Protein 8QKY (pdb70)

Organism: Escherichia phage T5 (NCBI:txid2695836)

Nearest PDB structures (foldseek):
  8qky-assembly1_A  TM=9.944E-01  e=1.362E-23  Escherichia phage T5
  8qld-assembly1_A  TM=9.823E-01  e=6.029E-22  Escherichia phage T5
  2y8c-assembly1_B  TM=8.197E-01  e=1.097E-06  Plasmodium falciparum 3D7
  2v9x-assembly1_L  TM=8.804E-01  e=1.035E-04  Escherichia coli
  2v9x-assembly2_F  TM=8.195E-01  e=6.361E-05  Escherichia coli

B-factor: mean 40.21, std 12.12, range [22.79, 100.92]

Radius of gyration: 20.69 Å; Cα contacts (8 Å, |Δi|>4): 1178; chains: 3; bounding box: 53×50×54 Å

GO terms:
  GO:0004170 dUTP diphosphatase activity (F, IDA)

Secondary structure (DSSP, 8-state):
-EEEEESSGGG--B---TT-SEEEEE-B--SSSTTSEEEE-TT-EEEEEEEEEEEPPTTEEEEEEE-THHHHHTEEETTSSEEE-TTB-SEEEEEEEE-SSS-EEEETT-EEEEEEEEE---TTSEEEESS---/-EEEEESSGGG--EE--TT-SEEEEE----SS-S--EEEE-TT-EEEEEEEEEEEPPTTEEEEEEE-THHHHTTEEETTSSEEE-TT--SEEEEEEEE-SSS-EEEETT-EEEEEEEEE---TTSEEE-SSPPPP-/-EEEEESSGGGPPBP--TT-SEEEEE-B--SSGGGGEEEE-TT-EEEEEEEEEEEPPTTEEEEEEE-HHHHHTTEEETTSSEEE-TT--SEEEEEEEE-SSS-EEEETT-EEEEEEEEE---TT-EEE-SSPPP-SSB-

Structure (mmCIF, N/CA/C/O backbone):
data_8QKY
#
_entry.id   8QKY
#
_cell.length_a   78.430
_cell.length_b   78.430
_cell.length_c   86.940
_cell.angle_alpha   90.000
_cell.angle_beta   90.000
_cell.angle_gamma   90.000
#
_symmetry.space_group_name_H-M   'P 43'
#
loop_
_entity.id
_entity.type
_entity.pdbx_description
1 polymer "Deoxyuridine 5'-triphosphate nucleotidohydrolase"
2 non-polymer GLYCEROL
3 water water
#
loop_
_atom_site.group_PDB
_atom_site.id
_atom_site.type_symbol
_atom_site.label_atom_id
_atom_site.label_alt_id
_atom_site.label_comp_id
_atom_site.label_asym_id
_atom_site.label_entity_id
_atom_site.label_seq_id
_atom_site.pdbx_PDB_ins_code
_atom_site.Cartn_x
_atom_site.Cartn_y
_atom_site.Cartn_z
_atom_site.occupancy
_atom_site.B_iso_or_equiv
_atom_site.auth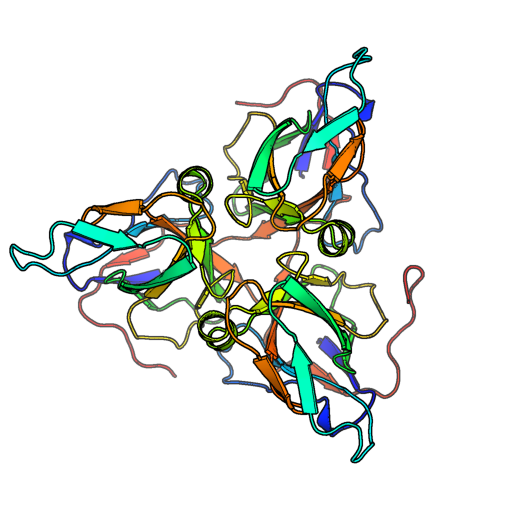_seq_id
_atom_site.auth_comp_id
_atom_site.auth_asym_id
_atom_site.auth_atom_id
_atom_site.pdbx_PDB_model_num
ATOM 1 N N . MET A 1 1 ? -18.81800 -13.10300 15.71800 1.000 46.51768 1 MET A N 1
ATOM 2 C CA . MET A 1 1 ? -19.20700 -13.38200 14.34200 1.000 44.05021 1 MET A CA 1
ATOM 3 C C . MET A 1 1 ? -20.70500 -13.22200 14.16700 1.000 44.63386 1 MET A C 1
ATOM 4 O O . MET A 1 1 ? -21.45300 -13.24200 15.14400 1.000 46.98695 1 MET A O 1
ATOM 9 N N . ILE A 1 2 ? -21.14400 -13.08000 12.92200 1.000 41.12489 2 ILE A N 1
ATOM 10 C CA . ILE A 1 2 ? -22.56900 -12.99300 12.62600 1.000 37.00867 2 ILE A CA 1
ATOM 11 C C . ILE A 1 2 ? -23.11400 -14.40700 12.51300 1.000 41.58862 2 ILE A C 1
ATOM 12 O O . ILE A 1 2 ? -22.57200 -15.23400 11.77100 1.000 45.70334 2 ILE A O 1
ATOM 17 N N . LYS A 1 3 ? -24.19500 -14.68900 13.22400 1.000 35.42981 3 LYS A N 1
ATOM 18 C CA . LYS A 1 3 ? -24.87500 -15.97100 13.10500 1.000 37.71520 3 LYS A CA 1
ATOM 19 C C . LYS A 1 3 ? -26.07200 -15.81700 12.16600 1.000 39.95745 3 LYS A C 1
ATOM 20 O O . LYS A 1 3 ? -26.81600 -14.83300 12.24700 1.000 37.58211 3 LYS A O 1
ATOM 26 N N . ILE A 1 4 ? -26.24300 -16.77400 11.25300 1.000 36.54591 4 ILE A N 1
ATOM 27 C CA . ILE A 1 4 ? -27.26100 -16.67500 10.21300 1.000 37.15300 4 ILE A CA 1
ATOM 28 C C . ILE A 1 4 ? -28.13600 -17.92700 10.22900 1.000 38.54079 4 ILE A C 1
ATOM 29 O O . ILE A 1 4 ? -27.62500 -19.05100 10.19400 1.000 35.96997 4 ILE A O 1
ATOM 34 N N . LYS A 1 5 ? -29.45100 -17.73000 10.23100 1.000 35.98506 5 LYS A N 1
ATOM 35 C CA . LYS A 1 5 ? -30.41700 -18.81400 10.15400 1.000 38.05489 5 LYS A CA 1
ATOM 36 C C . LYS A 1 5 ? -31.21300 -18.64600 8.86900 1.000 36.92836 5 LYS A C 1
ATOM 37 O O . LYS A 1 5 ? -31.84600 -17.60300 8.65800 1.000 34.73560 5 LYS A O 1
ATOM 43 N N . LEU A 1 6 ? -31.16600 -19.66400 8.01200 1.000 36.03402 6 LEU A N 1
ATOM 44 C CA . LEU A 1 6 ? -31.79700 -19.63200 6.69700 1.000 35.62039 6 LEU A CA 1
ATOM 45 C C . LEU A 1 6 ? -33.08800 -20.44400 6.71400 1.000 39.78306 6 LEU A C 1
ATOM 46 O O . LEU A 1 6 ? -33.09800 -21.59000 7.17100 1.000 38.68636 6 LEU A O 1
ATOM 51 N N . THR A 1 7 ? -34.17300 -19.85300 6.20900 1.000 37.26364 7 THR A N 1
ATOM 52 C CA . THR A 1 7 ? -35.42000 -20.60000 6.04700 1.000 39.62300 7 THR A CA 1
ATOM 53 C C . THR A 1 7 ? -35.26900 -21.73700 5.03900 1.000 44.40231 7 THR A C 1
ATOM 54 O O . THR A 1 7 ? -35.91500 -22.78300 5.17000 1.000 46.29524 7 THR A O 1
ATOM 58 N N . HIS A 1 8 ? -34.43300 -21.54300 4.02700 1.000 37.56419 8 HIS A N 1
ATOM 59 C CA . HIS A 1 8 ? -34.14000 -22.51800 2.99300 1.000 43.43802 8 HIS A CA 1
ATOM 60 C C . HIS A 1 8 ? -32.68200 -22.30600 2.62600 1.000 41.61586 8 HIS A C 1
ATOM 61 O O . HIS A 1 8 ? -32.20200 -21.17000 2.69000 1.000 41.40058 8 HIS A O 1
ATOM 68 N N . PRO A 1 9 ? -31.94200 -23.36400 2.28700 1.000 40.73518 9 PRO A N 1
ATOM 69 C CA . PRO A 1 9 ? -30.51800 -23.16600 1.96900 1.000 42.18208 9 PRO A CA 1
ATOM 70 C C . PRO A 1 9 ? -30.26200 -22.17300 0.84000 1.000 46.09902 9 PRO A C 1
ATOM 71 O O . PRO A 1 9 ? -29.25400 -21.45200 0.88800 1.000 43.76712 9 PRO A O 1
ATOM 75 N N . ASP A 1 10 ? -31.13700 -22.10000 -0.17200 1.000 44.98916 10 ASP A N 1
ATOM 76 C CA . ASP A 1 10 ? -30.90000 -21.18300 -1.28600 1.000 42.21912 10 ASP A CA 1
ATOM 77 C C . ASP A 1 10 ? -31.07900 -19.71900 -0.89600 1.000 38.03978 10 ASP A C 1
ATOM 78 O O . ASP A 1 10 ? -30.74200 -18.83800 -1.69600 1.000 35.73259 10 ASP A O 1
ATOM 83 N N . CYS A 1 11 ? -31.59400 -19.44000 0.30300 1.000 35.71551 11 CYS A N 1
ATOM 84 C CA . CYS A 1 11 ? -31.66800 -18.07700 0.81700 1.000 37.19409 11 CYS A CA 1
ATOM 85 C C . CYS A 1 11 ? -30.31100 -17.49700 1.19200 1.000 33.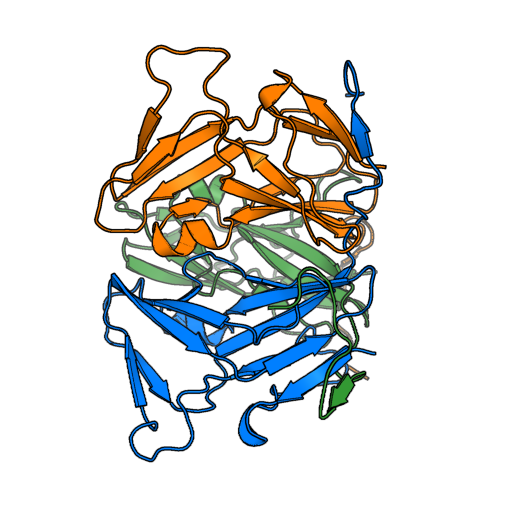91880 11 CYS A C 1
ATOM 86 O O . CYS A 1 11 ? -30.23200 -16.29700 1.49000 1.000 34.81624 11 CYS A O 1
ATOM 89 N N . MET A 1 12 ? -29.25700 -18.30600 1.21100 1.000 33.87668 12 MET A N 1
ATOM 90 C CA . MET A 1 12 ? -27.94600 -17.85000 1.65600 1.000 31.75282 12 MET A CA 1
ATOM 91 C C . MET A 1 12 ? -27.56200 -16.54400 0.96800 1.000 34.87629 12 MET A C 1
ATOM 92 O O . MET A 1 12 ? -27.51100 -16.49700 -0.27200 1.000 32.41221 12 MET A O 1
ATOM 97 N N . PRO A 1 13 ? -27.29400 -15.47500 1.71700 1.000 31.87369 13 PRO A N 1
ATOM 98 C CA . PRO A 1 13 ? -26.88100 -14.22400 1.06700 1.000 35.04585 13 PRO A CA 1
ATOM 99 C C . PRO A 1 13 ? -25.63500 -14.41600 0.21100 1.000 35.24477 13 PRO A C 1
ATOM 100 O O . PRO A 1 13 ? -24.74100 -15.19900 0.54100 1.000 33.52175 13 PRO A O 1
ATOM 104 N N . LYS A 1 14 ? -25.58200 -13.68000 -0.90100 1.000 35.60571 14 LYS A N 1
ATOM 105 C CA . LYS A 1 14 ? -24.40800 -13.71900 -1.77500 1.000 32.71049 14 LYS A CA 1
ATOM 106 C C . LYS A 1 14 ? -23.22300 -13.04900 -1.08600 1.000 35.46028 14 LYS A C 1
ATOM 107 O O . LYS A 1 14 ? -23.23900 -11.83900 -0.83600 1.000 34.15006 14 LYS A O 1
ATOM 113 N N . ILE A 1 15 ? -22.18900 -13.82700 -0.79800 1.000 34.12991 15 ILE A N 1
ATOM 114 C CA . ILE A 1 15 ? -20.97800 -13.32000 -0.16300 1.000 36.46745 15 ILE A CA 1
ATOM 115 C C . ILE A 1 15 ? -20.01200 -12.89800 -1.25200 1.000 39.61324 15 ILE A C 1
ATOM 116 O O . ILE A 1 15 ? -19.80300 -13.63500 -2.21800 1.000 37.50108 15 ILE A O 1
ATOM 121 N N . GLY A 1 16 ? -19.42600 -11.71400 -1.10800 1.000 36.24162 16 GLY A N 1
ATOM 122 C CA . GLY A 1 16 ? -18.50100 -11.18400 -2.08000 1.000 40.23458 16 GLY A CA 1
ATOM 123 C C . GLY A 1 16 ? -17.05800 -11.36800 -1.66300 1.000 40.97712 16 GLY A C 1
ATOM 124 O O . GLY A 1 16 ? -16.70900 -12.26700 -0.89100 1.000 39.48034 16 GLY A O 1
ATOM 125 N N . SER A 1 17 ? -16.20900 -10.48100 -2.17200 1.000 41.37221 17 SER A N 1
ATOM 126 C CA . SER A 1 17 ? -14.79700 -10.49700 -1.82800 1.000 45.87305 17 SER A CA 1
ATOM 127 C C . SER A 1 17 ? -14.61600 -10.27800 -0.33000 1.000 45.55723 17 SER A C 1
ATOM 128 O O . SER A 1 17 ? -15.54500 -9.91500 0.39100 1.000 43.67916 17 SER A O 1
ATOM 131 N N . GLU A 1 18 ? -13.39400 -10.52100 0.14700 1.000 47.68982 18 GLU A N 1
ATOM 132 C CA . GLU A 1 18 ? -13.09700 -10.23300 1.54800 1.000 49.30469 18 GLU A CA 1
ATOM 133 C C . GLU A 1 18 ? -13.20700 -8.74600 1.85900 1.000 48.63337 18 GLU A C 1
ATOM 134 O O . GLU A 1 18 ? -13.37300 -8.37700 3.02700 1.000 47.06576 18 GLU A O 1
ATOM 140 N N . ASP A 1 19 ? -13.11800 -7.89100 0.84100 1.000 42.86988 19 ASP A N 1
ATOM 141 C CA . ASP A 1 19 ? -13.25900 -6.45200 1.01200 1.000 49.70209 19 ASP A CA 1
ATOM 142 C C . ASP A 1 19 ? -14.70500 -5.97300 0.96000 1.000 47.34682 19 ASP A C 1
ATOM 143 O O . ASP A 1 19 ? -14.95400 -4.80900 1.28800 1.000 48.66923 19 ASP A O 1
ATOM 148 N N . ALA A 1 20 ? -15.64500 -6.82400 0.54200 1.000 38.96885 20 ALA A N 1
ATOM 149 C CA . ALA A 1 20 ? -17.03100 -6.40400 0.34700 1.000 37.64754 20 ALA A CA 1
ATOM 150 C C . ALA A 1 20 ? -17.60800 -5.76400 1.60600 1.000 32.92510 20 ALA A C 1
ATOM 151 O O . ALA A 1 20 ? -17.44600 -6.27800 2.71200 1.000 37.59796 20 ALA A O 1
ATOM 153 N N . ALA A 1 21 ? -18.27700 -4.62500 1.43200 1.000 37.69073 21 ALA A N 1
ATOM 154 C CA . ALA A 1 21 ? -18.94600 -3.98400 2.56300 1.000 38.58394 21 ALA A CA 1
ATOM 155 C C . ALA A 1 21 ? -20.10700 -4.83000 3.07300 1.000 35.06650 21 ALA A C 1
ATOM 156 O O . ALA A 1 21 ? -20.38700 -4.85500 4.27700 1.000 33.26947 21 ALA A O 1
ATOM 158 N N . GLY A 1 22 ? -20.80400 -5.52100 2.17800 1.000 33.22151 22 GLY A N 1
ATOM 159 C CA . GLY A 1 22 ? -22.01700 -6.20000 2.57800 1.000 34.46161 22 GLY A CA 1
ATOM 160 C C . GLY A 1 22 ? -22.20300 -7.49400 1.82000 1.000 32.47509 22 GLY A C 1
ATOM 161 O O . GLY A 1 22 ? -21.37000 -7.88700 1.00700 1.000 30.62258 22 GLY A O 1
ATOM 162 N N . MET A 1 23 ? -23.30000 -8.17000 2.12600 1.000 30.30673 23 MET A N 1
ATOM 163 C CA . MET A 1 23 ? -23.71700 -9.38400 1.44200 1.000 33.82455 23 MET A CA 1
ATOM 164 C C . MET A 1 23 ? -25.09700 -9.14500 0.85100 1.000 33.26249 23 MET A C 1
ATOM 165 O O . MET A 1 23 ? -25.87800 -8.34800 1.37600 1.000 29.53021 23 MET A O 1
ATOM 170 N N . ASP A 1 24 ? -25.38900 -9.81600 -0.26000 1.000 31.32577 24 ASP A N 1
ATOM 171 C CA . ASP A 1 24 ? -26.62500 -9.57400 -0.99300 1.000 31.38175 24 ASP A CA 1
ATOM 172 C C . ASP A 1 24 ? -27.74800 -10.43300 -0.41900 1.000 33.96218 24 ASP A C 1
ATOM 173 O O . ASP A 1 24 ? -27.65600 -11.66300 -0.43400 1.000 34.31666 24 ASP A O 1
ATOM 178 N N . LEU A 1 25 ? -28.81600 -9.79300 0.05300 1.000 28.40836 25 LEU A N 1
ATOM 179 C CA . LEU A 1 25 ? -30.02200 -10.51400 0.43900 1.000 29.62562 25 LEU A CA 1
ATOM 180 C C . LEU A 1 25 ? -30.86200 -10.83100 -0.79400 1.000 32.92723 25 LEU A C 1
ATOM 181 O O . LEU A 1 25 ? -30.95500 -10.02400 -1.72200 1.000 31.50478 25 LEU A O 1
ATOM 186 N N . ARG A 1 26 ? -31.48600 -12.01100 -0.79000 1.000 29.10558 26 ARG A N 1
ATOM 187 C CA . ARG A 1 26 ? -32.23800 -12.52300 -1.92400 1.000 29.59679 26 ARG A CA 1
ATOM 188 C C . ARG A 1 26 ? -33.73000 -12.55400 -1.62600 1.000 33.92183 26 ARG A C 1
ATOM 189 O O . ARG A 1 26 ? -34.15300 -12.65300 -0.47100 1.000 31.94622 26 ARG A O 1
ATOM 197 N N . ALA A 1 27 ? -34.53000 -12.47900 -2.68200 1.000 32.39999 27 ALA A N 1
ATOM 198 C CA . ALA A 1 27 ? -35.95600 -12.72100 -2.53300 1.000 32.64230 27 ALA A CA 1
ATOM 199 C C . ALA A 1 27 ? -36.19400 -14.16300 -2.10700 1.000 32.38673 27 ALA A C 1
ATOM 200 O O . ALA A 1 27 ? -35.50200 -15.07800 -2.55300 1.000 32.26119 27 ALA A O 1
ATOM 202 N N . PHE A 1 28 ? -37.17300 -14.36900 -1.23100 1.000 31.43688 28 PHE A N 1
ATOM 203 C CA . PHE A 1 28 ? -37.63200 -15.71400 -0.88000 1.000 34.89778 28 PHE A CA 1
ATOM 204 C C . PHE A 1 28 ? -39.14500 -15.73000 -1.04900 1.000 35.30510 28 PHE A C 1
ATOM 205 O O . PHE A 1 28 ? -39.86700 -15.18500 -0.20900 1.000 37.60059 28 PHE A O 1
ATOM 213 N N . PHE A 1 29 ? -39.62100 -16.32900 -2.14000 1.000 36.72489 29 PHE A N 1
ATOM 214 C CA . PHE A 1 29 ? -41.05200 -16.41500 -2.40700 1.000 39.49514 29 PHE A CA 1
ATOM 215 C C . PHE A 1 29 ? -41.65500 -17.74300 -1.97600 1.000 47.23728 29 PHE A C 1
ATOM 216 O O . PHE A 1 29 ? -42.87900 -17.89500 -2.02800 1.000 49.74471 29 PHE A O 1
ATOM 224 N N . GLY A 1 30 ? -40.83300 -18.70100 -1.56100 1.000 50.56533 30 GLY A N 1
ATOM 225 C CA . GLY A 1 30 ? -41.27900 -20.00500 -1.13500 1.000 53.57223 30 GLY A CA 1
ATOM 226 C C . GLY A 1 30 ? -40.51100 -21.08200 -1.85500 1.000 58.24852 30 GLY A C 1
ATOM 227 O O . GLY A 1 30 ? -39.49400 -20.82800 -2.51200 1.000 52.26318 30 GLY A O 1
ATOM 228 N N . THR A 1 31 ? -41.00800 -22.31300 -1.73000 1.000 68.21855 31 THR A N 1
ATOM 229 C CA . THR A 1 31 ? -40.39300 -23.49000 -2.32800 1.000 67.22524 31 THR A CA 1
ATOM 230 C C . THR A 1 31 ? -41.22800 -24.03900 -3.48100 1.000 73.77178 31 THR A C 1
ATOM 231 O O . THR A 1 31 ? -41.09100 -25.21100 -3.84700 1.000 78.28998 31 THR A O 1
ATOM 235 N N . ASN A 1 32 ? -42.08000 -23.20700 -4.06300 1.000 74.96868 32 ASN A N 1
ATOM 236 C CA . ASN A 1 32 ? -43.05000 -23.52600 -5.09700 1.000 73.31146 32 ASN A CA 1
ATOM 237 C C . ASN A 1 32 ? -42.44400 -23.39000 -6.48400 1.000 77.06636 32 ASN A C 1
ATOM 238 O O . ASN A 1 32 ? -41.41400 -22.73400 -6.66900 1.000 77.72748 32 ASN A O 1
ATOM 243 N N . PRO A 1 33 ? -43.05500 -24.01900 -7.48700 1.000 81.83363 33 PRO A N 1
ATOM 244 C CA . PRO A 1 33 ? -42.86700 -23.54500 -8.86400 1.000 78.50018 33 PRO A CA 1
ATOM 245 C C . PRO A 1 33 ? -43.77600 -22.34900 -9.10800 1.000 74.36118 33 PRO A C 1
ATOM 246 O O . PRO A 1 33 ? -43.49500 -21.49300 -9.95400 1.000 70.19911 33 PRO A O 1
ATOM 250 N N . ALA A 1 34 ? -44.87200 -22.28000 -8.34100 1.000 74.39565 34 ALA A N 1
ATOM 251 C CA . ALA A 1 34 ? -45.68800 -21.07300 -8.27000 1.000 72.74708 34 ALA A CA 1
ATOM 252 C C . ALA A 1 34 ? -44.91700 -19.89200 -7.69800 1.000 71.80397 34 ALA A C 1
ATOM 253 O O . ALA A 1 34 ? -45.39900 -18.75600 -7.77800 1.000 64.99506 34 ALA A O 1
ATOM 255 N N . ALA A 1 35 ? -43.73500 -20.13300 -7.13100 1.000 68.94603 35 ALA A N 1
ATOM 256 C CA . ALA A 1 35 ? -42.91500 -19.09800 -6.52400 1.000 64.52572 35 ALA A CA 1
ATOM 257 C C . ALA A 1 35 ? -41.82400 -18.58300 -7.45700 1.000 57.43088 35 ALA A C 1
ATOM 258 O O . ALA A 1 35 ? -40.85800 -17.97500 -6.98600 1.000 55.78697 35 ALA A O 1
ATOM 260 N N . ASP A 1 36 ? -41.95000 -18.79800 -8.76700 1.000 53.24046 36 ASP A N 1
ATOM 261 C CA . ASP A 1 36 ? -40.82300 -18.47300 -9.63300 1.000 48.29512 36 ASP A CA 1
ATOM 262 C C . ASP A 1 36 ? -40.69200 -16.96800 -9.86400 1.000 43.60063 36 ASP A C 1
ATOM 263 O O . ASP A 1 36 ? -39.58200 -16.43200 -9.82100 1.000 41.42516 36 ASP A O 1
ATOM 268 N N . LEU A 1 37 ? -41.80300 -16.26900 -10.08400 1.000 42.08094 37 LEU A N 1
ATOM 269 C CA . LEU A 1 37 ? -41.77200 -14.87400 -10.50300 1.000 41.60865 37 LEU A CA 1
ATOM 270 C C . LEU A 1 37 ? -42.79600 -14.07400 -9.72300 1.000 38.79482 37 LEU A C 1
ATOM 271 O O . LEU A 1 37 ? -43.88300 -14.57000 -9.42800 1.000 45.75127 37 LEU A O 1
ATOM 276 N N . ARG A 1 38 ? -42.44600 -12.83100 -9.39600 1.000 41.39496 38 ARG A N 1
ATOM 277 C CA . ARG A 1 38 ? -43.39800 -11.86400 -8.86900 1.000 37.65560 38 ARG A CA 1
ATOM 278 C C . ARG A 1 38 ? -43.24400 -10.56800 -9.64500 1.000 32.32637 38 ARG A C 1
ATOM 279 O O . ARG A 1 38 ? -42.13100 -10.20500 -10.02700 1.000 34.13557 38 ARG A O 1
ATOM 287 N N . ALA A 1 39 ? -44.35400 -9.86900 -9.86800 1.000 30.11459 39 ALA A N 1
ATOM 288 C CA . ALA A 1 39 ? -44.33400 -8.57700 -10.53600 1.000 35.81135 39 ALA A CA 1
ATOM 289 C C . ALA A 1 39 ? -44.66400 -7.48200 -9.53300 1.000 35.33835 39 ALA A C 1
ATOM 290 O O . ALA A 1 39 ? -45.48500 -7.68300 -8.63500 1.000 35.81260 39 ALA A O 1
ATOM 292 N N . ILE A 1 40 ? -44.01100 -6.33100 -9.68300 1.000 34.11040 40 ILE A N 1
ATOM 293 C CA . ILE A 1 40 ? -44.33100 -5.12400 -8.92300 1.000 31.35159 40 ILE A CA 1
ATOM 294 C C . ILE A 1 40 ? -44.62100 -4.02100 -9.93600 1.000 32.73760 40 ILE A C 1
ATOM 295 O O . ILE A 1 40 ? -43.71100 -3.54800 -10.62700 1.000 31.88406 40 ILE A O 1
ATOM 300 N N . ALA A 1 41 ? -45.87700 -3.60900 -10.02200 1.000 30.71242 41 ALA A N 1
ATOM 301 C CA . ALA A 1 41 ? -46.28400 -2.57300 -10.95500 1.000 31.20668 41 ALA A CA 1
ATOM 302 C C . ALA A 1 41 ? -45.91200 -1.19900 -10.41000 1.000 29.95191 41 ALA A C 1
ATOM 303 O O . ALA A 1 41 ? -45.70900 -1.04100 -9.20000 1.000 30.91094 41 ALA A O 1
ATOM 305 N N . PRO A 1 42 ? -45.83500 -0.18400 -11.27800 1.000 30.06630 42 PRO A N 1
ATOM 306 C CA . PRO A 1 42 ? -45.52200 1.17400 -10.80600 1.000 31.92432 42 PRO A CA 1
ATOM 307 C C . PRO A 1 42 ? -46.50800 1.64400 -9.75100 1.000 34.49007 42 PRO A C 1
ATOM 308 O O . PRO A 1 42 ? -47.71000 1.38100 -9.83100 1.000 35.19329 42 PRO A O 1
ATOM 312 N N . GLY A 1 43 ? -45.97800 2.33100 -8.74100 1.000 34.47902 43 GLY A N 1
ATOM 313 C CA . GLY A 1 43 ? -46.79300 2.78300 -7.63800 1.000 31.55784 43 GLY A CA 1
ATOM 314 C C . GLY A 1 43 ? -47.18100 1.71000 -6.65500 1.000 34.39933 43 GLY A C 1
ATOM 315 O O . GLY A 1 43 ? -47.92700 2.00400 -5.71100 1.000 33.65220 43 GLY A O 1
ATOM 316 N N . LYS A 1 44 ? -46.69300 0.48300 -6.82500 1.000 32.65668 44 LYS A N 1
ATOM 317 C CA . LYS A 1 44 ? -47.06100 -0.62000 -5.95200 1.000 37.55083 44 LYS A CA 1
ATOM 318 C C . LYS A 1 44 ? -45.83300 -1.13000 -5.19900 1.000 37.94372 44 LYS A C 1
ATOM 319 O O . LYS A 1 44 ? -44.68400 -0.86600 -5.57600 1.000 30.73149 44 LYS A O 1
ATOM 325 N N . SER A 1 45 ? -46.08600 -1.85500 -4.11300 1.000 33.97214 45 SER A N 1
ATOM 326 C CA . SER A 1 45 ? -45.01100 -2.39600 -3.30100 1.000 35.12468 45 SER A CA 1
ATOM 327 C C . SER A 1 45 ? -45.24200 -3.87900 -3.04700 1.000 32.98201 45 SER A C 1
ATOM 328 O O . SER A 1 45 ? -46.36000 -4.38400 -3.15900 1.000 34.55846 45 SER A O 1
ATOM 331 N N . LEU A 1 46 ? -44.16100 -4.58200 -2.70800 1.000 33.91332 46 LEU A N 1
ATOM 332 C CA . LEU A 1 46 ? -44.24400 -5.99000 -2.34100 1.000 29.78956 46 LEU A CA 1
ATOM 333 C C . LEU A 1 46 ? -43.36300 -6.24300 -1.12900 1.000 36.15914 46 LEU A C 1
ATOM 334 O O . LEU A 1 46 ? -42.15500 -5.97900 -1.16100 1.000 30.46949 46 LEU A O 1
ATOM 339 N N . MET A 1 47 ? -43.96800 -6.75600 -0.06400 1.000 31.30454 47 MET A N 1
ATOM 340 C CA . MET A 1 47 ? -43.19600 -7.17100 1.10000 1.000 35.43945 47 MET A CA 1
ATOM 341 C C . MET A 1 47 ? -42.50000 -8.49000 0.78700 1.000 36.21712 47 MET A C 1
ATOM 342 O O . MET A 1 47 ? -43.15300 -9.52100 0.61000 1.000 37.06566 47 MET A O 1
ATOM 347 N N . ILE A 1 48 ? -41.17600 -8.46700 0.70700 1.000 31.39824 48 ILE A N 1
ATOM 348 C CA . ILE A 1 48 ? -40.40200 -9.62400 0.28900 1.000 32.44304 48 ILE A CA 1
ATOM 349 C C . ILE A 1 48 ? -39.63200 -10.14900 1.49200 1.000 35.69169 48 ILE A C 1
ATOM 350 O O . ILE A 1 48 ? -38.83900 -9.41900 2.09600 1.000 32.89880 48 ILE A O 1
ATOM 355 N N . ASP A 1 49 ? -39.87200 -11.41200 1.84100 1.000 33.45716 49 ASP A N 1
ATOM 356 C CA . ASP A 1 49 ? -39.08800 -12.10400 2.85600 1.000 35.64216 49 ASP A CA 1
ATOM 357 C C . ASP A 1 49 ? -37.73700 -12.48600 2.26400 1.000 32.99299 49 ASP A C 1
ATOM 358 O O . ASP A 1 49 ? -37.66400 -12.93700 1.11700 1.000 34.08316 49 ASP A O 1
ATOM 363 N N . THR A 1 50 ? -36.65900 -12.27200 3.02500 1.000 29.59468 50 THR A N 1
ATOM 364 C CA . THR A 1 50 ? -35.35400 -12.74600 2.57700 1.000 33.29171 50 THR A CA 1
ATOM 365 C C . THR A 1 50 ? -35.09300 -14.19200 2.97600 1.000 33.82738 50 THR A C 1
ATOM 366 O O . THR A 1 50 ? -34.16400 -14.80600 2.44300 1.000 30.96220 50 THR A O 1
ATOM 370 N N . GLY A 1 51 ? -35.87600 -14.73600 3.90600 1.000 31.34255 51 GLY A N 1
ATOM 371 C CA . GLY A 1 51 ? -35.55000 -16.02000 4.49600 1.000 36.48051 51 GLY A CA 1
ATOM 372 C C . GLY A 1 51 ? -34.29600 -16.02100 5.34500 1.000 37.58246 51 GLY A C 1
ATOM 373 O O . GLY A 1 51 ? -33.74600 -17.08800 5.63500 1.000 35.02082 51 GLY A O 1
ATOM 374 N N . VAL A 1 52 ? -33.81800 -14.85000 5.74900 1.000 31.41773 52 VAL A N 1
ATOM 375 C CA . VAL A 1 52 ? -32.54900 -14.72500 6.45000 1.000 32.63279 52 VAL A CA 1
ATOM 376 C C . VAL A 1 52 ? -32.82300 -14.04900 7.78500 1.000 32.91427 52 VAL A C 1
ATOM 377 O O . VAL A 1 52 ? -33.30200 -12.90800 7.82400 1.000 29.76045 52 VAL A O 1
ATOM 381 N N . ALA A 1 53 ? -32.53500 -14.75600 8.87300 1.000 31.65381 53 ALA A N 1
ATOM 382 C CA . ALA A 1 53 ? -32.55900 -14.20000 10.21900 1.000 28.70701 53 ALA A CA 1
ATOM 383 C C . ALA A 1 53 ? -31.13100 -14.16900 10.73600 1.000 33.29959 53 ALA A C 1
ATOM 384 O O . ALA A 1 53 ? -30.35800 -15.09800 10.48500 1.000 34.43915 53 ALA A O 1
ATOM 386 N N . VAL A 1 54 ? -30.75900 -13.09300 11.42600 1.000 32.17806 54 VAL A N 1
ATOM 387 C CA . VAL A 1 54 ? -29.36800 -12.92500 11.81500 1.000 29.76432 54 VAL A CA 1
ATOM 388 C C . VAL A 1 54 ? -29.28900 -12.61800 13.29400 1.000 33.13047 54 VAL A C 1
ATOM 389 O O . VAL A 1 54 ? -30.21700 -12.07200 13.89500 1.000 33.58667 54 VAL A O 1
ATOM 393 N N . GLU A 1 55 ? -28.16800 -12.98700 13.87500 1.000 36.37870 55 GLU A N 1
ATOM 394 C CA . GLU A 1 55 ? -27.78900 -12.58000 15.21700 1.000 35.17891 55 GLU A CA 1
ATOM 395 C C . GLU A 1 55 ? -26.56800 -11.69500 15.01600 1.000 33.17393 55 GLU A C 1
ATOM 396 O O . GLU A 1 55 ? -25.45900 -12.18400 14.77600 1.000 33.55111 55 GLU A O 1
ATOM 402 N N . ILE A 1 56 ? -26.78100 -10.38900 15.05400 1.000 36.42240 56 ILE A N 1
ATOM 403 C CA . ILE A 1 56 ? -25.69000 -9.44500 14.84000 1.000 31.02944 56 ILE A CA 1
ATOM 404 C C . ILE A 1 56 ? -25.05000 -9.16200 16.19300 1.000 36.60472 56 ILE A C 1
ATOM 405 O O . ILE A 1 56 ? -25.77500 -9.02400 17.19000 1.000 33.25790 56 ILE A O 1
ATOM 410 N N . PRO A 1 57 ? -23.71600 -9.08800 16.28800 1.000 34.35599 57 PRO A N 1
ATOM 411 C CA . PRO A 1 57 ? -23.08000 -8.87200 17.59400 1.000 35.40377 57 PRO A CA 1
ATOM 412 C C . PRO A 1 57 ? -23.49200 -7.55400 18.22400 1.000 39.36509 57 PRO A C 1
ATOM 413 O O . PRO A 1 57 ? -23.72600 -6.55400 17.53700 1.000 34.43085 57 PRO A O 1
ATOM 417 N N . ARG A 1 58 ? -23.55300 -7.56000 19.55800 1.000 37.36554 58 ARG A N 1
ATOM 418 C CA . ARG A 1 58 ? -23.81400 -6.34200 20.31400 1.000 36.47695 58 ARG A CA 1
ATOM 419 C C . ARG A 1 58 ? -22.78500 -5.27100 19.97300 1.000 32.92385 58 ARG A C 1
ATOM 420 O O . ARG A 1 58 ? -21.59500 -5.55300 19.81400 1.000 34.27737 58 ARG A O 1
ATOM 428 N N . GLY A 1 59 ? -23.25200 -4.03000 19.87000 1.000 36.16088 59 GLY A N 1
ATOM 429 C CA . GLY A 1 59 ? -22.43200 -2.93700 19.39900 1.000 32.16792 59 GLY A CA 1
ATOM 430 C C . GLY A 1 59 ? -22.54400 -2.67800 17.91000 1.000 28.68920 59 GLY A C 1
ATOM 431 O O . GLY A 1 59 ? -22.04300 -1.64400 17.43800 1.000 27.55765 59 GLY A O 1
ATOM 432 N N . TRP A 1 60 ? -23.21200 -3.56500 17.16800 1.000 28.03024 60 TRP A N 1
ATOM 433 C CA . TRP A 1 60 ? -23.33100 -3.48300 15.71700 1.000 30.45965 60 TRP A CA 1
ATOM 434 C C . TRP A 1 60 ? -24.79900 -3.53800 15.32200 1.000 30.40707 60 TRP A C 1
ATOM 435 O O . TRP A 1 60 ? -25.66900 -3.89200 16.12400 1.000 32.50574 60 TRP A O 1
ATOM 446 N N . PHE A 1 61 ? -25.06800 -3.21400 14.05200 1.000 29.86803 61 PHE A N 1
ATOM 447 C CA . PHE A 1 61 ? -26.41200 -3.33800 13.49500 1.000 26.90452 61 PHE A CA 1
ATOM 448 C C . PHE A 1 61 ? -26.31000 -3.53600 11.99000 1.000 28.32710 61 PHE A C 1
ATOM 449 O O . PHE A 1 61 ? -25.25200 -3.34300 11.38800 1.000 27.45245 61 PHE A O 1
ATOM 457 N N . GLY A 1 62 ? -27.43200 -3.90400 11.38400 1.000 27.46178 62 GLY A N 1
ATOM 458 C CA . GLY A 1 62 ? -27.49500 -4.15800 9.95200 1.000 26.09864 62 GLY A CA 1
ATOM 459 C C . GLY A 1 62 ? -28.19900 -3.02900 9.23000 1.000 28.49922 62 GLY A C 1
ATOM 460 O O . GLY A 1 62 ? -29.29900 -2.61300 9.61200 1.000 28.96023 62 GLY A O 1
ATOM 461 N N . LEU A 1 63 ? -27.55100 -2.52000 8.18400 1.000 26.64625 63 LEU A N 1
ATOM 462 C CA . LEU A 1 63 ? -28.13600 -1.53000 7.29000 1.000 27.58333 63 LEU A CA 1
ATOM 463 C C . LEU A 1 63 ? -28.46900 -2.22800 5.98000 1.000 26.49359 63 LEU A C 1
ATOM 464 O O . LEU A 1 63 ? -27.59700 -2.86300 5.38100 1.000 28.64858 63 LEU A O 1
ATOM 469 N N . VAL A 1 64 ? -29.73000 -2.14000 5.55900 1.000 27.25261 64 VAL A N 1
ATOM 470 C CA . VAL A 1 64 ? -30.20900 -2.78100 4.33700 1.000 25.92348 64 VAL A CA 1
ATOM 471 C C . VAL A 1 64 ? -30.54400 -1.69200 3.32600 1.000 27.36088 64 VAL A C 1
ATOM 472 O O . VAL A 1 64 ? -31.42800 -0.85800 3.56300 1.000 27.19974 64 VAL A O 1
ATOM 476 N N . VAL A 1 65 ? -29.84000 -1.70000 2.19800 1.000 28.54658 65 VAL A N 1
ATOM 477 C CA . VAL A 1 65 ? -30.07800 -0.74000 1.12300 1.000 22.78923 65 VAL A CA 1
ATOM 478 C C . VAL A 1 65 ? -30.16800 -1.51700 -0.18400 1.000 28.55786 65 VAL A C 1
ATOM 479 O O . VAL A 1 65 ? -29.69300 -2.65900 -0.26800 1.000 29.33951 65 VAL A O 1
ATOM 483 N N . PRO A 1 66 ? -30.77400 -0.93400 -1.21700 1.000 28.17499 66 PRO A N 1
ATOM 484 C CA . PRO A 1 66 ? -30.84800 -1.62600 -2.51000 1.000 30.82023 66 PRO A CA 1
ATOM 485 C C . PRO A 1 66 ? -29.47800 -1.91000 -3.09500 1.000 26.94769 66 PRO A C 1
ATOM 486 O O . PRO A 1 66 ? -28.52100 -1.15200 -2.91400 1.000 28.33835 66 PRO A O 1
ATOM 490 N N . ARG A 1 67 ? -29.40000 -3.00700 -3.83900 1.000 33.76305 67 ARG A N 1
ATOM 491 C CA . ARG A 1 67 ? -28.26400 -3.19100 -4.72900 1.000 34.63506 67 ARG A CA 1
ATOM 492 C C . ARG A 1 67 ? -28.25400 -2.09100 -5.78500 1.000 34.04298 67 ARG A C 1
ATOM 493 O O . ARG A 1 67 ? -29.28600 -1.50200 -6.11600 1.000 30.08739 67 ARG A O 1
ATOM 501 N N . SER A 1 68 ? -27.06000 -1.80900 -6.30100 1.000 29.28520 68 SER A N 1
ATOM 502 C CA . SER A 1 68 ? -26.90700 -0.79900 -7.34000 1.000 33.76452 68 SER A CA 1
ATOM 503 C C . SER A 1 68 ? -27.85300 -1.06200 -8.50700 1.000 35.22980 68 SER A C 1
ATOM 504 O O . SER A 1 68 ? -28.47000 -0.13600 -9.04600 1.000 32.48659 68 SER A O 1
ATOM 507 N N . SER A 1 69 ? -28.02900 -2.33200 -8.86900 1.000 34.70942 69 SER A N 1
ATOM 508 C CA . SER A 1 69 ? -28.85300 -2.67800 -10.02000 1.000 35.00992 69 SER A CA 1
ATOM 509 C C . SER A 1 69 ? -30.33000 -2.39400 -9.79600 1.000 39.20912 69 SER A C 1
ATOM 510 O O . SER A 1 69 ? -31.09400 -2.36800 -10.76500 1.000 34.08655 69 SER A O 1
ATOM 513 N N . LEU A 1 70 ? -30.77700 -2.20900 -8.55200 1.000 35.06450 70 LEU A N 1
ATOM 514 C CA . LEU A 1 70 ? -32.17500 -1.82200 -8.39100 1.000 33.89786 70 LEU A CA 1
ATOM 515 C C . LEU A 1 70 ? -32.42900 -0.40300 -8.87800 1.000 33.35241 70 LEU A C 1
ATOM 516 O O . LEU A 1 70 ? -33.57600 -0.05900 -9.17700 1.000 30.50891 70 LEU A O 1
ATOM 521 N N . GLY A 1 71 ? -31.38600 0.42400 -8.98100 1.000 34.05107 71 GLY A N 1
ATOM 522 C CA . GLY A 1 71 ? -31.60100 1.79900 -9.38800 1.000 32.00485 71 GLY A CA 1
ATOM 523 C C . GLY A 1 71 ? -32.10000 1.88300 -10.81400 1.000 38.02509 71 GLY A C 1
ATOM 524 O O . GLY A 1 71 ? -33.04200 2.62400 -11.11400 1.000 36.32923 71 GLY A O 1
ATOM 525 N N . LYS A 1 72 ? -31.49500 1.09200 -11.70200 1.000 40.48453 72 LYS A N 1
ATOM 526 C CA . LYS A 1 72 ? -31.95300 0.99700 -13.08200 1.000 37.90406 72 LYS A CA 1
ATOM 527 C C . LYS A 1 72 ? -33.37300 0.45800 -13.15200 1.000 39.28320 72 LYS A C 1
ATOM 528 O O . LYS A 1 72 ? -34.12100 0.78800 -14.08100 1.000 38.20551 72 LYS A O 1
ATOM 534 N N . ARG A 1 73 ? -33.77000 -0.36400 -12.18600 1.000 35.19722 73 ARG A N 1
ATOM 535 C CA . ARG A 1 73 ? -35.13000 -0.88700 -12.15700 1.000 33.75479 73 ARG A CA 1
ATOM 536 C C . ARG A 1 73 ? -36.10800 0.03000 -11.44700 1.000 31.14540 73 ARG A C 1
ATOM 537 O O . ARG A 1 73 ? -37.30600 -0.27300 -11.42600 1.000 32.06763 73 ARG A O 1
ATOM 545 N N . HIS A 1 74 ? -35.63300 1.13200 -10.87100 1.000 29.05172 74 HIS A N 1
ATOM 546 C CA . HIS A 1 74 ? -36.48700 2.09300 -10.17100 1.000 31.23480 74 HIS A CA 1
ATOM 547 C C . HIS A 1 74 ? -37.30900 1.40200 -9.08600 1.000 26.11878 74 HIS A C 1
ATOM 548 O O . HIS A 1 74 ? -38.51000 1.62200 -8.93000 1.000 28.36579 74 HIS A O 1
ATOM 555 N N . LEU A 1 75 ? -36.62400 0.55200 -8.32700 1.000 29.57614 75 LEU A N 1
ATOM 556 C CA . LEU A 1 75 ? -37.16100 -0.07400 -7.13400 1.000 29.60867 75 LEU A CA 1
ATOM 557 C C . LEU A 1 75 ? -36.44000 0.51200 -5.92900 1.000 28.92730 75 LEU A C 1
ATOM 558 O O . LEU A 1 75 ? -35.22600 0.70500 -5.96700 1.000 27.75304 75 LEU A O 1
ATOM 563 N N . MET A 1 76 ? -37.18600 0.81000 -4.87000 1.000 29.50565 76 MET A N 1
ATOM 564 C CA . MET A 1 76 ? -36.58600 1.25200 -3.61900 1.000 29.51100 76 MET A CA 1
ATOM 565 C C . MET A 1 76 ? -37.23000 0.49200 -2.47000 1.000 28.87106 76 MET A C 1
ATOM 566 O O . MET A 1 76 ? -38.32300 -0.06400 -2.60700 1.000 29.90099 76 MET A O 1
ATOM 571 N N . ILE A 1 77 ? -36.54000 0.46700 -1.32700 1.000 27.28581 77 ILE A N 1
ATOM 572 C CA . ILE A 1 77 ? -37.18300 0.05900 -0.08600 1.000 28.85054 77 ILE A CA 1
ATOM 573 C C . ILE A 1 77 ? -38.18100 1.14300 0.29700 1.000 26.20956 77 ILE A C 1
ATOM 574 O O . ILE A 1 77 ? -37.83700 2.32900 0.31900 1.000 27.56780 77 ILE A O 1
ATOM 579 N N . ALA A 1 78 ? -39.43900 0.75000 0.53600 1.000 26.33958 78 ALA A N 1
ATOM 580 C CA . ALA A 1 78 ? -40.48900 1.73600 0.79500 1.000 29.18026 78 ALA A CA 1
ATOM 581 C C . ALA A 1 78 ? -40.11900 2.65000 1.96100 1.000 28.80158 78 ALA A C 1
ATOM 582 O O . ALA A 1 78 ? -40.45300 3.84300 1.96500 1.000 27.69236 78 ALA A O 1
ATOM 584 N N . ASN A 1 79 ? -39.42800 2.10900 2.95600 1.000 29.73477 79 ASN A N 1
ATOM 585 C CA . ASN A 1 79 ? -38.98800 2.88700 4.10400 1.000 27.24030 79 ASN A CA 1
ATOM 586 C C . ASN A 1 79 ? -37.54100 3.35500 3.94800 1.000 29.19782 79 ASN A C 1
ATOM 587 O O . ASN A 1 79 ? -36.89300 3.67900 4.94300 1.000 27.72419 79 ASN A O 1
ATOM 592 N N . THR A 1 80 ? -37.04200 3.39700 2.70400 1.000 27.53466 80 THR A N 1
ATOM 593 C CA . THR A 1 80 ? -35.74000 3.91700 2.28500 1.000 26.28954 80 THR A CA 1
ATOM 594 C C . THR A 1 80 ? -34.58800 2.98100 2.64600 1.000 26.63829 80 THR A C 1
ATOM 595 O O . THR A 1 80 ? -33.83000 2.56100 1.76300 1.000 26.59007 80 THR A O 1
ATOM 599 N N . ALA A 1 81 ? -34.46300 2.61100 3.91700 1.000 24.79166 81 ALA A N 1
ATOM 600 C CA . ALA A 1 81 ? -33.35400 1.76500 4.34300 1.000 25.33035 81 ALA A CA 1
ATOM 601 C C . ALA A 1 81 ? -33.76100 0.97200 5.57700 1.000 28.11898 81 ALA A C 1
ATOM 602 O O . ALA A 1 81 ? -34.40100 1.51100 6.48200 1.000 30.23328 81 ALA A O 1
ATOM 604 N N . GLY A 1 82 ? -33.38700 -0.30400 5.61200 1.000 29.22750 82 GLY A N 1
ATOM 605 C CA . GLY A 1 82 ? -33.69800 -1.14800 6.75300 1.000 28.34782 82 GLY A CA 1
ATOM 606 C C . GLY A 1 82 ? -32.63000 -1.03500 7.83100 1.000 29.28480 82 GLY A C 1
ATOM 607 O O . GLY A 1 82 ? -31.43600 -0.98200 7.54200 1.000 27.56727 82 GLY A O 1
ATOM 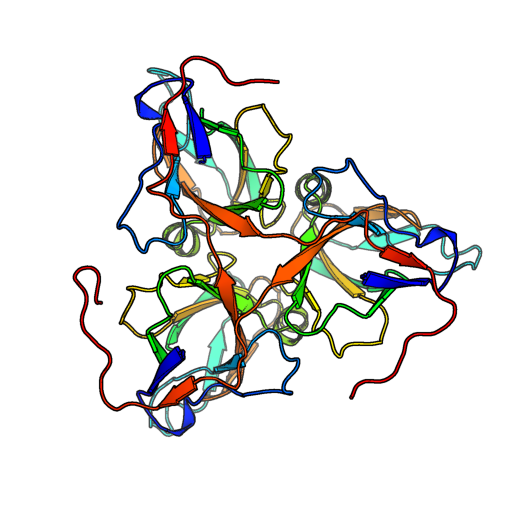608 N N . VAL A 1 83 ? -33.07800 -1.01500 9.07700 1.000 27.12031 83 VAL A N 1
ATOM 609 C CA . VAL A 1 83 ? -32.19600 -0.89800 10.23200 1.000 28.97653 83 VAL A CA 1
ATOM 610 C C . VAL A 1 83 ? -32.45100 -2.13600 11.07400 1.000 29.16465 83 VAL A C 1
ATOM 611 O O . VAL A 1 83 ? -33.52500 -2.27100 11.67300 1.000 27.25116 83 VAL A O 1
ATOM 615 N N . ILE A 1 84 ? -31.49500 -3.05700 11.08900 1.000 26.55534 84 ILE A N 1
ATOM 616 C CA . ILE A 1 84 ? -31.65600 -4.34100 11.76700 1.000 26.63021 84 ILE A CA 1
ATOM 617 C C . ILE A 1 84 ? -30.92400 -4.27100 13.10300 1.000 29.69323 84 ILE A C 1
ATOM 618 O O . ILE A 1 84 ? -29.69100 -4.27400 13.13300 1.000 30.37096 84 ILE A O 1
ATOM 623 N N . ASP A 1 85 ? -31.66600 -4.24800 14.21200 1.000 29.59848 85 ASP A N 1
ATOM 624 C CA . ASP A 1 85 ? -31.02700 -4.19600 15.52700 1.000 30.54617 85 ASP A CA 1
ATOM 625 C C . ASP A 1 85 ? -30.37800 -5.53700 15.85900 1.000 32.31302 85 ASP A C 1
ATOM 626 O O . ASP A 1 85 ? -30.82700 -6.59900 15.41400 1.000 31.05216 85 ASP A O 1
ATOM 631 N N . SER A 1 86 ? -29.30900 -5.48100 16.65700 1.000 33.40136 86 SER A N 1
ATOM 632 C CA . SER A 1 86 ? -28.59500 -6.69500 17.04800 1.000 32.92551 86 SER A CA 1
ATOM 633 C C . SER A 1 86 ? -29.43600 -7.66400 17.87500 1.000 37.07133 86 SER A C 1
ATOM 634 O O . SER A 1 86 ? -29.00100 -8.80100 18.08300 1.000 39.86791 86 SER A O 1
ATOM 637 N N . ASP A 1 87 ? -30.60800 -7.27000 18.36600 1.000 36.71335 87 ASP A N 1
ATOM 638 C CA . ASP A 1 87 ? -31.45400 -8.21700 19.08100 1.000 38.10990 87 ASP A CA 1
ATOM 639 C C . ASP A 1 87 ? -32.68500 -8.61400 18.28500 1.000 38.55386 87 ASP A C 1
ATOM 640 O O . ASP A 1 87 ? -33.57500 -9.27100 18.82600 1.000 35.90773 87 ASP A O 1
ATOM 645 N N . TYR A 1 88 ? -32.76000 -8.23900 17.01400 1.000 35.25552 88 TYR A N 1
ATOM 646 C CA . TYR A 1 88 ? -33.85000 -8.70200 16.16700 1.000 32.43491 88 TYR A CA 1
ATOM 647 C C . TYR A 1 88 ? -33.57900 -10.12600 15.70300 1.000 32.25212 88 TYR A C 1
ATOM 648 O O . TYR A 1 88 ? -32.47600 -10.43900 15.23600 1.000 38.18839 88 TYR A O 1
ATOM 657 N N . ARG A 1 89 ? -34.59000 -10.98900 15.81000 1.000 31.33388 89 ARG A N 1
ATOM 658 C CA . ARG A 1 89 ? -34.41700 -12.39900 15.51000 1.000 34.77764 89 ARG A CA 1
ATOM 659 C C . ARG A 1 89 ? -35.39600 -12.92500 14.47000 1.000 36.28555 89 ARG A C 1
ATOM 660 O O . ARG A 1 89 ? -35.35600 -14.12000 14.16000 1.000 34.23042 89 ARG A O 1
ATOM 668 N N . GLY A 1 90 ? -36.27200 -12.08800 13.92800 1.000 35.71409 90 GLY A N 1
ATOM 669 C CA . GLY A 1 90 ? -37.08300 -12.49100 12.80200 1.000 36.15324 90 GLY A CA 1
ATOM 670 C C . GLY A 1 90 ? -36.26900 -12.45700 11.52000 1.000 39.05185 90 GLY A C 1
ATOM 671 O O . GLY A 1 90 ? -35.09100 -12.10300 11.51000 1.000 35.39121 90 GLY A O 1
ATOM 672 N N . THR A 1 91 ? -36.90400 -12.84900 10.41600 1.000 34.47457 91 THR A N 1
ATOM 673 C CA . THR A 1 91 ? -36.20700 -12.77000 9.14100 1.000 34.81681 91 THR A CA 1
ATOM 674 C C . THR A 1 91 ? -36.27400 -11.34500 8.61400 1.000 31.77753 91 THR A C 1
ATOM 675 O O . THR A 1 91 ? -37.25700 -10.62700 8.82700 1.000 33.11634 91 THR A O 1
ATOM 679 N N . ILE A 1 92 ? -35.20500 -10.93100 7.93600 1.000 33.75304 92 ILE A N 1
ATOM 680 C CA . ILE A 1 92 ? -35.17400 -9.60400 7.34100 1.000 30.28067 92 ILE A CA 1
ATOM 681 C C . ILE A 1 92 ? -36.18200 -9.52400 6.20600 1.000 32.96245 92 ILE A C 1
ATOM 682 O O . ILE A 1 92 ? -36.30300 -10.44800 5.38100 1.000 32.62531 92 ILE A O 1
ATOM 687 N N . LYS A 1 93 ? -36.91500 -8.41800 6.15900 1.000 34.64531 93 LYS A N 1
ATOM 688 C CA . LYS A 1 93 ? -37.86800 -8.15300 5.09300 1.000 31.01362 93 LYS A CA 1
ATOM 689 C C . LYS A 1 93 ? -37.39000 -6.97800 4.25600 1.000 36.04032 93 LYS A C 1
ATOM 690 O O . LYS A 1 93 ? -36.74100 -6.05900 4.76400 1.000 35.78405 93 LYS A O 1
ATOM 696 N N . MET A 1 94 ? -37.71100 -7.02200 2.96300 1.000 33.03126 94 MET A N 1
ATOM 697 C CA . MET A 1 94 ? -37.48300 -5.91900 2.03000 1.00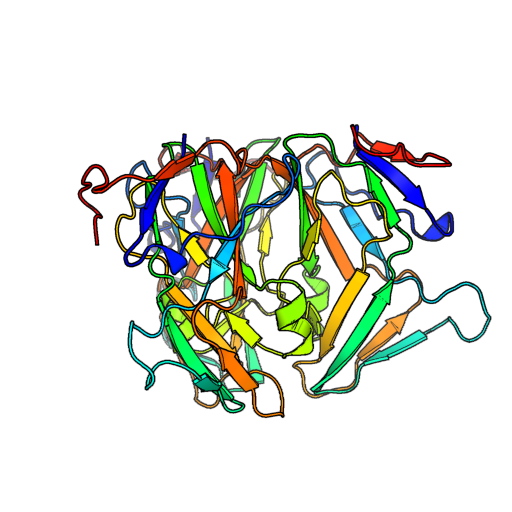0 35.90384 94 MET A CA 1
ATOM 698 C C . MET A 1 94 ? -38.83700 -5.56400 1.43300 1.000 34.33440 94 MET A C 1
ATOM 699 O O . MET A 1 94 ? -39.41000 -6.35000 0.67100 1.000 35.93982 94 MET A O 1
ATOM 704 N N . ASN A 1 95 ? -39.36500 -4.41000 1.80000 1.000 26.80776 95 ASN A N 1
ATOM 705 C CA . ASN A 1 95 ? -40.62700 -3.93600 1.25300 1.000 31.85810 95 ASN A CA 1
ATOM 706 C C . ASN A 1 95 ? -40.27700 -3.04500 0.06600 1.000 29.29636 95 ASN A C 1
ATOM 707 O O . ASN A 1 95 ? -39.93200 -1.87500 0.23000 1.000 30.73794 95 ASN A O 1
ATOM 712 N N . LEU A 1 96 ? -40.33600 -3.60600 -1.13600 1.000 33.01925 96 LEU A N 1
ATOM 713 C CA . LEU A 1 96 ? -39.81300 -2.94900 -2.32800 1.000 33.09718 96 LEU A CA 1
ATOM 714 C C . LEU A 1 96 ? -40.92700 -2.21400 -3.05700 1.000 32.25131 96 LEU A C 1
ATOM 715 O O . LEU A 1 96 ? -41.97400 -2.80100 -3.34900 1.000 34.36649 96 LEU A O 1
ATOM 720 N N . TYR A 1 97 ? -40.68300 -0.94100 -3.36700 1.000 28.29072 97 TYR A N 1
ATOM 721 C CA . TYR A 1 97 ? -41.66000 -0.06400 -3.99300 1.000 28.28050 97 TYR A CA 1
ATOM 722 C C . TYR A 1 97 ? -41.16900 0.29200 -5.39100 1.000 30.11903 97 TYR A C 1
ATOM 723 O O . TYR A 1 97 ? -39.99900 0.65400 -5.56900 1.000 25.33527 97 TYR A O 1
ATOM 732 N N . ASN A 1 98 ? -42.05300 0.18000 -6.37800 1.000 29.00768 98 ASN A N 1
ATOM 733 C CA . ASN A 1 98 ? -41.71000 0.53100 -7.76100 1.000 29.06349 98 ASN A CA 1
ATOM 734 C C . ASN A 1 98 ? -42.04000 2.00300 -7.96900 1.000 29.17708 98 ASN A C 1
ATOM 735 O O . ASN A 1 98 ? -43.20700 2.36700 -8.13700 1.000 30.55610 98 ASN A O 1
ATOM 740 N N . TYR A 1 99 ? -41.01800 2.85600 -7.97600 1.000 27.00161 99 TYR A N 1
ATOM 741 C CA . TYR A 1 99 ? -41.26700 4.27700 -8.16100 1.000 30.35420 99 TYR A CA 1
ATOM 742 C C . TYR A 1 99 ? -41.14400 4.70700 -9.61200 1.000 34.49030 99 TYR A C 1
ATOM 743 O O . TYR A 1 99 ? -41.35500 5.88700 -9.91000 1.000 33.47058 99 TYR A O 1
ATOM 752 N N . GLY A 1 100 ? -40.81400 3.78900 -10.51700 1.000 32.90001 100 GLY A N 1
ATOM 753 C CA . GLY A 1 100 ? -40.66400 4.10900 -11.92500 1.000 31.26235 100 GLY A CA 1
ATOM 754 C C . GLY A 1 100 ? -41.96000 3.98200 -12.69400 1.000 31.44295 100 GLY A C 1
ATOM 755 O O . GLY A 1 100 ? -43.05500 3.93100 -12.13000 1.000 33.58735 100 GLY A O 1
ATOM 756 N N . SER A 1 101 ? -41.83400 3.94100 -14.01900 1.000 30.54507 101 SER A N 1
ATOM 757 C CA . SER A 1 101 ? -43.00800 3.91700 -14.87100 1.000 33.25740 101 SER A CA 1
ATOM 758 C C . SER A 1 101 ? -43.24400 2.56300 -15.52200 1.000 33.90477 101 SER A C 1
ATOM 759 O O . SER A 1 101 ? -44.32900 2.34100 -16.06700 1.000 33.52720 101 SER A O 1
ATOM 762 N N . GLU A 1 102 ? -42.28000 1.65300 -15.45400 1.000 30.09434 102 GLU A N 1
ATOM 763 C CA . GLU A 1 102 ? -42.35900 0.38400 -16.15000 1.000 34.05473 102 GLU A CA 1
ATOM 764 C C . GLU A 1 102 ? -42.58100 -0.75900 -15.17000 1.000 34.21590 102 GLU A C 1
ATOM 765 O O . GLU A 1 102 ? -42.28200 -0.65900 -13.97800 1.000 31.42991 102 GLU A O 1
ATOM 771 N N . MET A 1 103 ? -43.13600 -1.84500 -15.70400 1.000 35.88712 103 MET A N 1
ATOM 772 C CA . MET A 1 103 ? -43.32400 -3.08300 -14.95600 1.000 32.96252 103 MET A CA 1
ATOM 773 C C . MET A 1 103 ? -41.98800 -3.67800 -14.52300 1.000 33.78061 103 MET A C 1
ATOM 774 O O . MET A 1 103 ? -41.00700 -3.66400 -15.27100 1.000 32.97163 103 MET A O 1
ATOM 779 N N . GLN A 1 104 ? -41.94700 -4.21900 -13.30800 1.000 32.43791 104 GLN A N 1
ATOM 780 C CA . GLN A 1 104 ? -40.79600 -4.99900 -12.87400 1.000 31.89133 104 GLN A CA 1
ATOM 781 C C . GLN A 1 104 ? -41.26200 -6.37900 -12.44300 1.000 29.83935 104 GLN A C 1
ATOM 782 O O . GLN A 1 104 ? -42.33500 -6.52300 -11.85400 1.000 35.16623 104 GLN A O 1
ATOM 788 N N . THR A 1 105 ? -40.45900 -7.39300 -12.75100 1.000 33.81595 105 THR A N 1
ATOM 789 C CA . THR A 1 105 ? -40.66300 -8.73000 -12.21300 1.000 35.76304 105 THR A CA 1
ATOM 790 C C . THR A 1 105 ? -39.37600 -9.20000 -11.55900 1.000 32.80566 105 THR A C 1
ATOM 791 O O . THR A 1 105 ? -38.28100 -8.88300 -12.02000 1.000 31.06543 105 THR A O 1
ATOM 795 N N . LEU A 1 106 ? -39.52300 -9.95200 -10.47200 1.000 34.64660 106 LEU A N 1
ATOM 796 C CA . LEU A 1 106 ? -38.40000 -10.45600 -9.69500 1.000 34.56090 106 LEU A CA 1
ATOM 797 C C . LEU A 1 106 ? -38.48900 -11.97500 -9.60700 1.000 32.45757 106 LEU A C 1
ATOM 798 O O . LEU A 1 106 ? -39.58800 -12.53100 -9.52700 1.000 33.68171 106 LEU A O 1
ATOM 803 N N . GLU A 1 107 ? -37.33500 -12.64000 -9.62100 1.000 33.78395 107 GLU A N 1
ATOM 804 C CA . GLU A 1 107 ? -37.26500 -14.09400 -9.53000 1.000 35.97031 107 GLU A CA 1
ATOM 805 C C . GLU A 1 107 ? -36.98500 -14.52900 -8.10300 1.000 36.95098 107 GLU A C 1
ATOM 806 O O . GLU A 1 107 ? -36.34300 -13.81100 -7.33200 1.000 35.09956 107 GLU A O 1
ATOM 812 N N . ASN A 1 108 ? -37.42500 -15.74000 -7.77900 1.000 36.60988 108 ASN A N 1
ATOM 813 C CA . ASN A 1 108 ? -37.09300 -16.33500 -6.49200 1.000 38.15624 108 ASN A CA 1
ATOM 814 C C . ASN A 1 108 ? -35.57800 -16.44400 -6.34700 1.000 32.24963 108 ASN A C 1
ATOM 815 O O . ASN A 1 108 ? -34.87800 -16.78600 -7.29900 1.000 33.48409 108 ASN A O 1
ATOM 820 N N . PHE A 1 109 ? -35.06900 -16.10300 -5.15700 1.000 34.57612 109 PHE A N 1
ATOM 821 C CA . PHE A 1 109 ? -33.64700 -16.15700 -4.80700 1.000 32.62297 109 PHE A CA 1
ATOM 822 C C . PHE A 1 109 ? -32.78900 -15.16400 -5.57800 1.000 32.14476 109 PHE A C 1
ATOM 823 O O . PHE A 1 109 ? -31.56000 -15.25800 -5.53400 1.000 32.34749 109 PHE A O 1
ATOM 831 N N . GLU A 1 110 ? -33.39700 -14.21000 -6.27800 1.000 34.37462 110 GLU A N 1
ATOM 832 C CA . GLU A 1 110 ? -32.63500 -13.17400 -6.95600 1.000 32.76464 110 GLU A CA 1
ATOM 833 C C . GLU A 1 110 ? -32.11300 -12.16800 -5.93200 1.000 33.60338 110 GLU A C 1
ATOM 834 O O . GLU A 1 110 ? -32.81300 -11.81100 -4.98100 1.000 30.52138 110 GLU A O 1
ATOM 840 N N . ARG A 1 111 ? -30.86500 -11.73600 -6.12300 1.000 35.14941 111 ARG A N 1
ATOM 841 C CA . ARG A 1 111 ? -30.22200 -10.79900 -5.21000 1.000 38.24035 111 ARG A CA 1
ATOM 842 C C . ARG A 1 111 ? -30.83200 -9.40400 -5.33800 1.000 38.72841 111 ARG A C 1
ATOM 843 O O . ARG A 1 111 ? -30.90000 -8.85000 -6.43900 1.000 34.25492 111 ARG A O 1
ATOM 851 N N . LEU A 1 112 ? -31.24900 -8.81600 -4.21100 1.000 27.94511 112 LEU A N 1
ATOM 852 C CA . LEU A 1 112 ? -31.96200 -7.54000 -4.33200 1.000 32.52776 112 LEU A CA 1
ATOM 853 C C . LEU A 1 112 ? -31.37400 -6.40900 -3.49500 1.000 33.89512 112 LEU A C 1
ATOM 854 O O . LEU A 1 112 ? -31.27700 -5.28300 -3.98200 1.000 29.79797 112 LEU A O 1
ATOM 859 N N . CYS A 1 113 ? -31.01600 -6.66900 -2.24100 1.000 29.34902 113 CYS A N 1
ATOM 860 C CA . CYS A 1 113 ? -30.54900 -5.63900 -1.32900 1.000 28.50622 113 CYS A CA 1
ATOM 861 C C . CYS A 1 113 ? -29.21800 -6.05300 -0.73100 1.000 29.15622 113 CYS A C 1
ATOM 862 O O . CYS A 1 113 ? -28.89300 -7.23700 -0.65300 1.000 34.53474 113 CYS A O 1
ATOM 865 N N . GLN A 1 114 ? -28.45200 -5.05400 -0.31300 1.000 28.87046 114 GLN A N 1
ATOM 866 C CA . GLN A 1 114 ? -27.22100 -5.26000 0.43200 1.000 30.05727 114 GLN A CA 1
ATOM 867 C C . GLN A 1 114 ? -27.49600 -5.17900 1.93400 1.000 26.69034 114 GLN A C 1
ATOM 868 O O . GLN A 1 114 ? -28.21400 -4.28700 2.39200 1.000 27.90911 114 GLN A O 1
ATOM 874 N N . LEU A 1 115 ? -26.90800 -6.09700 2.69500 1.000 29.37873 115 LEU A N 1
ATOM 875 C CA . LEU A 1 115 ? -26.88800 -6.03000 4.15900 1.000 29.04569 115 LEU A CA 1
ATOM 876 C C . LEU A 1 115 ? -25.46900 -5.66000 4.56400 1.000 29.78470 115 LEU A C 1
ATOM 877 O O . LEU A 1 115 ? -24.53400 -6.42300 4.31700 1.000 31.79226 115 LEU A O 1
ATOM 882 N N . VAL A 1 116 ? -25.30400 -4.48900 5.16800 1.000 27.30073 116 VAL A N 1
ATOM 883 C CA . VAL A 1 116 ? -24.01800 -4.03000 5.67600 1.000 27.70489 116 VAL A CA 1
ATOM 884 C C . VAL A 1 116 ? -24.10900 -3.99400 7.19600 1.000 27.92526 116 VAL A C 1
ATOM 885 O O . VAL A 1 116 ? -25.07900 -3.46600 7.74700 1.000 27.49957 116 VAL A O 1
ATOM 889 N N . VAL A 1 117 ? -23.11600 -4.55000 7.87800 1.000 28.40230 117 VAL A N 1
ATOM 890 C CA . VAL A 1 117 ? -23.12100 -4.59100 9.33900 1.000 29.05455 117 VAL A CA 1
ATOM 891 C C . VAL A 1 117 ? -22.08600 -3.58000 9.82600 1.000 32.87629 117 VAL A C 1
ATOM 892 O O . VAL A 1 117 ? -20.90300 -3.68000 9.47300 1.000 30.57641 117 VAL A O 1
ATOM 896 N N . LEU A 1 118 ? -22.52900 -2.61300 10.62700 1.000 31.13687 118 LEU A N 1
ATOM 897 C CA . LEU A 1 118 ? -21.76400 -1.44700 11.04900 1.000 30.69568 118 LEU A CA 1
ATOM 898 C C . LEU A 1 118 ? -21.94400 -1.21700 12.53900 1.000 28.55730 118 LEU A C 1
ATOM 899 O O . LEU A 1 118 ? -22.97800 -1.58300 13.10300 1.000 30.53810 118 LEU A O 1
ATOM 904 N N . PRO A 1 119 ? -20.99100 -0.54200 13.18900 1.000 31.34688 119 PRO A N 1
ATOM 905 C CA . PRO A 1 119 ? -21.17500 -0.19900 14.60200 1.000 30.25533 119 PRO A CA 1
ATOM 906 C C . PRO A 1 119 ? -22.14700 0.95700 14.77000 1.000 33.33178 119 PRO A C 1
ATOM 907 O O . PRO A 1 119 ? -22.32600 1.79100 13.87900 1.000 30.47055 119 PRO A O 1
ATOM 911 N N . HIS A 1 120 ? -22.77700 0.99200 15.93800 1.000 31.75974 120 HIS A N 1
ATOM 912 C CA . HIS A 1 120 ? -23.59400 2.11600 16.35800 1.000 29.72474 120 HIS A CA 1
ATOM 913 C C . HIS A 1 120 ? -23.21500 2.47500 17.78700 1.000 31.68754 120 HIS A C 1
ATOM 914 O O . HIS A 1 120 ? -22.77500 1.62400 18.56500 1.000 31.18792 120 HIS A O 1
ATOM 921 N N . TYR A 1 121 ? -23.36100 3.75300 18.10600 1.000 31.37188 121 TYR A N 1
ATOM 922 C CA . TYR A 1 121 ? -23.19200 4.23100 19.47000 1.000 28.78719 121 TYR A CA 1
ATOM 923 C C . TYR A 1 121 ? -24.31400 3.70200 20.35600 1.000 28.02325 121 TYR A C 1
ATOM 924 O O . TYR A 1 121 ? -25.46200 3.57200 19.92500 1.000 30.34421 121 TYR A O 1
ATOM 933 N N . SER A 1 122 ? -23.99200 3.41000 21.61500 1.000 30.29423 122 SER A N 1
ATOM 934 C CA . SER A 1 122 ? -25.02800 2.94200 22.52500 1.000 24.76376 122 SER A CA 1
ATOM 935 C C . SER A 1 122 ? -26.03400 4.05900 22.77400 1.000 28.19423 122 SER A C 1
ATOM 936 O O . SER A 1 122 ? -25.66900 5.13100 23.26800 1.000 30.74711 122 SER A O 1
ATOM 939 N N . THR A 1 123 ? -27.30000 3.81700 22.42500 1.000 27.07619 123 THR A N 1
ATOM 940 C CA . THR A 1 123 ? -28.32100 4.83600 22.62500 1.000 24.98101 123 THR A CA 1
ATOM 941 C C . THR A 1 123 ? -28.65500 5.03000 24.10100 1.000 32.28838 123 THR A C 1
ATOM 942 O O . THR A 1 123 ? -29.38400 5.97000 24.44200 1.000 28.24236 123 THR A O 1
ATOM 946 N N . HIS A 1 124 ? -28.14000 4.17600 24.97400 1.000 29.22679 124 HIS A N 1
ATOM 947 C CA . HIS A 1 124 ? -28.27400 4.39500 26.40900 1.000 33.69784 124 HIS A CA 1
ATOM 948 C C . HIS A 1 124 ? -27.18700 5.30000 26.96200 1.000 36.44668 124 HIS A C 1
ATOM 949 O O . HIS A 1 124 ? -27.32600 5.80700 28.08400 1.000 34.53755 124 HIS A O 1
ATOM 956 N N . ASN A 1 125 ? -26.11700 5.52400 26.20600 1.000 29.37929 125 ASN A N 1
ATOM 957 C CA . ASN A 1 125 ? -25.04400 6.40800 26.64000 1.000 34.21961 125 ASN A CA 1
ATOM 958 C C . ASN A 1 125 ? -25.37400 7.84400 26.22500 1.000 36.39647 125 ASN A C 1
ATOM 959 O O . ASN A 1 125 ? -24.76800 8.43100 25.33000 1.000 39.26109 125 ASN A O 1
ATOM 964 N N . PHE A 1 126 ? -26.37300 8.41100 26.89400 1.000 31.69909 126 PHE A N 1
ATOM 965 C CA . PHE A 1 126 ? -26.81100 9.77200 26.61400 1.000 35.56820 126 PHE A CA 1
ATOM 966 C C . PHE A 1 126 ? -26.94500 10.56700 27.91000 1.000 37.78138 126 PHE A C 1
ATOM 967 O O . PHE A 1 126 ? -27.08200 10.00700 28.99600 1.000 36.06368 126 PHE A O 1
ATOM 975 N N . LYS A 1 127 ? -26.91300 11.88900 27.77300 1.000 34.50402 127 LYS A N 1
ATOM 976 C CA . LYS A 1 127 ? -27.22600 12.80900 28.85600 1.000 41.52027 127 LYS A CA 1
ATOM 977 C C . LYS A 1 127 ? -28.24800 13.80700 28.34300 1.000 39.01818 127 LYS A C 1
ATOM 978 O O . LYS A 1 127 ? -28.07500 14.37000 27.26000 1.000 33.34739 127 LYS A O 1
ATOM 984 N N . ILE A 1 128 ? -29.31600 14.00700 29.10000 1.000 38.18368 128 ILE A N 1
ATOM 985 C CA . ILE A 1 128 ? -30.23200 15.10000 28.80800 1.000 38.58520 128 ILE A CA 1
ATOM 986 C C . ILE A 1 128 ? -29.64500 16.36900 29.40300 1.000 47.22593 128 ILE A C 1
ATOM 987 O O . ILE A 1 128 ? -29.25800 16.39600 30.57600 1.000 43.68797 128 ILE A O 1
ATOM 992 N N . VAL A 1 129 ? -29.55000 17.41300 28.59000 1.000 41.71224 129 VAL A N 1
ATOM 993 C CA . VAL A 1 129 ? -28.79200 18.60800 28.93500 1.000 51.64627 129 VAL A CA 1
ATOM 994 C C . VAL A 1 129 ? -29.71800 19.81800 28.91600 1.000 56.73955 129 VAL A C 1
ATOM 995 O O . VAL A 1 129 ? -30.69600 19.86700 28.16300 1.000 59.15436 129 VAL A O 1
ATOM 999 N N . ASP A 1 130 ? -29.42000 20.79500 29.77100 1.000 63.81747 130 ASP A N 1
ATOM 1000 C CA . ASP A 1 130 ? -30.16500 22.05100 29.74100 1.000 72.04053 130 ASP A CA 1
ATOM 1001 C C . ASP A 1 130 ? -29.90900 22.81300 28.43700 1.000 78.70614 130 ASP A C 1
ATOM 1002 O O . ASP A 1 130 ? -30.84300 23.08900 27.67000 1.000 70.88438 130 ASP A O 1
ATOM 1007 N N . GLU A 1 131 ? -28.64300 23.15800 28.16100 1.000 80.04264 131 GLU A N 1
ATOM 1008 C CA . GLU A 1 131 ? -28.25200 23.83700 26.92800 1.000 79.27553 131 GLU A CA 1
ATOM 1009 C C . GLU A 1 131 ? -26.91000 23.29300 26.44100 1.000 84.96232 131 GLU A C 1
ATOM 1010 O O . GLU A 1 131 ? -25.98900 23.08300 27.23800 1.000 88.67419 131 GLU A O 1
ATOM 1016 N N . LEU A 1 132 ? -26.80900 23.07400 25.12700 1.000 77.38404 132 LEU A N 1
ATOM 1017 C CA . LEU A 1 132 ? -25.65300 22.46200 24.48200 1.000 76.39446 132 LEU A CA 1
ATOM 1018 C C . LEU A 1 132 ? -24.48500 23.45300 24.36600 1.000 80.39690 132 LEU A C 1
ATOM 1019 O O . LEU A 1 132 ? -24.64000 24.66700 24.54400 1.000 85.62492 132 LEU A O 1
ATOM 1024 N N . GLU A 1 133 ? -23.29600 22.91400 24.05000 1.000 72.36887 133 GLU A N 1
ATOM 1025 C CA . GLU A 1 133 ? -22.12500 23.72700 23.71500 1.000 71.27612 133 GLU A CA 1
ATOM 1026 C C . GLU A 1 133 ? -22.06100 23.94800 22.20300 1.000 72.83851 133 GLU A C 1
ATOM 1027 O O . GLU A 1 133 ? -22.12500 22.99000 21.42700 1.000 66.22393 133 GLU A O 1
ATOM 1033 N N . GLU A 1 134 ? -21.92600 25.21100 21.79200 1.000 71.14842 134 GLU A N 1
ATOM 1034 C CA . GLU A 1 134 ? -21.96100 25.57700 20.36900 1.000 69.45536 134 GLU A CA 1
ATOM 1035 C C . GLU A 1 134 ? -20.59000 25.52200 19.68900 1.000 66.41948 134 GLU A C 1
ATOM 1036 O O . GLU A 1 134 ? -20.46600 25.82400 18.49400 1.000 64.92542 134 GLU A O 1
ATOM 1042 N N . MET B 1 1 ? -20.55300 10.37400 25.20700 1.000 39.19585 1 MET B N 1
ATOM 1043 C CA . MET B 1 1 ? -21.99600 10.23200 25.28400 1.000 39.28399 1 MET B CA 1
ATOM 1044 C C . MET B 1 1 ? -22.69700 11.18400 24.32000 1.000 38.76915 1 MET B C 1
ATOM 1045 O O . MET B 1 1 ? -22.11900 12.18000 23.88000 1.000 40.12137 1 MET B O 1
ATOM 1050 N N . ILE B 1 2 ? -23.94300 10.85700 23.99600 1.000 35.00441 2 ILE B N 1
ATOM 1051 C CA . ILE B 1 2 ? -24.79000 11.71200 23.17800 1.000 36.38903 2 ILE B CA 1
ATOM 1052 C C . ILE B 1 2 ? -25.47300 12.69600 24.10700 1.000 37.54845 2 ILE B C 1
ATOM 1053 O O . ILE B 1 2 ? -26.25300 12.29800 24.97900 1.000 35.31083 2 ILE B O 1
ATOM 1058 N N . LYS B 1 3 ? -25.17900 13.97900 23.93900 1.000 35.04437 3 LYS B N 1
ATOM 1059 C CA . LYS B 1 3 ? -25.87000 15.00900 24.70100 1.000 36.42929 3 LYS B CA 1
ATOM 1060 C C . LYS B 1 3 ? -27.12400 15.41200 23.94200 1.000 38.24649 3 LYS B C 1
ATOM 1061 O O . LYS B 1 3 ? -27.08200 15.63500 22.72600 1.000 38.80646 3 LYS B O 1
ATOM 1067 N N . ILE B 1 4 ? -28.24200 15.45800 24.65300 1.000 32.77237 4 ILE B N 1
ATOM 1068 C CA . ILE B 1 4 ? -29.56000 15.66400 24.06400 1.000 32.33025 4 ILE B CA 1
ATOM 1069 C C . ILE B 1 4 ? -30.17900 16.89400 24.71200 1.000 39.54404 4 ILE B C 1
ATOM 1070 O O . ILE B 1 4 ? -30.30900 16.95900 25.94000 1.000 35.01816 4 ILE B O 1
ATOM 1075 N N . LYS B 1 5 ? -30.56800 17.85900 23.89100 1.000 36.31628 5 LYS B N 1
ATOM 1076 C CA . LYS B 1 5 ? -31.18800 19.09400 24.35000 1.000 39.96196 5 LYS B CA 1
ATOM 1077 C C . LYS B 1 5 ? -32.58900 19.15700 23.77100 1.000 39.67934 5 LYS B C 1
ATOM 1078 O O . LYS B 1 5 ? -32.75800 19.10800 22.54700 1.000 33.81237 5 LYS B O 1
ATOM 1084 N N . LEU B 1 6 ? -33.58800 19.28600 24.63700 1.000 32.12193 6 LEU B N 1
ATOM 1085 C CA . LEU B 1 6 ? -34.98300 19.19900 24.22600 1.000 31.60106 6 LEU B CA 1
ATOM 1086 C C . LEU B 1 6 ? -35.63200 20.57400 24.24000 1.000 40.30420 6 LEU B C 1
ATOM 1087 O O . LEU B 1 6 ? -35.52500 21.30900 25.22900 1.000 35.98941 6 LEU B O 1
ATOM 1092 N N . THR B 1 7 ? -36.32200 20.91100 23.15000 1.000 34.27232 7 THR B N 1
ATOM 1093 C CA . THR B 1 7 ? -37.09400 22.14800 23.13000 1.000 36.66900 7 THR B CA 1
ATOM 1094 C C . THR B 1 7 ? -38.27300 22.06800 24.09200 1.000 41.70441 7 THR B C 1
ATOM 1095 O O . THR B 1 7 ? -38.63800 23.06200 24.73200 1.000 38.67790 7 THR B O 1
ATOM 1099 N N . HIS B 1 8 ? -38.85500 20.88000 24.22600 1.000 38.67344 8 HIS B N 1
ATOM 1100 C CA . HIS B 1 8 ? -39.97600 20.59800 25.08800 1.000 35.34439 8 HIS B CA 1
ATOM 1101 C C . HIS B 1 8 ? -39.75800 19.17400 25.57600 1.000 37.25704 8 HIS B C 1
ATOM 1102 O O . HIS B 1 8 ? -39.19900 18.36200 24.82300 1.000 35.65513 8 HIS B O 1
ATOM 1109 N N . PRO B 1 9 ? -40.12400 18.84100 26.82200 1.000 38.51483 9 PRO B N 1
ATOM 1110 C CA . PRO B 1 9 ? -39.84600 17.47400 27.30600 1.000 34.54516 9 PRO B CA 1
ATOM 1111 C C . PRO B 1 9 ? -40.52500 16.39200 26.48500 1.000 31.57848 9 PRO B C 1
ATOM 1112 O O . PRO B 1 9 ? -39.99900 15.27600 26.39900 1.000 32.33194 9 PRO B O 1
ATOM 1116 N N . ASP B 1 10 ? -41.67000 16.67600 25.87200 1.000 35.26404 10 ASP B N 1
ATOM 1117 C CA . ASP B 1 10 ? -42.30300 15.66500 25.03700 1.000 34.21893 10 ASP B CA 1
ATOM 1118 C C . ASP B 1 10 ? -41.51800 15.37000 23.76200 1.000 34.86954 10 ASP B C 1
ATOM 1119 O O . ASP B 1 10 ? -41.85900 14.41600 23.05600 1.000 30.66319 10 ASP B O 1
ATOM 1124 N N . CYS B 1 11 ? -40.47100 16.13800 23.46600 1.000 34.80003 11 CYS B N 1
ATOM 1125 C CA . CYS B 1 11 ? -39.62600 15.85800 22.30800 1.000 33.70931 11 CYS B CA 1
ATOM 1126 C C . CYS B 1 11 ? -38.63600 14.72700 22.55000 1.000 37.27373 11 CYS B C 1
ATOM 1127 O O . CYS B 1 11 ? -38.02300 14.25700 21.58700 1.000 32.13237 11 CYS B O 1
ATOM 1130 N N . MET B 1 12 ? -38.44400 14.30400 23.80600 1.000 28.67405 12 MET B N 1
ATOM 1131 C CA . MET B 1 12 ? -37.57300 13.18700 24.17800 1.000 30.50012 12 MET B CA 1
ATOM 1132 C C . MET B 1 12 ? -37.64500 12.05300 23.16100 1.000 29.23485 12 MET B C 1
ATOM 1133 O O . MET B 1 12 ? -38.71100 11.44800 22.98500 1.000 29.57219 12 MET B O 1
ATOM 1138 N N . PRO B 1 13 ? -36.54400 11.73100 22.48000 1.000 29.77271 13 PRO B N 1
ATOM 1139 C CA . PRO B 1 13 ? -36.56100 10.58600 21.56500 1.000 30.74651 13 PRO B CA 1
ATOM 1140 C C . PRO B 1 13 ? -36.93000 9.30400 22.29100 1.000 33.37728 13 PRO B C 1
ATOM 1141 O O . PRO B 1 13 ? -36.61600 9.11600 23.46800 1.000 31.43078 13 PRO B O 1
ATOM 1145 N N . LYS B 1 14 ? -37.60000 8.40700 21.57100 1.000 32.03545 14 LYS B N 1
ATOM 1146 C CA . LYS B 1 14 ? -37.95300 7.10900 22.13800 1.000 28.95342 14 LYS B CA 1
ATOM 1147 C C . LYS B 1 14 ? -36.71900 6.21300 22.06300 1.000 34.37893 14 LYS B C 1
ATOM 1148 O O . LYS B 1 14 ? -36.27700 5.83400 20.97200 1.000 28.94308 14 LYS B O 1
ATOM 1154 N N . ILE B 1 15 ? -36.13700 5.90200 23.21100 1.000 30.07784 15 ILE B N 1
ATOM 1155 C CA . ILE B 1 15 ? -34.93400 5.07200 23.29200 1.000 31.21985 15 ILE B CA 1
ATOM 1156 C C . ILE B 1 15 ? -35.35300 3.65700 23.67700 1.000 36.12672 15 ILE B C 1
ATOM 1157 O O . ILE B 1 15 ? -36.11100 3.46600 24.63600 1.000 33.62087 15 ILE B O 1
ATOM 1162 N N . GLY B 1 16 ? -34.90400 2.66800 22.90000 1.000 29.14522 16 GLY B N 1
ATOM 1163 C CA . GLY B 1 16 ? -35.33800 1.29300 23.09100 1.000 32.13586 16 GLY B CA 1
ATOM 1164 C C . GLY B 1 16 ? -34.44800 0.50000 24.03300 1.000 35.41268 16 GLY B C 1
ATOM 1165 O O . GLY B 1 16 ? -34.04600 1.00000 25.08800 1.000 31.04499 16 GLY B O 1
ATOM 1166 N N . SER B 1 17 ? -34.11700 -0.72900 23.64900 1.000 33.87025 17 SER B N 1
ATOM 1167 C CA . SER B 1 17 ? -33.22900 -1.58600 24.42000 1.000 33.91649 17 SER B CA 1
ATOM 1168 C C . SER B 1 17 ? -31.77200 -1.14600 24.26900 1.000 37.37577 17 SER B C 1
ATOM 1169 O O . SER B 1 17 ? -31.41600 -0.32000 23.41900 1.000 30.86773 17 SER B O 1
ATOM 1172 N N . GLU B 1 18 ? -30.92300 -1.71500 25.13000 1.000 35.33751 18 GLU B N 1
ATOM 1173 C CA . GLU B 1 18 ? -29.47800 -1.53100 25.03300 1.000 37.08030 18 GLU B CA 1
ATOM 1174 C C . GLU B 1 18 ? -28.96900 -1.80900 23.62600 1.000 36.06711 18 GLU B C 1
ATOM 1175 O O . GLU B 1 18 ? -27.98700 -1.20300 23.18400 1.000 39.16235 18 GLU B O 1
ATOM 1181 N N . ASP B 1 19 ? -29.61000 -2.73100 22.91700 1.000 38.90384 19 ASP B N 1
ATOM 1182 C CA . ASP B 1 19 ? -29.13000 -3.19600 21.62300 1.000 42.63873 19 ASP B CA 1
ATOM 1183 C C . ASP B 1 19 ? -29.70400 -2.41900 20.44200 1.000 38.07887 19 ASP B C 1
ATOM 1184 O O . ASP B 1 19 ? -29.28900 -2.67000 19.30400 1.000 40.78426 19 ASP B O 1
ATOM 1189 N N . ALA B 1 20 ? -30.62200 -1.47700 20.67600 1.000 34.25311 20 ALA B N 1
ATOM 1190 C CA . ALA B 1 20 ? -31.21300 -0.73000 19.57300 1.000 33.15652 20 ALA B CA 1
ATOM 1191 C C . ALA B 1 20 ? -30.13700 0.02900 18.80800 1.000 30.96699 20 ALA B C 1
ATOM 1192 O O . ALA B 1 20 ? -29.27200 0.67700 19.40400 1.000 33.02285 20 ALA B O 1
ATOM 1194 N N . ALA B 1 21 ? -30.19200 -0.05800 17.47800 1.000 30.38501 21 ALA B N 1
ATOM 1195 C CA . ALA B 1 21 ? -29.28600 0.72700 16.65100 1.000 28.33256 21 ALA B CA 1
ATOM 1196 C C . ALA B 1 21 ? -29.50800 2.21900 16.84400 1.000 29.63355 21 ALA B C 1
ATOM 1197 O O . ALA B 1 21 ? -28.55000 3.00100 16.83900 1.000 34.69623 21 ALA B O 1
ATOM 1199 N N . GLY B 1 22 ? -30.77100 2.64300 16.95700 1.000 25.41563 22 GLY B N 1
ATOM 1200 C CA . GLY B 1 22 ? -31.10800 4.05000 16.91700 1.000 31.96301 22 GLY B CA 1
ATOM 1201 C C . GLY B 1 22 ? -32.16700 4.41000 17.94300 1.000 30.55720 22 GLY B C 1
ATOM 1202 O O . GLY B 1 22 ? -32.68700 3.54800 18.65800 1.000 27.15101 22 GLY B O 1
ATOM 1203 N N . MET B 1 23 ? -32.46200 5.70700 18.01200 1.000 26.13231 23 MET B N 1
ATOM 1204 C CA . MET B 1 23 ? -33.56900 6.20300 18.81400 1.000 28.43503 23 MET B CA 1
ATOM 1205 C C . MET B 1 23 ? -34.54500 6.90800 17.88700 1.000 29.13318 23 MET B C 1
ATOM 1206 O O . MET B 1 23 ? -34.16000 7.40200 16.82500 1.000 29.91713 23 MET B O 1
ATOM 1211 N N . ASP B 1 24 ? -35.81700 6.93800 18.27600 1.000 28.54710 24 ASP B N 1
ATOM 1212 C CA . ASP B 1 24 ? -36.87300 7.47200 17.42400 1.000 31.24947 24 ASP B CA 1
ATOM 1213 C C . ASP B 1 24 ? -37.04600 8.96500 17.67700 1.000 31.21728 24 ASP B C 1
ATOM 1214 O O . ASP B 1 24 ? -37.33100 9.37600 18.80400 1.000 27.64755 24 ASP B O 1
ATOM 1219 N N . LEU B 1 25 ? -36.93800 9.76300 16.61600 1.000 25.88010 25 LEU B N 1
ATOM 1220 C CA . LEU B 1 25 ? -37.19300 11.19400 16.67400 1.000 27.00730 25 LEU B CA 1
ATOM 1221 C C . LEU B 1 25 ? -38.66000 11.46500 16.38600 1.000 29.04307 25 LEU B C 1
ATOM 1222 O O . LEU B 1 25 ? -39.29800 10.74100 15.61800 1.000 33.29165 25 LEU B O 1
ATOM 1227 N N . ARG B 1 26 ? -39.18200 12.53300 16.98700 1.000 26.00259 26 ARG B N 1
ATOM 1228 C CA . ARG B 1 26 ? -40.60100 12.86300 16.92500 1.000 28.24779 26 ARG B CA 1
ATOM 1229 C C . ARG B 1 26 ? -40.84200 14.18300 16.19800 1.000 28.68384 26 ARG B C 1
ATOM 1230 O O . ARG B 1 26 ? -40.00700 15.09200 16.23900 1.000 28.11263 26 ARG B O 1
ATOM 1238 N N . ALA B 1 27 ? -42.00800 14.28600 15.54900 1.000 28.94686 27 ALA B N 1
ATOM 1239 C CA . ALA B 1 27 ? -42.49700 15.57300 15.05700 1.000 30.67627 27 ALA B CA 1
ATOM 1240 C C . ALA B 1 27 ? -42.68600 16.57000 16.19600 1.000 36.23312 27 ALA B C 1
ATOM 1241 O O . ALA B 1 27 ? -43.17900 16.21500 17.26600 1.000 34.40303 27 ALA B O 1
ATOM 1243 N N . PHE B 1 28 ? -42.34100 17.83900 15.95600 1.000 35.39942 28 PHE B N 1
ATOM 1244 C CA . PHE B 1 28 ? -42.57600 18.89000 16.95000 1.000 32.89085 28 PHE B CA 1
ATOM 1245 C C . PHE B 1 28 ? -43.25100 20.08500 16.28900 1.000 36.95714 28 PHE B C 1
ATOM 1246 O O . PHE B 1 28 ? -42.60300 20.84500 15.56700 1.000 37.32119 28 PHE B O 1
ATOM 1254 N N . PHE B 1 29 ? -44.54600 20.25900 16.53900 1.000 36.61692 29 PHE B N 1
ATOM 1255 C CA . PHE B 1 29 ? -45.30600 21.36600 15.97500 1.000 35.18744 29 PHE B CA 1
ATOM 1256 C C . PHE B 1 29 ? -45.55100 22.47000 16.99600 1.000 40.27545 29 PHE B C 1
ATOM 1257 O O . PHE B 1 29 ? -46.32200 23.39700 16.72200 1.000 39.91212 29 PHE B O 1
ATOM 1265 N N . GLY B 1 30 ? -44.93300 22.37600 18.16400 1.000 37.33918 30 GLY B N 1
ATOM 1266 C CA . GLY B 1 30 ? -45.14100 23.31000 19.25000 1.000 37.80180 30 GLY B CA 1
ATOM 1267 C C . GLY B 1 30 ? -45.77600 22.63700 20.44600 1.000 38.77421 30 GLY B C 1
ATOM 1268 O O . GLY B 1 30 ? -46.13600 21.45700 20.41900 1.000 39.06946 30 GLY B O 1
ATOM 1269 N N . THR B 1 31 ? -45.92800 23.42000 21.51400 1.000 41.48960 31 THR B N 1
ATOM 1270 C CA . THR B 1 31 ? -46.41400 22.88100 22.77800 1.000 41.64407 31 THR B CA 1
ATOM 1271 C C . THR B 1 31 ? -47.83300 22.33500 22.64900 1.000 44.80342 31 THR B C 1
ATOM 1272 O O . THR B 1 31 ? -48.09000 21.15900 22.93300 1.000 51.35737 31 THR B O 1
ATOM 1276 N N . ASN B 1 32 ? -48.77900 23.18100 22.25100 1.000 40.67166 32 ASN B N 1
ATOM 1277 C CA . ASN B 1 32 ? -50.15100 22.70600 22.10700 1.000 40.91243 32 ASN B CA 1
ATOM 1278 C C . ASN B 1 32 ? -50.83700 23.46300 20.97900 1.000 44.00446 32 ASN B C 1
ATOM 1279 O O . ASN B 1 32 ? -51.82800 24.16900 21.21300 1.000 40.87146 32 ASN B O 1
ATOM 1284 N N . PRO B 1 33 ? -50.35000 23.33300 19.74600 1.000 39.22601 33 PRO B N 1
ATOM 1285 C CA . PRO B 1 33 ? -50.96500 24.06500 18.63600 1.000 37.01112 33 PRO B CA 1
ATOM 1286 C C . PRO B 1 33 ? -52.37900 23.58000 18.39100 1.000 33.95726 33 PRO B C 1
ATOM 1287 O O . PRO B 1 33 ? -52.68600 22.39400 18.55100 1.000 36.18381 33 PRO B O 1
ATOM 1291 N N . ALA B 1 34 ? -53.25200 24.51400 18.00600 1.000 35.03077 34 ALA B N 1
ATOM 1292 C CA . ALA B 1 34 ? -54.56600 24.11200 17.51400 1.000 35.84147 34 ALA B CA 1
ATOM 1293 C C . ALA B 1 34 ? -54.43000 23.09200 16.38800 1.000 36.30958 34 ALA B C 1
ATOM 1294 O O . ALA B 1 34 ? -55.19500 22.12100 16.31200 1.000 36.06013 34 ALA B O 1
ATOM 1296 N N . ALA B 1 35 ? -53.44700 23.28900 15.51200 1.000 32.44748 35 ALA B N 1
ATOM 1297 C CA . ALA B 1 35 ? -53.18900 22.35600 14.41500 1.000 36.54273 35 ALA B CA 1
ATOM 1298 C C . ALA B 1 35 ? -52.12000 21.36800 14.88000 1.000 39.98536 35 ALA B C 1
ATOM 1299 O O . ALA B 1 35 ? -50.93800 21.46800 14.54300 1.000 37.98184 35 ALA B O 1
ATOM 1301 N N . ASP B 1 36 ? -52.55900 20.40400 15.69600 1.000 38.04291 36 ASP B N 1
ATOM 1302 C CA . ASP B 1 36 ? -51.69500 19.33500 16.17500 1.000 37.93084 36 ASP B CA 1
ATOM 1303 C C . ASP B 1 36 ? -51.53200 18.20100 15.16300 1.000 40.21492 36 ASP B C 1
ATOM 1304 O O . ASP B 1 36 ? -50.68200 17.33000 15.37800 1.000 38.69339 36 ASP B O 1
ATOM 1309 N N . LEU B 1 37 ? -52.32800 18.17700 14.08800 1.000 40.34647 37 LEU B N 1
ATOM 1310 C CA . LEU B 1 37 ? -52.12800 17.27100 12.96000 1.000 39.86635 37 LEU B CA 1
ATOM 1311 C C . LEU B 1 37 ? -51.83900 18.09100 11.71700 1.000 43.32025 37 LEU B C 1
ATOM 1312 O O . LEU B 1 37 ? -52.57200 19.03700 11.41800 1.000 45.62597 37 LEU B O 1
ATOM 1317 N N . ARG B 1 38 ? -50.78300 17.72800 10.99200 1.000 37.52091 38 ARG B N 1
ATOM 1318 C CA . ARG B 1 38 ? -50.43800 18.39100 9.74400 1.000 40.24637 38 ARG B CA 1
ATOM 1319 C C . ARG B 1 38 ? -50.51300 17.37400 8.62100 1.000 40.82239 38 ARG B C 1
ATOM 1320 O O . ARG B 1 38 ? -50.00300 16.25500 8.75500 1.000 35.90749 38 ARG B O 1
ATOM 1328 N N . ALA B 1 39 ? -51.14100 17.76300 7.52200 1.000 40.90148 39 ALA B N 1
ATOM 1329 C CA . ALA B 1 39 ? -51.32000 16.88200 6.38000 1.000 38.50328 39 ALA B CA 1
ATOM 1330 C C . ALA B 1 39 ? -50.24200 17.16700 5.34300 1.000 43.79257 39 ALA B C 1
ATOM 1331 O O . ALA B 1 39 ? -49.81100 18.31400 5.18100 1.000 41.35071 39 ALA B O 1
ATOM 1333 N N . ILE B 1 40 ? -49.79100 16.11400 4.66500 1.000 37.96784 40 ILE B N 1
ATOM 1334 C CA . ILE B 1 40 ? -48.81600 16.21400 3.58300 1.000 36.07652 40 ILE B CA 1
ATOM 1335 C C . ILE B 1 40 ? -49.45200 15.56800 2.35800 1.000 39.83553 40 ILE B C 1
ATOM 1336 O O . ILE B 1 40 ? -49.73100 14.36400 2.36900 1.000 35.13629 40 ILE B O 1
ATOM 1341 N N . ALA B 1 41 ? -49.69300 16.35800 1.32300 1.000 39.82174 41 ALA B N 1
ATOM 1342 C CA . ALA B 1 41 ? -50.35100 15.85400 0.12200 1.000 41.88071 41 ALA B CA 1
ATOM 1343 C C . ALA B 1 41 ? -49.36700 15.08700 -0.74900 1.000 35.37365 41 ALA B C 1
ATOM 1344 O O . ALA B 1 41 ? -48.15600 15.26600 -0.62600 1.000 34.25153 41 ALA B O 1
ATOM 1346 N N . PRO B 1 42 ? -49.86200 14.22000 -1.63900 1.000 40.23860 42 PRO B N 1
ATOM 1347 C CA . PRO B 1 42 ? -48.96500 13.56800 -2.60000 1.000 37.56835 42 PRO B CA 1
ATOM 1348 C C . PRO B 1 42 ? -48.16500 14.59300 -3.38800 1.000 43.25001 42 PRO B C 1
ATOM 1349 O O . PRO B 1 42 ? -48.68300 15.63000 -3.80900 1.000 44.04050 42 PRO B O 1
ATOM 1353 N N . GLY B 1 43 ? -46.88300 14.30500 -3.57200 1.000 34.65827 43 GLY B N 1
ATOM 1354 C CA . GLY B 1 43 ? -46.00500 15.21800 -4.25500 1.000 33.67208 43 GLY B CA 1
ATOM 1355 C C . GLY B 1 43 ? -45.58700 16.43000 -3.45900 1.000 33.03741 43 GLY B C 1
ATOM 1356 O O . GLY B 1 43 ? -44.86700 17.28100 -3.99400 1.000 39.02025 43 GLY B O 1
ATOM 1357 N N . LYS B 1 44 ? -45.99700 16.54100 -2.20300 1.000 37.54331 44 LYS B N 1
ATOM 1358 C CA . LYS B 1 44 ? -45.65400 17.68300 -1.36700 1.000 43.22536 44 LYS B CA 1
ATOM 1359 C C . LYS B 1 44 ? -44.67700 17.26300 -0.27100 1.000 41.67024 44 LYS B C 1
ATOM 1360 O O . LYS B 1 44 ? -44.50700 16.07300 0.02200 1.000 32.57187 44 LYS B O 1
ATOM 1366 N N . SER B 1 45 ? -44.02900 18.25600 0.33800 1.000 39.31728 45 SER B N 1
ATOM 1367 C CA . SER B 1 45 ? -43.13500 18.01100 1.46100 1.000 41.76362 45 SER B CA 1
ATOM 1368 C C . SER B 1 45 ? -43.46500 18.95000 2.61500 1.000 43.39985 45 SER B C 1
ATOM 1369 O O . SER B 1 45 ? -44.20100 19.93300 2.46900 1.000 45.07815 45 SER B O 1
ATOM 1372 N N . LEU B 1 46 ? -42.93700 18.61000 3.78900 1.000 39.48145 46 LEU B N 1
ATOM 1373 C CA . LEU B 1 46 ? -43.10700 19.43400 4.97900 1.000 35.71304 46 LEU B CA 1
ATOM 1374 C C . LEU B 1 46 ? -41.84300 19.32400 5.81600 1.000 33.03712 46 LEU B C 1
ATOM 1375 O O . LEU B 1 46 ? -41.43600 18.21600 6.17300 1.000 30.81312 46 LEU B O 1
ATOM 1380 N N . MET B 1 47 ? -41.22200 20.46200 6.10300 1.000 31.99327 47 MET B N 1
ATOM 1381 C CA . MET B 1 47 ? -40.05200 20.52300 6.96900 1.000 36.09545 47 MET B CA 1
ATOM 1382 C C . MET B 1 47 ? -40.50700 20.43200 8.41900 1.000 34.42944 47 MET B C 1
ATOM 1383 O O . MET B 1 47 ? -41.24100 21.30000 8.89300 1.000 36.83221 47 MET B O 1
ATOM 1388 N N . ILE B 1 48 ? -40.06800 19.39900 9.12700 1.000 31.03676 48 ILE B N 1
ATOM 1389 C CA . ILE B 1 48 ? -40.57000 19.10800 10.46800 1.000 30.88845 48 ILE B CA 1
ATOM 1390 C C . ILE B 1 48 ? -39.42900 19.24700 11.46400 1.000 32.89802 48 ILE B C 1
ATOM 1391 O O . ILE B 1 48 ? -38.39400 18.58500 11.33200 1.000 30.64482 48 ILE B O 1
ATOM 1396 N N . ASP B 1 49 ? -39.60800 20.12000 12.44300 1.000 31.54193 49 ASP B N 1
ATOM 1397 C CA . ASP B 1 49 ? -38.69300 20.19400 13.57500 1.000 31.57469 49 ASP B CA 1
ATOM 1398 C C . ASP B 1 49 ? -38.87700 18.96600 14.46300 1.000 30.40692 49 ASP B C 1
ATOM 1399 O O . ASP B 1 49 ? -39.99900 18.49600 14.67700 1.000 32.77694 49 ASP B O 1
ATOM 1404 N N . THR B 1 50 ? -37.76700 18.40400 14.93800 1.000 28.98618 50 THR B N 1
ATOM 1405 C CA . THR B 1 50 ? -37.85700 17.36400 15.96200 1.000 27.12516 50 THR B CA 1
ATOM 1406 C C . THR B 1 50 ? -37.88100 17.92900 17.37000 1.000 32.57799 50 THR B C 1
ATOM 1407 O O . THR B 1 50 ? -38.25400 17.20400 18.29900 1.000 31.68978 50 THR B O 1
ATOM 1411 N N . GLY B 1 51 ? -37.47700 19.18700 17.55600 1.000 33.36093 51 GLY B N 1
ATOM 1412 C CA . GLY B 1 51 ? -37.26100 19.69500 18.90300 1.000 32.57288 51 GLY B CA 1
ATOM 1413 C C . GLY B 1 51 ? -36.06800 19.09700 19.61500 1.000 36.10470 51 GLY B C 1
ATOM 1414 O O . GLY B 1 51 ? -35.92000 19.29400 20.83200 1.000 30.38452 51 GLY B O 1
ATOM 1415 N N . VAL B 1 52 ? -35.20600 18.37400 18.89600 1.000 28.95281 52 VAL B N 1
ATOM 1416 C CA . VAL B 1 52 ? -34.07400 17.66200 19.48700 1.000 27.62185 52 VAL B CA 1
ATOM 1417 C C . VAL B 1 52 ? -32.78800 18.19800 18.88300 1.000 34.45371 52 VAL B C 1
ATOM 1418 O O . VAL B 1 52 ? -32.57300 18.08200 17.67000 1.000 32.12071 52 VAL B O 1
ATOM 1422 N N . ALA B 1 53 ? -31.93800 18.77600 19.72400 1.000 30.70689 53 ALA B N 1
ATOM 1423 C CA . ALA B 1 53 ? -30.58400 19.14900 19.35700 1.000 28.07278 53 ALA B CA 1
ATOM 1424 C C . ALA B 1 53 ? -29.61500 18.21100 20.06200 1.000 34.93063 53 ALA B C 1
ATOM 1425 O O . ALA B 1 53 ? -29.79200 17.88900 21.24300 1.000 33.43228 53 ALA B O 1
ATOM 1427 N N . VAL B 1 54 ? -28.61100 17.74200 19.34100 1.000 29.80297 54 VAL B N 1
ATOM 1428 C CA . VAL B 1 54 ? -27.70200 16.75100 19.89700 1.000 32.86940 54 VAL B CA 1
ATOM 1429 C C . VAL B 1 54 ? -26.27800 17.22600 19.73100 1.000 35.33363 54 VAL B C 1
ATOM 1430 O O . VAL B 1 54 ? -25.95400 17.97500 18.80400 1.000 38.52937 54 VAL B O 1
ATOM 1434 N N . GLU B 1 55 ? -25.42600 16.77000 20.64200 1.000 32.77407 55 GLU B N 1
ATOM 1435 C CA . GLU B 1 55 ? -23.98200 16.83600 20.49000 1.000 34.71646 55 GLU B CA 1
ATOM 1436 C C . GLU B 1 55 ? -23.50200 15.40800 20.34000 1.000 37.61903 55 GLU B C 1
ATOM 1437 O O . GLU B 1 55 ? -23.53400 14.63600 21.30500 1.000 34.39874 55 GLU B O 1
ATOM 1443 N N . ILE B 1 56 ? -23.05200 15.06200 19.14400 1.000 32.86277 56 ILE B N 1
ATOM 1444 C CA . ILE B 1 56 ? -22.57100 13.71700 18.85600 1.000 32.83576 56 ILE B CA 1
ATOM 1445 C C . ILE B 1 56 ? -21.05900 13.71800 19.03400 1.000 33.82733 56 ILE B C 1
ATOM 1446 O O . ILE B 1 56 ? -20.40400 14.69300 18.64700 1.000 35.06807 56 ILE B O 1
ATOM 1451 N N . PRO B 1 57 ? -20.47000 12.68400 19.63600 1.000 35.49254 57 PRO B N 1
ATOM 1452 C CA . PRO B 1 57 ? -19.01600 12.68400 19.85700 1.000 33.22813 57 PRO B CA 1
ATOM 1453 C C . PRO B 1 57 ? -18.22100 12.79800 18.56400 1.000 37.97042 57 PRO B C 1
ATOM 1454 O O . PRO B 1 57 ? -18.61500 12.28200 17.51300 1.000 35.13140 57 PRO B O 1
ATOM 1458 N N . ARG B 1 58 ? -17.07700 13.47700 18.66000 1.000 34.11320 58 ARG B N 1
ATOM 1459 C CA . ARG B 1 58 ? -16.16400 13.56900 17.53400 1.000 38.20010 58 ARG B CA 1
ATOM 1460 C C . ARG B 1 58 ? -15.73700 12.17100 17.09900 1.000 34.03594 58 ARG B C 1
ATOM 1461 O O . ARG B 1 58 ? -15.51000 11.28900 17.92600 1.000 33.56162 58 ARG B O 1
ATOM 1469 N N . GLY B 1 59 ? -15.66700 11.96200 15.78900 1.000 36.71923 59 GLY B N 1
ATOM 1470 C CA . GLY B 1 59 ? -15.42600 10.64500 15.23900 1.000 34.50828 59 GLY B CA 1
ATOM 1471 C C . GLY B 1 59 ? -16.68600 9.88200 14.91100 1.000 33.01619 59 GLY B C 1
ATOM 1472 O O . GLY B 1 59 ? -16.60000 8.75900 14.39600 1.000 32.27964 59 GLY B O 1
ATOM 1473 N N . TRP B 1 60 ? -17.85000 10.46500 15.18400 1.000 31.95713 60 TRP B N 1
ATOM 1474 C CA . TRP B 1 60 ? -19.14000 9.85100 14.93900 1.000 33.39649 60 TRP B CA 1
ATOM 1475 C C . TRP B 1 60 ? -20.03200 10.86400 14.22900 1.000 31.57409 60 TRP B C 1
ATOM 1476 O O . TRP B 1 60 ? -19.72200 12.05500 14.15800 1.000 30.21728 60 TRP B O 1
ATOM 1487 N N . PHE B 1 61 ? -21.14700 10.38200 13.68500 1.000 29.13833 61 PHE B N 1
ATOM 1488 C CA . PHE B 1 61 ? -22.13200 11.27200 13.09200 1.000 25.56532 61 PHE B CA 1
ATOM 1489 C C . PHE B 1 61 ? -23.50600 10.63100 13.21500 1.000 28.00375 61 PHE B C 1
ATOM 1490 O O . PHE B 1 61 ? -23.63800 9.45400 13.54800 1.000 29.15767 61 PHE B O 1
ATOM 1498 N N . GLY B 1 62 ? -24.54000 11.43100 12.95300 1.000 26.94591 62 GLY B N 1
ATOM 1499 C CA . GLY B 1 62 ? -25.90700 10.95200 13.00000 1.000 28.49115 62 GLY B CA 1
ATOM 1500 C C . GLY B 1 62 ? -26.45200 10.67500 11.60900 1.000 29.17180 62 GLY B C 1
ATOM 1501 O O . GLY B 1 62 ? -26.36000 11.51500 10.70700 1.000 26.94471 62 GLY B O 1
ATOM 1502 N N . LEU B 1 63 ? -27.02200 9.48700 11.45100 1.000 28.93136 63 LEU B N 1
ATOM 1503 C CA . LEU B 1 63 ? -27.76500 9.10600 10.25200 1.000 28.34859 63 LEU B CA 1
ATOM 1504 C C . LEU B 1 63 ? -29.24700 9.08700 10.60400 1.000 28.58224 63 LEU B C 1
ATOM 1505 O O . LEU B 1 63 ? -29.65300 8.41500 11.56000 1.000 27.62037 63 LEU B O 1
ATOM 1510 N N . VAL B 1 64 ? -30.04300 9.84900 9.86200 1.000 26.51038 64 VAL B N 1
ATOM 1511 C CA . VAL B 1 64 ? -31.48200 9.96400 10.09600 1.000 24.90648 64 VAL B CA 1
ATOM 1512 C C . VAL B 1 64 ? -32.20400 9.30500 8.92800 1.000 30.91530 64 VAL B C 1
ATOM 1513 O O . VAL B 1 64 ? -32.04400 9.72900 7.78100 1.000 27.08052 64 VAL B O 1
ATOM 1517 N N . VAL B 1 65 ? -32.97200 8.26000 9.21200 1.000 30.05841 65 VAL B N 1
ATOM 1518 C CA . VAL B 1 65 ? -33.72600 7.54500 8.17900 1.000 24.66253 65 VAL B CA 1
ATOM 1519 C C . VAL B 1 65 ? -35.14900 7.35200 8.69100 1.000 30.18998 65 VAL B C 1
ATOM 1520 O O . VAL B 1 65 ? -35.40100 7.42400 9.90400 1.000 27.56043 65 VAL B O 1
ATOM 1524 N N . PRO B 1 66 ? -36.10900 7.12100 7.79100 1.000 26.59962 66 PRO B N 1
ATOM 1525 C CA . PRO B 1 66 ? -37.48500 6.87200 8.24500 1.000 28.25911 66 PRO B CA 1
ATOM 1526 C C . PRO B 1 66 ? -37.57200 5.63600 9.12900 1.000 26.92185 66 PRO B C 1
ATOM 1527 O O . PRO B 1 66 ? -36.82100 4.67500 8.97600 1.000 27.78242 66 PRO B O 1
ATOM 1531 N N . ARG B 1 67 ? -38.51500 5.65800 10.05900 1.000 26.18750 67 ARG B N 1
ATOM 1532 C CA . ARG B 1 67 ? -38.90600 4.40200 10.68200 1.000 30.26924 67 ARG B CA 1
ATOM 1533 C C . ARG B 1 67 ? -39.53400 3.49600 9.62800 1.000 29.50514 67 ARG B C 1
ATOM 1534 O O . ARG B 1 67 ? -40.04700 3.96400 8.60700 1.000 30.20195 67 ARG B O 1
ATOM 1542 N N . SER B 1 68 ? -39.50000 2.18100 9.87900 1.000 27.53778 68 SER B N 1
ATOM 1543 C CA . SER B 1 68 ? -40.03400 1.25600 8.87600 1.000 31.95106 68 SER B CA 1
ATOM 1544 C C . SER B 1 68 ? -41.52100 1.48100 8.64200 1.000 34.34106 68 SER B C 1
ATOM 1545 O O . SER B 1 68 ? -42.01400 1.24100 7.53500 1.000 33.77835 68 SER B O 1
ATOM 1548 N N . SER B 1 69 ? -42.24700 1.96400 9.65800 1.000 32.49287 69 SER B N 1
ATOM 1549 C CA . SER B 1 69 ? -43.67000 2.23400 9.49900 1.000 34.67988 69 SER B CA 1
ATOM 1550 C C . SER B 1 69 ? -43.94000 3.37900 8.53700 1.000 34.07964 69 SER B C 1
ATOM 1551 O O . SER B 1 69 ? -45.07200 3.52000 8.06300 1.000 36.25647 69 SER B O 1
ATOM 1554 N N . LEU B 1 70 ? -42.93900 4.20600 8.22400 1.000 33.13535 70 LEU B N 1
ATOM 1555 C CA . LEU B 1 70 ? -43.18500 5.21300 7.19800 1.000 31.57798 70 LEU B CA 1
ATOM 1556 C C . LEU B 1 70 ? -43.24600 4.60400 5.80700 1.000 32.23319 70 LEU B C 1
ATOM 1557 O O . LEU B 1 70 ? -43.76600 5.24600 4.89000 1.000 35.15631 70 LEU B O 1
ATOM 1562 N N . GLY B 1 71 ? -42.72400 3.39000 5.63200 1.000 33.98826 71 GLY B N 1
ATOM 1563 C CA . GLY B 1 71 ? -42.71800 2.78900 4.30900 1.000 29.96833 71 GLY B CA 1
ATOM 1564 C C . GLY B 1 71 ? -44.12000 2.59300 3.78300 1.000 35.49885 71 GLY B C 1
ATOM 1565 O O . GLY B 1 71 ? -44.45100 3.04500 2.68900 1.000 34.52819 71 GLY B O 1
ATOM 1566 N N . LYS B 1 72 ? -44.98800 1.97800 4.59500 1.000 38.00292 72 LYS B N 1
ATOM 1567 C CA . LYS B 1 72 ? -46.37900 1.79800 4.19200 1.000 41.14127 72 LYS B CA 1
ATOM 1568 C C . LYS B 1 72 ? -47.09100 3.12700 3.99100 1.000 40.95119 72 LYS B C 1
ATOM 1569 O O . LYS B 1 72 ? -48.06300 3.19000 3.23900 1.000 36.50917 72 LYS B O 1
ATOM 1575 N N . ARG B 1 73 ? -46.61800 4.19700 4.61600 1.000 36.43412 73 ARG B N 1
ATOM 1576 C CA . ARG B 1 73 ? -47.22200 5.50300 4.41900 1.000 35.34149 73 ARG B CA 1
ATOM 1577 C C . ARG B 1 73 ? -46.63300 6.24900 3.23400 1.000 32.03682 73 ARG B C 1
ATOM 1578 O O . ARG B 1 73 ? -47.07900 7.35900 2.93800 1.000 33.45177 73 ARG B O 1
ATOM 1586 N N . HIS B 1 74 ? -45.64900 5.67200 2.55100 1.000 29.59168 74 HIS B N 1
ATOM 1587 C CA . HIS B 1 74 ? -45.06000 6.28800 1.36000 1.000 32.92225 74 HIS B CA 1
ATOM 1588 C C . HIS B 1 74 ? -44.54300 7.69700 1.65300 1.000 32.25906 74 HIS B C 1
ATOM 1589 O O . HIS B 1 74 ? -44.74000 8.63800 0.87600 1.000 30.63350 74 HIS B O 1
ATOM 1596 N N . LEU B 1 75 ? -43.86300 7.83400 2.78300 1.000 29.24136 75 LEU B N 1
ATOM 1597 C CA . LEU B 1 75 ? -43.11700 9.03200 3.13900 1.000 28.01712 75 LEU B CA 1
ATOM 1598 C C . LEU B 1 75 ? -41.62700 8.71900 3.13800 1.000 29.18413 75 LEU B C 1
ATOM 1599 O O . LEU B 1 75 ? -41.20700 7.67600 3.65100 1.000 28.21703 75 LEU B O 1
ATOM 1604 N N . MET B 1 76 ? -40.82800 9.61700 2.56500 1.000 27.23699 76 MET B N 1
ATOM 1605 C CA . MET B 1 76 ? -39.37600 9.50900 2.64800 1.000 29.43091 76 MET B CA 1
ATOM 1606 C C . MET B 1 76 ? -38.83600 10.85800 3.09000 1.000 28.70068 76 MET B C 1
ATOM 1607 O O . MET B 1 76 ? -39.52400 11.87600 3.03000 1.000 28.90010 76 MET B O 1
ATOM 1612 N N . ILE B 1 77 ? -37.57500 10.87800 3.47700 1.000 24.44087 77 ILE B N 1
ATOM 1613 C CA . ILE B 1 77 ? -36.87900 12.14300 3.65300 1.000 28.13412 77 ILE B CA 1
ATOM 1614 C C . ILE B 1 77 ? -36.50700 12.66800 2.27300 1.000 31.29196 77 ILE B C 1
ATOM 1615 O O . ILE B 1 77 ? -35.92500 11.93500 1.46300 1.000 28.14531 77 ILE B O 1
ATOM 1620 N N . ALA B 1 78 ? -36.82400 13.94100 2.00100 1.000 28.28525 78 ALA B N 1
ATOM 1621 C CA . ALA B 1 78 ? -36.64000 14.47600 0.64500 1.000 30.83919 78 ALA B CA 1
ATOM 1622 C C . ALA B 1 78 ? -35.21000 14.28900 0.15100 1.000 29.19699 78 ALA B C 1
ATOM 1623 O O . ALA B 1 78 ? -34.98300 13.98900 -1.03000 1.000 34.31794 78 ALA B O 1
ATOM 1625 N N . ASN B 1 79 ? -34.23000 14.46600 1.04000 1.000 29.21374 79 ASN B N 1
ATOM 1626 C CA . ASN B 1 79 ? -32.82700 14.22600 0.72900 1.000 30.18077 79 ASN B CA 1
ATOM 1627 C C . ASN B 1 79 ? -32.37200 12.81800 1.11700 1.000 29.53909 79 ASN B C 1
ATOM 1628 O O . ASN B 1 79 ? -31.17000 12.59800 1.32500 1.000 30.35502 79 ASN B O 1
ATOM 1633 N N . THR B 1 80 ? -33.31900 11.87600 1.23900 1.000 28.25876 80 THR B N 1
ATOM 1634 C CA . THR B 1 80 ? -33.11500 10.44300 1.45500 1.000 25.38518 80 THR B CA 1
ATOM 1635 C C . THR B 1 80 ? -32.65800 10.09400 2.86900 1.000 29.67667 80 THR B C 1
ATOM 1636 O O . THR B 1 80 ? -33.28800 9.26600 3.54200 1.000 27.45390 80 THR B O 1
ATOM 1640 N N . ALA B 1 81 ? -31.56900 10.69300 3.33700 1.000 26.25447 81 ALA B N 1
ATOM 1641 C CA . ALA B 1 81 ? -31.13400 10.43400 4.70400 1.000 27.11227 81 ALA B CA 1
ATOM 1642 C C . ALA B 1 81 ? -30.46900 11.68700 5.25100 1.000 29.39240 81 ALA B C 1
ATOM 1643 O O . ALA B 1 81 ? -29.69100 12.33200 4.54900 1.000 32.91479 81 ALA B O 1
ATOM 1645 N N . GLY B 1 82 ? -30.77500 12.03000 6.50100 1.000 26.53157 82 GLY B N 1
ATOM 1646 C CA . GLY B 1 82 ? -30.07400 13.13000 7.13800 1.000 27.62585 82 GLY B CA 1
ATOM 1647 C C . GLY B 1 82 ? -28.68100 12.70500 7.57200 1.000 30.94078 82 GLY B C 1
ATOM 1648 O O . GLY B 1 82 ? -28.45700 11.56600 7.99000 1.000 27.61243 82 GLY B O 1
ATOM 1649 N N . VAL B 1 83 ? -27.73200 13.63300 7.45800 1.000 28.02009 83 VAL B N 1
ATOM 1650 C CA . VAL B 1 83 ? -26.36200 13.43400 7.92900 1.000 28.37164 83 VAL B CA 1
ATOM 1651 C C . VAL B 1 83 ? -26.08400 14.52200 8.95900 1.000 30.06529 83 VAL B C 1
ATOM 1652 O O . VAL B 1 83 ? -25.99900 15.70400 8.60900 1.000 30.98060 83 VAL B O 1
ATOM 1656 N N . ILE B 1 84 ? -25.97800 14.13500 10.22800 1.000 29.51771 84 ILE B N 1
ATOM 1657 C CA . ILE B 1 84 ? -25.81600 15.07600 11.33700 1.000 29.96095 84 ILE B CA 1
ATOM 1658 C C . ILE B 1 84 ? -24.35100 15.06800 11.74300 1.000 29.66959 84 ILE B C 1
ATOM 1659 O O . ILE B 1 84 ? -23.89200 14.11300 12.37700 1.000 30.59914 84 ILE B O 1
ATOM 1664 N N . ASP B 1 85 ? -23.62400 16.13700 11.42300 1.000 28.36387 85 ASP B N 1
ATOM 1665 C CA . ASP B 1 85 ? -22.21900 16.19600 11.79200 1.000 27.79736 85 ASP B CA 1
ATOM 1666 C C . ASP B 1 85 ? -22.07600 16.40100 13.29500 1.000 28.09322 85 ASP B C 1
ATOM 1667 O O . ASP B 1 85 ? -22.96500 16.93100 13.96300 1.000 29.07718 85 ASP B O 1
ATOM 1672 N N . SER B 1 86 ? -20.91700 15.99900 13.81900 1.000 30.15267 86 SER B N 1
ATOM 1673 C CA . SER B 1 86 ? -20.67900 16.10600 15.25800 1.000 30.09828 86 SER B CA 1
ATOM 1674 C C . SER B 1 86 ? -20.53200 17.54700 15.73500 1.000 33.95674 86 SER B C 1
ATOM 1675 O O . SER B 1 86 ? -20.60500 17.78300 16.94700 1.000 33.11685 86 SER B O 1
ATOM 1678 N N . ASP B 1 87 ? -20.34800 18.51000 14.83200 1.000 31.60528 87 ASP B N 1
ATOM 1679 C CA . ASP B 1 87 ? -20.33100 19.91500 15.20400 1.000 35.67702 87 ASP B CA 1
ATOM 1680 C C . ASP B 1 87 ? -21.64600 20.63100 14.89500 1.000 37.31574 87 ASP B C 1
ATOM 1681 O O . ASP B 1 87 ? -21.71000 21.86100 14.99500 1.000 37.66989 87 ASP B O 1
ATOM 1686 N N . TYR B 1 88 ? -22.70500 19.90000 14.55800 1.000 33.69046 88 TYR B N 1
ATOM 1687 C CA . TYR B 1 88 ? -23.99800 20.53300 14.32700 1.000 35.99870 88 TYR B CA 1
ATOM 1688 C C . TYR B 1 88 ? -24.71600 20.76900 15.65700 1.000 34.43364 88 TYR B C 1
ATOM 1689 O O . TYR B 1 88 ? -24.76000 19.88700 16.52200 1.000 37.87314 88 TYR B O 1
ATOM 1698 N N . ARG B 1 89 ? -25.29000 21.96900 15.82400 1.000 35.69760 89 ARG B N 1
ATOM 1699 C CA . ARG B 1 89 ? -25.87100 22.33100 17.11500 1.000 39.90035 89 ARG B CA 1
ATOM 1700 C C . ARG B 1 89 ? -27.33900 22.75300 17.08100 1.000 37.18009 89 ARG B C 1
ATOM 1701 O O . ARG B 1 89 ? -27.95700 22.83500 18.14800 1.000 46.10446 89 ARG B O 1
ATOM 1709 N N . GLY B 1 90 ? -27.92100 23.02000 15.92100 1.000 36.89709 90 GLY B N 1
ATOM 1710 C CA . GLY B 1 90 ? -29.34400 23.28400 15.86300 1.000 34.91647 90 GLY B CA 1
ATOM 1711 C C . GLY B 1 90 ? -30.13800 22.01400 16.12500 1.000 36.16403 90 GLY B C 1
ATOM 1712 O O . GLY B 1 90 ? -29.59100 20.94200 16.39500 1.000 34.57852 90 GLY B O 1
ATOM 1713 N N . THR B 1 91 ? -31.46400 22.14100 16.05400 1.000 31.87786 91 THR B N 1
ATOM 1714 C CA . THR B 1 91 ? -32.30500 20.95600 16.18800 1.000 34.69790 91 THR B CA 1
ATOM 1715 C C . THR B 1 91 ? -32.35100 20.19100 14.87300 1.000 34.45096 91 THR B C 1
ATOM 1716 O O . THR B 1 91 ? -32.28000 20.76900 13.78100 1.000 33.99663 91 THR B O 1
ATOM 1720 N N . ILE B 1 92 ? -32.45700 18.86900 14.98500 1.000 33.68526 92 ILE B N 1
ATOM 1721 C CA . ILE B 1 92 ? -32.56300 18.04200 13.79400 1.000 28.70262 92 ILE B CA 1
ATOM 1722 C C . ILE B 1 92 ? -33.90600 18.30300 13.13600 1.000 29.61661 92 ILE B C 1
ATOM 1723 O O . ILE B 1 92 ? -34.93700 18.41400 13.81800 1.000 29.12150 92 ILE B O 1
ATOM 1728 N N . LYS B 1 93 ? -33.89200 18.44000 11.80700 1.000 28.46099 93 LYS B N 1
ATOM 1729 C CA . LYS B 1 93 ? -35.09100 18.58700 11.00200 1.000 31.52654 93 LYS B CA 1
ATOM 1730 C C . LYS B 1 93 ? -35.28200 17.34000 10.15300 1.000 32.24726 93 LYS B C 1
ATOM 1731 O O . LYS B 1 93 ? -34.31700 16.67200 9.77800 1.000 33.55531 93 LYS B O 1
ATOM 1737 N N . MET B 1 94 ? -36.54000 17.02300 9.87700 1.000 29.71987 94 MET B N 1
ATOM 1738 C CA . MET B 1 94 ? -36.93400 15.96500 8.95100 1.000 31.87323 94 MET B CA 1
ATOM 1739 C C . MET B 1 94 ? -37.76500 16.60800 7.84700 1.000 32.33286 94 MET B C 1
ATOM 1740 O O . MET B 1 94 ? -38.90800 17.02900 8.07900 1.000 32.59862 94 MET B O 1
ATOM 1745 N N . ASN B 1 95 ? -37.19200 16.70900 6.65600 1.000 34.53372 95 ASN B N 1
ATOM 1746 C CA . ASN B 1 95 ? -37.93100 17.21400 5.50500 1.000 29.51077 95 ASN B CA 1
ATOM 1747 C C . ASN B 1 95 ? -38.59000 16.00900 4.85100 1.000 33.93762 95 ASN B C 1
ATOM 1748 O O . ASN B 1 95 ? -37.95900 15.30500 4.06000 1.000 32.05624 95 ASN B O 1
ATOM 1753 N N . LEU B 1 96 ? -39.85900 15.75800 5.18800 1.000 31.19697 96 LEU B N 1
ATOM 1754 C CA . LEU B 1 96 ? -40.54800 14.55900 4.72400 1.000 27.32331 96 LEU B CA 1
ATOM 1755 C C . LEU B 1 96 ? -41.32700 14.83300 3.44300 1.000 33.05757 96 LEU B C 1
ATOM 1756 O O . LEU B 1 96 ? -42.00200 15.85600 3.31700 1.000 32.53441 96 LEU B O 1
ATOM 1761 N N . TYR B 1 97 ? -41.23700 13.89600 2.50700 1.000 29.41448 97 TYR B N 1
ATOM 1762 C CA . TYR B 1 97 ? -41.84000 14.01200 1.18200 1.000 34.56472 97 TYR B CA 1
ATOM 1763 C C . TYR B 1 97 ? -42.81800 12.86100 0.98400 1.000 32.87011 97 TYR B C 1
ATOM 1764 O O . TYR B 1 97 ? -42.47700 11.70200 1.24400 1.000 27.47889 97 TYR B O 1
ATOM 1773 N N . ASN B 1 98 ? -44.03800 13.18200 0.55600 1.000 29.67326 98 ASN B N 1
ATOM 1774 C CA . ASN B 1 98 ? -45.06200 12.16800 0.29000 1.000 32.44765 98 ASN B CA 1
ATOM 1775 C C . ASN B 1 98 ? -44.92800 11.70800 -1.16600 1.000 35.57011 98 ASN B C 1
ATOM 1776 O O . ASN B 1 98 ? -45.36100 12.40500 -2.08700 1.000 32.68719 98 ASN B O 1
ATOM 1781 N N . TYR B 1 99 ? -44.34000 10.52100 -1.37600 1.000 33.10021 99 TYR B N 1
ATOM 1782 C CA . TYR B 1 99 ? -44.17400 9.97000 -2.71600 1.000 35.50180 99 TYR B CA 1
ATOM 1783 C C . TYR B 1 99 ? -45.32600 9.06900 -3.13700 1.000 35.99706 99 TYR B C 1
ATOM 1784 O O . TYR B 1 99 ? -45.29800 8.54300 -4.25300 1.000 38.81334 99 TYR B O 1
ATOM 1793 N N . GLY B 1 100 ? -46.32400 8.88300 -2.28700 1.000 36.87174 100 GLY B N 1
ATOM 1794 C CA . GLY B 1 100 ? -47.44300 8.01500 -2.58000 1.000 38.24634 100 GLY B CA 1
ATOM 1795 C C . GLY B 1 100 ? -48.57300 8.75300 -3.26500 1.000 37.70075 100 GLY B C 1
ATOM 1796 O O . GLY B 1 100 ? -48.39400 9.84000 -3.82200 1.000 36.58960 100 GLY B O 1
ATOM 1797 N N . SER B 1 101 ? -49.76600 8.15400 -3.19700 1.000 38.35061 101 SER B N 1
ATOM 1798 C CA . SER B 1 101 ? -50.93100 8.66400 -3.91700 1.000 39.82123 101 SER B CA 1
ATOM 1799 C C . SER B 1 101 ? -52.02000 9.23300 -3.01900 1.000 42.78490 101 SER B C 1
ATOM 1800 O O . SER B 1 101 ? -52.99400 9.79300 -3.53700 1.000 40.65523 101 SER B O 1
ATOM 1803 N N . GLU B 1 102 ? -51.89500 9.10500 -1.70400 1.000 37.11430 102 GLU B N 1
ATOM 1804 C CA . GLU B 1 102 ? -52.91500 9.57200 -0.78500 1.000 39.51817 102 GLU B CA 1
ATOM 1805 C C . GLU B 1 102 ? -52.29800 10.50800 0.24000 1.000 42.12898 102 GLU B C 1
ATOM 1806 O O . GLU B 1 102 ? -51.09900 10.45400 0.52500 1.000 38.04460 102 GLU B O 1
ATOM 1812 N N . MET B 1 103 ? -53.15500 11.36300 0.78900 1.000 38.88051 103 MET B N 1
ATOM 1813 C CA A MET B 1 103 ? -52.73000 12.30500 1.81200 0.390 41.76705 103 MET B CA 1
ATOM 1814 C CA B MET B 1 103 ? -52.74000 12.30700 1.81500 0.610 41.76895 103 MET B CA 1
ATOM 1815 C C . MET B 1 103 ? -52.26600 11.55500 3.05300 1.000 38.20930 103 MET B C 1
ATOM 1816 O O . MET B 1 103 ? -52.83200 10.53000 3.42800 1.000 41.59630 103 MET B O 1
ATOM 1825 N N . GLN B 1 104 ? -51.20300 12.05100 3.67600 1.000 36.26924 104 GLN B N 1
ATOM 1826 C CA . GLN B 1 104 ? -50.74500 11.50000 4.93900 1.000 37.98244 104 GLN B CA 1
ATOM 1827 C C . GLN B 1 104 ? -50.84800 12.58600 5.99800 1.000 36.53606 104 GLN B C 1
ATOM 1828 O O . GLN B 1 104 ? -50.60000 13.76100 5.72200 1.000 39.75957 104 GLN B O 1
ATOM 1834 N N . THR B 1 105 ? -51.20500 12.19700 7.20900 1.000 32.45866 105 THR B N 1
ATOM 1835 C CA . THR B 1 105 ? -51.31400 13.14700 8.30300 1.000 38.40676 105 THR B CA 1
ATOM 1836 C C . THR B 1 105 ? -50.33700 12.74100 9.39500 1.000 32.55157 105 THR B C 1
ATOM 1837 O O . THR B 1 105 ? -50.29100 11.57500 9.78900 1.000 42.79923 105 THR B O 1
ATOM 1841 N N . LEU B 1 106 ? -49.54500 13.70200 9.85800 1.000 32.88149 106 LEU B N 1
ATOM 1842 C CA . LEU B 1 106 ? -48.58800 13.50800 10.93700 1.000 35.89148 106 LEU B CA 1
ATOM 1843 C C . LEU B 1 106 ? -49.08700 14.17800 12.21200 1.000 38.23977 106 LEU B C 1
ATOM 1844 O O . LEU B 1 106 ? -49.61700 15.28900 12.17400 1.000 33.80461 106 LEU B O 1
ATOM 1849 N N . GLU B 1 107 ? -48.87800 13.52000 13.34200 1.000 35.15325 107 GLU B N 1
ATOM 1850 C CA . GLU B 1 107 ? -49.35600 14.00700 14.62600 1.000 38.95613 107 GLU B CA 1
ATOM 1851 C C . GLU B 1 107 ? -48.20100 14.56500 15.45000 1.000 36.92992 107 GLU B C 1
ATOM 1852 O O . GLU B 1 107 ? -47.08700 14.03200 15.41900 1.000 32.98178 107 GLU B O 1
ATOM 1858 N N . ASN B 1 108 ? -48.46800 15.64500 16.17900 1.000 33.63201 108 ASN B N 1
ATOM 1859 C CA . ASN B 1 108 ? -47.47400 16.21300 17.07900 1.000 34.29902 108 ASN B CA 1
ATOM 1860 C C . ASN B 1 108 ? -46.91900 15.13000 17.99600 1.000 35.75287 108 ASN B C 1
ATOM 1861 O O . ASN B 1 108 ? -47.67000 14.32200 18.54700 1.000 36.95823 108 ASN B O 1
ATOM 1866 N N . PHE B 1 109 ? -45.59100 15.10600 18.12700 1.000 33.66867 109 PHE B N 1
ATOM 1867 C CA . PHE B 1 109 ? -44.81800 14.17100 18.94200 1.000 31.32525 109 PHE B CA 1
ATOM 1868 C C . PHE B 1 109 ? -44.91800 12.73100 18.45800 1.000 30.06586 109 PHE B C 1
ATOM 1869 O O . PHE B 1 109 ? -44.50100 11.82300 19.17200 1.000 30.61280 109 PHE B O 1
ATOM 1877 N N . GLU B 1 110 ? -45.42500 12.50000 17.25300 1.000 31.85424 110 GLU B N 1
ATOM 1878 C CA . GLU B 1 110 ? -45.37500 11.17000 16.66000 1.000 34.79459 110 GLU B CA 1
ATOM 1879 C C . GLU B 1 110 ? -43.93400 10.79300 16.30400 1.000 30.50742 110 GLU B C 1
ATOM 1880 O O . GLU B 1 110 ? -43.16000 11.62800 15.83200 1.000 27.94807 110 GLU B O 1
ATOM 1886 N N . ARG B 1 111 ? -43.56800 9.53000 16.54200 1.000 28.22509 111 ARG B N 1
ATOM 1887 C CA . ARG B 1 111 ? -42.25300 9.02300 16.15400 1.000 30.67243 111 ARG B CA 1
ATOM 1888 C C . ARG B 1 111 ? -42.21800 8.77800 14.64900 1.000 33.46584 111 ARG B C 1
ATOM 1889 O O . ARG B 1 111 ? -43.02900 8.00600 14.12700 1.000 29.73832 111 ARG B O 1
ATOM 1897 N N . LEU B 1 112 ? -41.26600 9.40900 13.95900 1.000 29.95247 112 LEU B N 1
ATOM 1898 C CA . LEU B 1 112 ? -41.21000 9.37400 12.49800 1.000 29.26398 112 LEU B CA 1
ATOM 1899 C C . LEU B 1 112 ? -39.91100 8.81800 11.95400 1.000 29.08656 112 LEU B C 1
ATOM 1900 O O . LEU B 1 112 ? -39.94300 8.03300 11.01100 1.000 29.87775 112 LEU B O 1
ATOM 1905 N N . CYS B 1 113 ? -38.76900 9.20700 12.51700 1.000 31.31884 113 CYS B N 1
ATOM 1906 C CA . CYS B 1 113 ? -37.46700 8.85200 11.96800 1.000 27.89576 113 CYS B CA 1
ATOM 1907 C C . CYS B 1 113 ? -36.59200 8.26200 13.05800 1.000 29.67039 113 CYS B C 1
ATOM 1908 O O . CYS B 1 113 ? -36.79600 8.50900 14.25000 1.000 32.10023 113 CYS B O 1
ATOM 1911 N N . GLN B 1 114 ? -35.60800 7.47500 12.63100 1.000 26.97035 114 GLN B N 1
ATOM 1912 C CA . GLN B 1 114 ? -34.597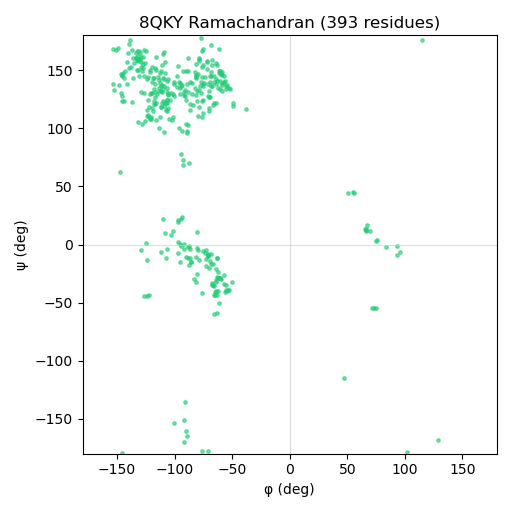00 6.92800 13.52600 1.000 29.36315 114 GLN B CA 1
ATOM 1913 C C . GLN B 1 114 ? -33.33600 7.75400 13.40400 1.000 31.45998 114 GLN B C 1
ATOM 1914 O O . GLN B 1 114 ? -32.93600 8.12000 12.29300 1.000 26.71443 114 GLN B O 1
ATOM 1920 N N . LEU B 1 115 ? -32.70700 8.03000 14.54200 1.000 24.42298 115 LEU B N 1
ATOM 1921 C CA . LEU B 1 115 ? -31.36900 8.59900 14.59400 1.000 26.23881 115 LEU B CA 1
ATOM 1922 C C . LEU B 1 115 ? -30.42900 7.48100 15.02900 1.000 29.15914 115 LEU B C 1
ATOM 1923 O O . LEU B 1 115 ? -30.54300 6.96100 16.14600 1.000 30.15846 115 LEU B O 1
ATOM 1928 N N . VAL B 1 116 ? -29.52900 7.09300 14.14000 1.000 28.44020 116 VAL B N 1
ATOM 1929 C CA . VAL B 1 116 ? -28.49200 6.10800 14.42100 1.000 30.20130 116 VAL B CA 1
ATOM 1930 C C . VAL B 1 116 ? -27.16900 6.85700 14.44300 1.000 29.84127 116 VAL B C 1
ATOM 1931 O O . VAL B 1 116 ? -26.90900 7.67800 13.55500 1.000 27.72803 116 VAL B O 1
ATOM 1935 N N . VAL B 1 117 ? -26.33700 6.59700 15.44700 1.000 29.70249 117 VAL B N 1
ATOM 1936 C CA . VAL B 1 117 ? -25.06500 7.30600 15.58600 1.000 27.39934 117 VAL B CA 1
ATOM 1937 C C . VAL B 1 117 ? -23.94400 6.33900 15.22700 1.000 29.61758 117 VAL B C 1
ATOM 1938 O O . VAL B 1 117 ? -23.81900 5.26900 15.83300 1.000 26.66522 117 VAL B O 1
ATOM 1942 N N . LEU B 1 118 ? -23.14600 6.71000 14.22800 1.000 27.83045 118 LEU B N 1
ATOM 1943 C CA . LEU B 1 118 ? -22.22000 5.82800 13.52800 1.000 29.95576 118 LEU B CA 1
ATOM 1944 C C . LEU B 1 118 ? -20.83200 6.44000 13.49500 1.000 30.54810 118 LEU B C 1
ATOM 1945 O O . LEU B 1 118 ? -20.69600 7.66300 13.45200 1.000 32.36312 118 LEU B O 1
ATOM 1950 N N . PRO B 1 119 ? -19.78700 5.61800 13.48300 1.000 32.35349 119 PRO B N 1
ATOM 1951 C CA . PRO B 1 119 ? -18.43500 6.15400 13.30300 1.000 35.12376 119 PRO B CA 1
ATOM 1952 C C . PRO B 1 119 ? -18.17100 6.52800 11.85100 1.000 33.57940 119 PRO B C 1
ATOM 1953 O O . PRO B 1 119 ? -18.77100 5.98300 10.92500 1.000 31.04087 119 PRO B O 1
ATOM 1957 N N . HIS B 1 120 ? -17.27000 7.49600 11.66100 1.000 31.85474 120 HIS B N 1
ATOM 1958 C CA . HIS B 1 120 ? -16.82500 7.86100 10.32500 1.000 30.77270 120 HIS B CA 1
ATOM 1959 C C . HIS B 1 120 ? -15.32700 8.12800 10.32300 1.000 36.63336 120 HIS B C 1
ATOM 1960 O O . HIS B 1 120 ? -14.74100 8.52400 11.33800 1.000 33.40848 120 HIS B O 1
ATOM 1967 N N . TYR B 1 121 ? -14.72500 7.88600 9.16100 1.000 34.19377 121 TYR B N 1
ATOM 1968 C CA . TYR B 1 121 ? -13.33300 8.21900 8.89800 1.000 37.02194 121 TYR B CA 1
ATOM 1969 C C . TYR B 1 121 ? -13.16800 9.73100 8.82000 1.000 33.99178 121 TYR B C 1
ATOM 1970 O O . TYR B 1 121 ? -14.04800 10.44500 8.33200 1.000 33.91605 121 TYR B O 1
ATOM 1979 N N . SER B 1 122 ? -12.02300 10.22300 9.29000 1.000 36.24081 122 SER B N 1
ATOM 1980 C CA . SER B 1 122 ? -11.74900 11.65700 9.20200 1.000 34.80654 122 SER B CA 1
ATOM 1981 C C . SER B 1 122 ? -11.65300 12.07700 7.74400 1.000 35.85710 122 SER B C 1
ATOM 1982 O O . SER B 1 122 ? -10.82900 11.54400 6.99400 1.000 38.51661 122 SER B O 1
ATOM 1985 N N . THR B 1 123 ? -12.49400 13.03100 7.33200 1.000 37.68576 123 THR B N 1
ATOM 1986 C CA . THR B 1 123 ? -12.45000 13.45600 5.93800 1.000 34.80165 123 THR B CA 1
ATOM 1987 C C . THR B 1 123 ? -11.19200 14.24800 5.60900 1.000 40.89713 123 THR B C 1
ATOM 1988 O O . THR B 1 123 ? -10.93400 14.50200 4.42900 1.000 41.13751 123 THR B O 1
ATOM 1992 N N . HIS B 1 124 ? -10.40400 14.63600 6.60800 1.000 39.43729 124 HIS B N 1
ATOM 1993 C CA . HIS B 1 124 ? -9.14700 15.32500 6.33900 1.000 45.06243 124 HIS B CA 1
ATOM 1994 C C . HIS B 1 124 ? -7.97400 14.37200 6.14000 1.000 47.70523 124 HIS B C 1
ATOM 1995 O O . HIS B 1 124 ? -6.91600 14.80800 5.67600 1.000 50.26794 124 HIS B O 1
ATOM 2002 N N . ASN B 1 125 ? -8.14000 13.08400 6.45200 1.000 44.46933 125 ASN B N 1
ATOM 2003 C CA . ASN B 1 125 ? -7.05000 12.11400 6.35400 1.000 42.40110 125 ASN B CA 1
ATOM 2004 C C . ASN B 1 125 ? -7.08900 11.44500 4.98000 1.000 44.99853 125 ASN B C 1
ATOM 2005 O O . ASN B 1 125 ? -7.36900 10.25400 4.81900 1.000 47.24957 125 ASN B O 1
ATOM 2010 N N . PHE B 1 126 ? -6.78200 12.25200 3.97500 1.000 42.06095 126 PHE B N 1
ATOM 2011 C CA . PHE B 1 126 ? -6.75300 11.81100 2.59100 1.000 49.98850 126 PHE B CA 1
ATOM 2012 C C . PHE B 1 126 ? -5.47700 12.30400 1.92000 1.000 46.02548 126 PHE B C 1
ATOM 2013 O O . PHE B 1 126 ? -4.80300 13.21600 2.40300 1.000 49.18394 126 PHE B O 1
ATOM 2021 N N . LYS B 1 127 ? -5.18000 11.71700 0.76800 1.000 45.47485 127 LYS B N 1
ATOM 2022 C CA . LYS B 1 127 ? -4.05400 12.15000 -0.04200 1.000 46.51022 127 LYS B CA 1
ATOM 2023 C C . LYS B 1 127 ? -4.42800 11.97300 -1.49900 1.000 47.10447 127 LYS B C 1
ATOM 2024 O O . LYS B 1 127 ? -4.87300 10.89200 -1.89600 1.000 48.87394 127 LYS B O 1
ATOM 2030 N N . ILE B 1 128 ? -4.26400 13.02100 -2.28500 1.000 41.68519 128 ILE B N 1
ATOM 2031 C CA . ILE B 1 128 ? -4.45500 12.90400 -3.72400 1.000 45.02339 128 ILE B CA 1
ATOM 2032 C C . ILE B 1 128 ? -3.24800 12.18300 -4.30900 1.000 49.31597 128 ILE B C 1
ATOM 2033 O O . ILE B 1 128 ? -2.10400 12.41200 -3.89800 1.000 53.43264 128 ILE B O 1
ATOM 2038 N N . VAL B 1 129 ? -3.50200 11.26300 -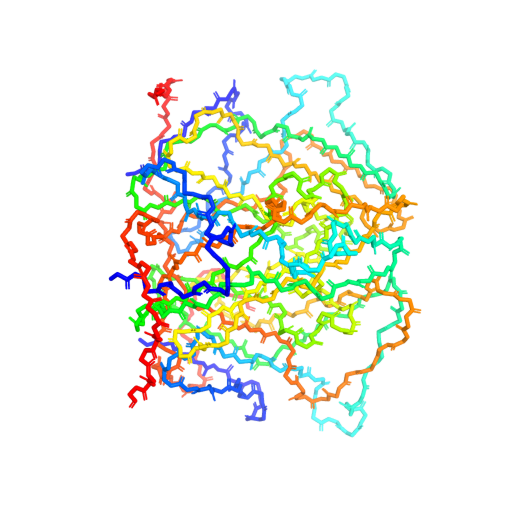5.23600 1.000 47.00741 129 VAL B N 1
ATOM 2039 C CA . VAL B 1 129 ? -2.45400 10.43800 -5.81500 1.000 47.54201 129 VAL B CA 1
ATOM 2040 C C . VAL B 1 129 ? -2.67900 10.36600 -7.31400 1.000 50.88092 129 VAL B C 1
ATOM 2041 O O . VAL B 1 129 ? -3.77300 10.63200 -7.81900 1.000 49.30972 129 VAL B O 1
ATOM 2045 N N . ASP B 1 130 ? -1.61500 10.00000 -8.02700 1.000 52.52641 130 ASP B N 1
ATOM 2046 C CA . ASP B 1 130 ? -1.69400 9.89500 -9.47400 1.000 53.60975 130 ASP B CA 1
ATOM 2047 C C . ASP B 1 130 ? -2.30300 8.57200 -9.90600 1.000 52.22139 130 ASP B C 1
ATOM 2048 O O . ASP B 1 130 ? -2.98500 8.51400 -10.93500 1.000 50.96545 130 ASP B O 1
ATOM 2053 N N . GLU B 1 131 ? -2.08200 7.51100 -9.13600 1.000 53.36426 131 GLU B N 1
ATOM 2054 C CA . GLU B 1 131 ? -2.62800 6.20900 -9.47900 1.000 58.70425 131 GLU B CA 1
ATOM 2055 C C . GLU B 1 131 ? -2.95500 5.46000 -8.19800 1.000 52.96952 131 GLU B C 1
ATOM 2056 O O . GLU B 1 131 ? -2.28200 5.62000 -7.17500 1.000 56.98304 131 GLU B O 1
ATOM 2062 N N . LEU B 1 132 ? -4.00900 4.65400 -8.25900 1.000 55.13940 132 LEU B N 1
ATOM 2063 C CA . LEU B 1 132 ? -4.41600 3.83900 -7.12400 1.000 59.72741 132 LEU B CA 1
ATOM 2064 C C . LEU B 1 132 ? -3.77900 2.45800 -7.20400 1.000 63.21643 132 LEU B C 1
ATOM 2065 O O . LEU B 1 132 ? -3.51900 1.92900 -8.29100 1.000 64.91797 132 LEU B O 1
ATOM 2070 N N . GLU B 1 133 ? -3.53700 1.87500 -6.03500 1.000 64.04631 133 GLU B N 1
ATOM 2071 C CA . GLU B 1 133 ? -2.97400 0.53700 -5.95100 1.000 74.08170 133 GLU B CA 1
ATOM 2072 C C . GLU B 1 133 ? -4.04600 -0.50900 -6.23600 1.000 73.47553 133 GLU B C 1
ATOM 2073 O O . GLU B 1 133 ? -5.19300 -0.37700 -5.80200 1.000 65.09307 133 GLU B O 1
ATOM 2079 N N . GLU B 1 134 ? -3.66900 -1.55100 -6.97100 1.000 73.90239 134 GLU B N 1
ATOM 2080 C CA . GLU B 1 134 ? -4.56200 -2.68700 -7.12300 1.000 74.97389 134 GLU B CA 1
ATOM 2081 C C . GLU B 1 134 ? -4.70200 -3.41700 -5.78500 1.000 78.73754 134 GLU B C 1
ATOM 2082 O O . GLU B 1 134 ? -4.00100 -3.12700 -4.81000 1.000 81.90040 134 GLU B O 1
ATOM 2088 N N . THR B 1 135 ? -5.62500 -4.37200 -5.73700 1.000 84.65832 135 THR B N 1
ATOM 2089 C CA . THR B 1 135 ? -6.07400 -4.94100 -4.47100 1.000 84.45892 135 THR B CA 1
ATOM 2090 C C . THR B 1 135 ? -5.33400 -6.23500 -4.14200 1.000 87.44521 135 THR B C 1
ATOM 2091 O O . THR B 1 135 ? -5.09400 -7.06700 -5.02200 1.000 85.75570 135 THR B O 1
ATOM 2095 N N . ILE B 1 136 ? -4.98200 -6.39800 -2.86300 1.000 87.61505 136 ILE B N 1
ATOM 2096 C CA . ILE B 1 136 ? -4.34100 -7.61700 -2.35800 1.000 88.93031 136 ILE B CA 1
ATOM 2097 C C . ILE B 1 136 ? -5.22900 -8.84700 -2.56300 1.000 85.64761 136 ILE B C 1
ATOM 2098 O O . ILE B 1 136 ? -4.85000 -9.97200 -2.22300 1.000 77.72104 136 ILE B O 1
ATOM 2103 N N . MET C 1 1 ? -5.19700 6.34400 5.52300 1.000 56.09182 1 MET C N 1
ATOM 2104 C CA . MET C 1 1 ? -5.54800 7.43600 4.62900 1.000 51.55579 1 MET C CA 1
ATOM 2105 C C . MET C 1 1 ? -6.44900 6.95500 3.50200 1.000 52.35097 1 MET C C 1
ATOM 2106 O O . MET C 1 1 ? -6.28200 5.84700 3.00000 1.000 53.66651 1 MET C O 1
ATOM 2111 N N . ILE C 1 2 ? -7.40100 7.79100 3.10500 1.000 45.48789 2 ILE C N 1
ATOM 2112 C CA . ILE C 1 2 ? -8.11500 7.58300 1.85300 1.000 46.66180 2 ILE C CA 1
ATOM 2113 C C . ILE C 1 2 ? -7.22600 8.10600 0.73300 1.000 50.19857 2 ILE C C 1
ATOM 2114 O O . ILE C 1 2 ? -6.80000 9.26300 0.75800 1.000 49.36420 2 ILE C O 1
ATOM 2119 N N . LYS C 1 3 ? -6.91900 7.25800 -0.23600 1.000 47.35731 3 LYS C N 1
ATOM 2120 C CA . LYS C 1 3 ? -6.21900 7.72500 -1.42100 1.000 49.09533 3 LYS C CA 1
ATOM 2121 C C . LYS C 1 3 ? -7.25800 8.11000 -2.45800 1.000 46.67086 3 LYS C C 1
ATOM 2122 O O . LYS C 1 3 ? -8.21000 7.36000 -2.69900 1.000 47.23942 3 LYS C O 1
ATOM 2128 N N . ILE C 1 4 ? -7.09500 9.29400 -3.04100 1.000 44.94787 4 ILE C N 1
ATOM 2129 C CA . ILE C 1 4 ? -8.05000 9.85500 -3.98900 1.000 41.45673 4 ILE C CA 1
ATOM 2130 C C . ILE C 1 4 ? -7.33300 10.11300 -5.30400 1.000 44.66600 4 ILE C C 1
ATOM 2131 O O . ILE C 1 4 ? -6.27500 10.75200 -5.32400 1.000 45.52365 4 ILE C O 1
ATOM 2136 N N . LYS C 1 5 ? -7.90900 9.62900 -6.39400 1.000 39.82162 5 LYS C N 1
ATOM 2137 C CA . LYS C 1 5 ? -7.40700 9.89800 -7.73200 1.000 43.15066 5 LYS C CA 1
ATOM 2138 C C . LYS C 1 5 ? -8.47100 10.66100 -8.49600 1.000 42.56484 5 LYS C C 1
ATOM 2139 O O . LYS C 1 5 ? -9.61800 10.20900 -8.58300 1.000 44.54363 5 LYS C O 1
ATOM 2145 N N . LEU C 1 6 ? -8.08900 11.80000 -9.06100 1.000 37.54626 6 LEU C N 1
ATOM 2146 C CA . LEU C 1 6 ? -9.01600 12.70900 -9.72500 1.000 37.40982 6 LEU C CA 1
ATOM 2147 C C . LEU C 1 6 ? -8.85900 12.64400 -11.23900 1.000 43.79921 6 LEU C C 1
ATOM 2148 O O . LEU C 1 6 ? -7.73800 12.68400 -11.75400 1.000 44.07584 6 LEU C O 1
ATOM 2153 N N . THR C 1 7 ? -9.98700 12.57400 -11.94500 1.000 41.81165 7 THR C N 1
ATOM 2154 C CA . THR C 1 7 ? -9.95700 12.64700 -13.40300 1.000 48.01327 7 THR C CA 1
ATOM 2155 C C . THR C 1 7 ? -9.52000 14.02900 -13.88500 1.000 50.81514 7 THR C C 1
ATOM 2156 O O . THR C 1 7 ? -8.84900 14.14200 -14.91800 1.000 46.64022 7 THR C O 1
ATOM 2160 N N . HIS C 1 8 ? -9.86800 15.08000 -13.14100 1.000 46.39659 8 HIS C N 1
ATOM 2161 C CA . HIS C 1 8 ? -9.52400 16.47600 -13.39300 1.000 44.78526 8 HIS C CA 1
ATOM 2162 C C . HIS C 1 8 ? -9.30300 17.07100 -12.01100 1.000 45.99993 8 HIS C C 1
ATOM 2163 O O . HIS C 1 8 ? -9.99400 16.67500 -11.06400 1.000 49.80440 8 HIS C O 1
ATOM 2170 N N . PRO C 1 9 ? -8.34300 17.98700 -11.84400 1.000 50.39077 9 PRO C N 1
ATOM 2171 C CA . PRO C 1 9 ? -8.10100 18.53200 -10.49500 1.000 47.56272 9 PRO C CA 1
ATOM 2172 C C . PRO C 1 9 ? -9.33400 19.17000 -9.86900 1.000 45.35108 9 PRO C C 1
ATOM 2173 O O . PRO C 1 9 ? -9.45400 19.19700 -8.63600 1.000 48.61036 9 PRO C O 1
ATOM 2177 N N . ASP C 1 10 ? -10.26900 19.66300 -10.67700 1.000 43.71971 10 ASP C N 1
ATOM 2178 C CA . ASP C 1 10 ? -11.44100 20.33000 -10.13000 1.000 44.93560 10 ASP C CA 1
ATOM 2179 C C . ASP C 1 10 ? -12.51400 19.36100 -9.64100 1.000 45.51526 10 ASP C C 1
ATOM 2180 O O . ASP C 1 10 ? -13.50600 19.81100 -9.05800 1.000 42.92741 10 ASP C O 1
ATOM 2185 N N . CYS C 1 11 ? -12.33700 18.05200 -9.84500 1.000 41.71013 11 CYS C N 1
ATOM 2186 C CA . CYS C 1 11 ? -13.23200 17.06400 -9.25200 1.000 42.58369 11 CYS C CA 1
ATOM 2187 C C . CYS C 1 11 ? -12.98100 16.85800 -7.76100 1.000 43.37794 11 CYS C C 1
ATOM 2188 O O . CYS C 1 11 ? -13.73000 16.10500 -7.12700 1.000 41.44284 11 CYS C O 1
ATOM 2191 N N . MET C 1 12 ? -11.95000 17.48800 -7.20000 1.000 38.79735 12 MET C N 1
ATOM 2192 C CA . MET C 1 12 ? -11.60800 17.37000 -5.79400 1.000 40.70829 12 MET C CA 1
ATOM 2193 C C . MET C 1 12 ? -12.85800 17.59000 -4.93400 1.000 39.04662 12 MET C C 1
ATOM 2194 O O . MET C 1 12 ? -13.47400 18.66400 -5.01800 1.000 38.88119 12 MET C O 1
ATOM 2199 N N . PRO C 1 13 ? -13.27400 16.60900 -4.13300 1.000 38.93712 13 PRO C N 1
ATOM 2200 C CA . PRO C 1 13 ? -14.45600 16.81000 -3.28100 1.000 37.98645 13 PRO C CA 1
ATOM 2201 C C . PRO C 1 13 ? -14.27400 17.97600 -2.31900 1.000 38.10222 13 PRO C C 1
ATOM 2202 O O . PRO C 1 13 ? -13.17100 18.25200 -1.84200 1.000 37.44101 13 PRO C O 1
ATOM 2206 N N . LYS C 1 14 ? -15.38100 18.65900 -2.02700 1.000 35.37694 14 LYS C N 1
ATOM 2207 C CA . LYS C 1 14 ? -15.35500 19.74700 -1.05200 1.000 36.57305 14 LYS C CA 1
ATOM 2208 C C . LYS C 1 14 ? -15.14800 19.17700 0.35000 1.000 37.25832 14 LYS C C 1
ATOM 2209 O O . LYS C 1 14 ? -15.97200 18.39700 0.84500 1.000 31.62368 14 LYS C O 1
ATOM 2215 N N . ILE C 1 15 ? -14.03400 19.54100 0.97700 1.000 31.32790 15 ILE C N 1
ATOM 2216 C CA . ILE C 1 15 ? -13.71500 19.08200 2.32200 1.000 37.27839 15 ILE C CA 1
ATOM 2217 C C . ILE C 1 15 ? -14.27100 20.10000 3.30000 1.000 37.61518 15 ILE C C 1
ATOM 2218 O O . ILE C 1 15 ? -14.01300 21.29900 3.16600 1.000 40.39517 15 ILE C O 1
ATOM 2223 N N . GLY C 1 16 ? -15.04500 19.63800 4.26700 1.000 32.21414 16 GLY C N 1
ATOM 2224 C CA . GLY C 1 16 ? -15.63600 20.51100 5.26300 1.000 32.40902 16 GLY C CA 1
ATOM 2225 C C . GLY C 1 16 ? -14.76300 20.64600 6.48800 1.000 37.34650 16 GLY C C 1
ATOM 2226 O O . GLY C 1 16 ? -13.53800 20.51100 6.42500 1.000 37.32813 16 GLY C O 1
ATOM 2227 N N . SER C 1 17 ? -15.40500 20.89200 7.62900 1.000 36.01439 17 SER C N 1
ATOM 2228 C CA . SER C 1 17 ? -14.69500 21.03600 8.88900 1.000 40.22535 17 SER C CA 1
ATOM 2229 C C . SER C 1 17 ? -14.02100 19.73000 9.29500 1.000 40.96312 17 SER C C 1
ATOM 2230 O O . SER C 1 17 ? -14.24700 18.66900 8.71400 1.000 36.92038 17 SER C O 1
ATOM 2233 N N A GLU C 1 18 ? -13.18900 19.81100 10.33400 0.480 40.91422 18 GLU C N 1
ATOM 2234 N N B GLU C 1 18 ? -13.18800 19.82400 10.33600 0.520 40.65877 18 GLU C N 1
ATOM 2235 C CA A GLU C 1 18 ? -12.58500 18.59800 10.86600 0.480 41.44557 18 GLU C CA 1
ATOM 2236 C CA B GLU C 1 18 ? -12.58900 18.62700 10.91400 0.520 41.47842 18 GLU C CA 1
ATOM 2237 C C A GLU C 1 18 ? -13.63300 17.66100 11.46000 0.480 41.37775 18 GLU C C 1
ATOM 2238 C C B GLU C 1 18 ? -13.65700 17.65900 11.40500 0.520 41.46107 18 GLU C C 1
ATOM 2239 O O A GLU C 1 18 ? -13.37800 16.45800 11.58400 0.480 40.85082 18 GLU C O 1
ATOM 2240 O O B GLU C 1 18 ? -13.44600 16.44000 11.40300 0.520 40.74525 18 GLU C O 1
ATOM 2251 N N . ASP C 1 19 ? -14.80900 18.17900 11.81200 1.000 36.05555 19 ASP C N 1
ATOM 2252 C CA . ASP C 1 19 ? -15.89200 17.35800 12.32900 1.000 38.59646 19 ASP C CA 1
ATOM 2253 C C . ASP C 1 19 ? -16.80900 16.78400 11.24800 1.000 38.94835 19 ASP C C 1
ATOM 2254 O O . ASP C 1 19 ? -17.72100 16.01800 11.58600 1.000 37.86959 19 ASP C O 1
ATOM 2259 N N . ALA C 1 20 ? -16.62900 17.14700 9.97700 1.000 31.93210 20 ALA C N 1
ATOM 2260 C CA . ALA C 1 20 ? -17.59300 16.73300 8.95900 1.000 30.98921 20 ALA C CA 1
ATOM 2261 C C . ALA C 1 20 ? -17.65000 15.20800 8.83500 1.000 32.02766 20 ALA C C 1
ATOM 2262 O O . ALA C 1 20 ? -16.62000 14.52200 8.81000 1.000 31.49949 20 ALA C O 1
ATOM 2264 N N . ALA C 1 21 ? -18.86800 14.67000 8.78100 1.000 28.21618 21 ALA C N 1
ATOM 2265 C CA . ALA C 1 21 ? -19.00700 13.24100 8.51800 1.000 29.16106 21 ALA C CA 1
ATOM 2266 C C . ALA C 1 21 ? -18.53900 12.88400 7.11200 1.000 28.74617 21 ALA C C 1
ATOM 2267 O O . ALA C 1 21 ? -17.97400 11.80400 6.89500 1.000 29.12163 21 ALA C O 1
ATOM 2269 N N . GLY C 1 22 ? -18.76700 13.77000 6.14600 1.000 29.84107 22 GLY C N 1
ATOM 2270 C CA . GLY C 1 22 ? -18.53300 13.43300 4.75900 1.000 30.98981 22 GLY C CA 1
ATOM 2271 C C . GLY C 1 22 ? -17.89600 14.56800 3.98400 1.000 29.91261 22 GLY C C 1
ATOM 2272 O O . GLY C 1 22 ? -17.73600 15.68500 4.47000 1.000 32.57284 22 GLY C O 1
ATOM 2273 N N . MET C 1 23 ? -17.52800 14.23500 2.75400 1.000 31.11100 23 MET C N 1
ATOM 2274 C CA . MET C 1 23 ? -16.96000 15.14400 1.76900 1.000 34.52250 23 MET C CA 1
ATOM 2275 C C . MET C 1 23 ? -17.88800 15.19000 0.55900 1.000 34.56539 23 MET C C 1
ATOM 2276 O O . MET C 1 23 ? -18.51400 14.18000 0.21700 1.000 32.96940 23 MET C O 1
ATOM 2281 N N . ASP C 1 24 ? -18.02800 16.37200 -0.05600 1.000 31.13048 24 ASP C N 1
ATOM 2282 C CA . ASP C 1 24 ? -19.03200 16.56900 -1.09800 1.000 32.71560 24 ASP C CA 1
ATOM 2283 C C . ASP C 1 24 ? -18.50500 16.10100 -2.45500 1.000 38.48040 24 ASP C C 1
ATOM 2284 O O . ASP C 1 24 ? -17.51200 16.63500 -2.96000 1.000 34.23960 24 ASP C O 1
ATOM 2289 N N . LEU C 1 25 ? -19.18500 15.12800 -3.05300 1.000 29.55598 25 LEU C N 1
ATOM 2290 C CA . LEU C 1 25 ? -18.87700 14.70400 -4.41000 1.000 35.86762 25 LEU C CA 1
ATOM 2291 C C . LEU C 1 25 ? -19.52500 15.65600 -5.40700 1.000 32.79552 25 LEU C C 1
ATOM 2292 O O . LEU C 1 25 ? -20.61700 16.17600 -5.16900 1.000 34.60767 25 LEU C O 1
ATOM 2297 N N . ARG C 1 26 ? -18.84800 15.88900 -6.52900 1.000 34.91283 26 ARG C N 1
ATOM 2298 C CA . ARG C 1 26 ? -19.30700 16.84800 -7.52500 1.000 31.97504 26 ARG C CA 1
ATOM 2299 C C . ARG C 1 26 ? -19.61400 16.15500 -8.84600 1.000 35.41439 26 ARG C C 1
ATOM 2300 O O . ARG C 1 26 ? -19.02500 15.12300 -9.17700 1.000 37.25617 26 ARG C O 1
ATOM 2308 N N . ALA C 1 27 ? -20.54300 16.73900 -9.60000 1.000 31.53311 27 ALA C N 1
ATOM 2309 C CA . ALA C 1 27 ? -20.78400 16.28800 -10.96400 1.000 38.32249 27 ALA C CA 1
ATOM 2310 C C . ALA C 1 27 ? -19.54600 16.52100 -11.82400 1.000 40.72934 27 ALA C C 1
ATOM 2311 O O . ALA C 1 27 ? -18.88600 17.55400 -11.71600 1.000 40.96010 27 ALA C O 1
ATOM 2313 N N . PHE C 1 28 ? -19.21400 15.54800 -12.67300 1.000 42.24603 28 PHE C N 1
ATOM 2314 C CA . PHE C 1 28 ? -18.16300 15.72700 -13.67400 1.000 42.46956 28 PHE C CA 1
ATOM 2315 C C . PHE C 1 28 ? -18.73800 15.40300 -15.04500 1.000 45.80793 28 PHE C C 1
ATOM 2316 O O . PHE C 1 28 ? -18.97000 14.23100 -15.36900 1.000 40.45340 28 PHE C O 1
ATOM 2324 N N . PHE C 1 29 ? -18.97700 16.44200 -15.83700 1.000 46.68240 29 PHE C N 1
ATOM 2325 C CA . PHE C 1 29 ? -19.52000 16.29500 -17.17600 1.000 49.84674 29 PHE C CA 1
ATOM 2326 C C . PHE C 1 29 ? -18.43800 16.31200 -18.24900 1.000 54.96748 29 PHE C C 1
ATOM 2327 O O . PHE C 1 29 ? -18.76000 16.22400 -19.43800 1.000 58.49809 29 PHE C O 1
ATOM 2335 N N . GLY C 1 30 ? -17.17200 16.40200 -17.86200 1.000 51.46342 30 GLY C N 1
ATOM 2336 C CA . GLY C 1 30 ? -16.08200 16.51800 -18.80900 1.000 56.46451 30 GLY C CA 1
ATOM 2337 C C . GLY C 1 30 ? -15.57900 17.94500 -18.91500 1.000 67.63870 30 GLY C C 1
ATOM 2338 O O . GLY C 1 30 ? -16.05100 18.87100 -18.24500 1.000 59.10556 30 GLY C O 1
ATOM 2339 N N . THR C 1 31 ? -14.59100 18.11100 -19.79100 1.000 69.03321 31 THR C N 1
ATOM 2340 C CA . THR C 1 31 ? -13.92100 19.38800 -19.98300 1.000 71.76997 31 THR C CA 1
ATOM 2341 C C . THR C 1 31 ? -14.30500 20.06400 -21.28600 1.000 73.55186 31 THR C C 1
ATOM 2342 O O . THR C 1 31 ? -13.85600 21.18600 -21.54300 1.000 71.14658 31 THR C O 1
ATOM 2346 N N . ASN C 1 32 ? -15.11100 19.41000 -22.11600 1.000 79.23250 32 ASN C N 1
ATOM 2347 C CA . ASN C 1 32 ? -15.50100 19.97900 -23.39000 1.000 81.74548 32 ASN C CA 1
ATOM 2348 C C . ASN C 1 32 ? -16.38700 21.20000 -23.16600 1.000 82.11696 32 ASN C C 1
ATOM 2349 O O . ASN C 1 32 ? -16.97000 21.36800 -22.09100 1.000 75.13586 32 ASN C O 1
ATOM 2354 N N . PRO C 1 33 ? -16.47800 22.08600 -24.16200 1.000 87.60006 33 PRO C N 1
ATOM 2355 C CA . PRO C 1 33 ? -17.35000 23.26200 -24.00000 1.000 84.67534 33 PRO C CA 1
ATOM 2356 C C . PRO C 1 33 ? -18.79200 22.90300 -23.68000 1.000 86.53293 33 PRO C C 1
ATOM 2357 O O . PRO C 1 33 ? -19.40400 23.54400 -22.81500 1.000 86.09904 33 PRO C O 1
ATOM 2361 N N . ALA C 1 34 ? -19.34400 21.87200 -24.32900 1.000 82.66231 34 ALA C N 1
ATOM 2362 C CA . ALA C 1 34 ? -20.73000 21.46700 -24.10700 1.000 87.60679 34 ALA C CA 1
ATOM 2363 C C . ALA C 1 34 ? -20.95200 20.77900 -22.75800 1.000 84.97617 34 ALA C C 1
ATOM 2364 O O . ALA C 1 34 ? -22.10400 20.47700 -22.41700 1.000 77.84687 34 ALA C O 1
ATOM 2366 N N . ALA C 1 35 ? -19.89400 20.53400 -21.98700 1.000 80.57627 35 ALA C N 1
ATOM 2367 C CA . ALA C 1 35 ? -19.99700 19.88000 -20.69000 1.000 76.53104 35 ALA C CA 1
ATOM 2368 C C . ALA C 1 35 ? -20.43500 20.82300 -19.57500 1.000 74.11966 35 ALA C C 1
ATOM 2369 O O . ALA C 1 35 ? -20.37600 20.43400 -18.40300 1.000 72.95712 35 ALA C O 1
ATOM 2371 N N . ASP C 1 36 ? -20.87400 22.04000 -19.90800 1.000 80.93415 36 ASP C N 1
ATOM 2372 C CA . ASP C 1 36 ? -21.18900 23.03200 -18.88100 1.000 73.03053 36 ASP C CA 1
ATOM 2373 C C . ASP C 1 36 ? -22.34300 22.57900 -17.98900 1.000 74.66915 36 ASP C C 1
ATOM 2374 O O . ASP C 1 36 ? -22.28600 22.73600 -16.76000 1.000 59.84249 36 ASP C O 1
ATOM 2379 N N . LEU C 1 37 ? -23.39800 22.01700 -18.59000 1.000 66.33950 37 LEU C N 1
ATOM 2380 C CA . LEU C 1 37 ? -24.62400 21.67200 -17.88600 1.000 64.02955 37 LEU C CA 1
ATOM 2381 C C . LEU C 1 37 ? -25.18400 20.35200 -18.40900 1.000 67.70124 37 LEU C C 1
ATOM 2382 O O . LEU C 1 37 ? -24.90900 19.94200 -19.54000 1.000 71.18002 37 LEU C O 1
ATOM 2387 N N . ARG C 1 38 ? -25.99400 19.69700 -17.57000 1.000 57.03342 38 ARG C N 1
ATOM 2388 C CA . ARG C 1 38 ? -26.80800 18.55900 -17.97700 1.000 53.48105 38 ARG C CA 1
ATOM 2389 C C . ARG C 1 38 ? -28.14400 18.62400 -17.25100 1.000 56.00183 38 ARG C C 1
ATOM 2390 O O . ARG C 1 38 ? -28.24300 19.14000 -16.13300 1.000 51.37391 38 ARG C O 1
ATOM 2398 N N . ALA C 1 39 ? -29.18000 18.10800 -17.90000 1.000 52.75191 39 ALA C N 1
ATOM 2399 C CA . ALA C 1 39 ? -30.54300 18.25800 -17.41800 1.000 50.13830 39 ALA C CA 1
ATOM 2400 C C . ALA C 1 39 ? -31.15400 16.89100 -17.15000 1.000 51.70366 39 ALA C C 1
ATOM 2401 O O . ALA C 1 39 ? -30.92300 15.94100 -17.90400 1.000 46.17766 39 ALA C O 1
ATOM 2403 N N . ILE C 1 40 ? -31.91500 16.79700 -16.05900 1.000 43.17786 40 ILE C N 1
ATOM 2404 C CA . ILE C 1 40 ? -32.65900 15.59300 -15.70000 1.000 40.50997 40 ILE C CA 1
ATOM 2405 C C . ILE C 1 40 ? -34.13800 15.94700 -15.68600 1.000 41.39492 40 ILE C C 1
ATOM 2406 O O . ILE C 1 40 ? -34.58300 16.75500 -14.86000 1.000 44.04134 40 ILE C O 1
ATOM 2411 N N . ALA C 1 41 ? -34.89500 15.35000 -16.60200 1.000 41.28438 41 ALA C N 1
ATOM 2412 C CA . ALA C 1 41 ? -36.32300 15.58900 -16.71800 1.000 41.34094 41 ALA C CA 1
ATOM 2413 C C . ALA C 1 41 ? -37.09700 14.79800 -15.66300 1.000 39.67258 41 ALA C C 1
ATOM 2414 O O . ALA C 1 41 ? -36.60500 13.79500 -15.14500 1.000 40.15804 41 ALA C O 1
ATOM 2416 N N . PRO C 1 42 ? -38.31600 15.22900 -15.33300 1.000 42.78112 42 PRO C N 1
ATOM 2417 C CA . PRO C 1 42 ? -39.10800 14.50900 -14.32600 1.000 43.42379 42 PRO C CA 1
ATOM 2418 C C . PRO C 1 42 ? -39.33100 13.06200 -14.73700 1.000 45.91849 42 PRO C C 1
ATOM 2419 O O . PRO C 1 42 ? -39.72000 12.77600 -15.86600 1.000 38.92106 42 PRO C O 1
ATOM 2423 N N . GLY C 1 43 ? -39.08800 12.14200 -13.80500 1.000 39.85261 43 GLY C N 1
ATOM 2424 C CA . GLY C 1 43 ? -39.25300 10.73900 -14.10700 1.000 37.87138 43 GLY C CA 1
ATOM 2425 C C . GLY C 1 43 ? -38.06900 10.09700 -14.78500 1.000 38.30050 43 GLY C C 1
ATOM 2426 O O . GLY C 1 43 ? -38.10000 8.88800 -15.02700 1.000 39.45065 43 GLY C O 1
ATOM 2427 N N . LYS C 1 44 ? -37.02300 10.86000 -15.08000 1.000 41.10754 44 LYS C N 1
ATOM 2428 C CA . LYS C 1 44 ? -35.82800 10.36800 -15.74200 1.000 37.26569 44 LYS C CA 1
ATOM 2429 C C . LYS C 1 44 ? -34.64900 10.33600 -14.77600 1.000 41.71869 44 LYS C C 1
ATOM 2430 O O . LYS C 1 44 ? -34.66000 10.94400 -13.69600 1.000 34.53475 44 LYS C O 1
ATOM 2436 N N . SER C 1 45 ? -33.61000 9.63400 -15.20600 1.000 37.97430 45 SER C N 1
ATOM 2437 C CA . SER C 1 45 ? -32.38200 9.49600 -14.45000 1.000 40.40734 45 SER C CA 1
ATOM 2438 C C . SER C 1 45 ? -31.20400 9.89100 -15.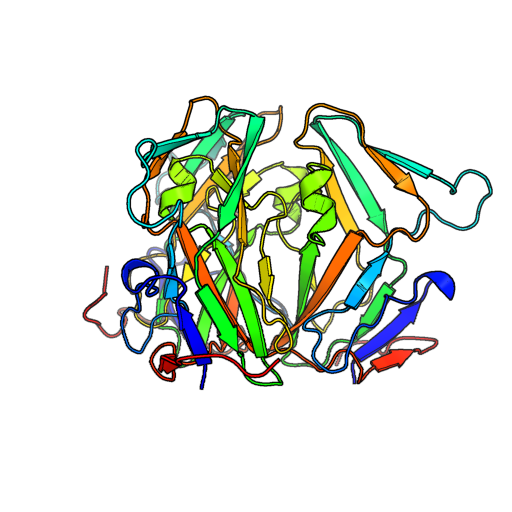33100 1.000 45.32480 45 SER C C 1
ATOM 2439 O O . SER C 1 45 ? -31.31300 9.94700 -16.55300 1.000 43.16677 45 SER C O 1
ATOM 2442 N N . LEU C 1 46 ? -30.07300 10.18100 -14.69500 1.000 39.72784 46 LEU C N 1
ATOM 2443 C CA . LEU C 1 46 ? -28.83600 10.48500 -15.40500 1.000 36.43677 46 LEU C CA 1
ATOM 2444 C C . LEU C 1 46 ? -27.67200 9.91800 -14.61100 1.000 40.40955 46 LEU C C 1
ATOM 2445 O O . LEU C 1 46 ? -27.50200 10.24900 -13.43300 1.000 34.20757 46 LEU C O 1
ATOM 2450 N N . MET C 1 47 ? -26.87700 9.06700 -15.25000 1.000 36.77652 47 MET C N 1
ATOM 2451 C CA . MET C 1 47 ? -25.66400 8.53300 -14.63900 1.000 33.32251 47 MET C CA 1
ATOM 2452 C C . MET C 1 47 ? -24.58600 9.60900 -14.66800 1.000 41.20528 47 MET C C 1
ATOM 2453 O O . MET C 1 47 ? -24.05400 9.93000 -15.73300 1.000 41.02966 47 MET C O 1
ATOM 2458 N N . ILE C 1 48 ? -24.23300 10.15200 -13.50500 1.000 37.29222 48 ILE C N 1
ATOM 2459 C CA . ILE C 1 48 ? -23.29800 11.26900 -13.41400 1.000 35.06452 48 ILE C CA 1
ATOM 2460 C C . ILE C 1 48 ? -21.98900 10.75900 -12.83100 1.000 38.91225 48 ILE C C 1
ATOM 2461 O O . ILE C 1 48 ? -21.96200 10.22400 -11.71500 1.000 37.64256 48 ILE C O 1
ATOM 2466 N N . ASP C 1 49 ? -20.90300 10.93300 -13.58300 1.000 35.30018 49 ASP C N 1
ATOM 2467 C CA . ASP C 1 49 ? -19.56700 10.62600 -13.08100 1.000 39.94797 49 ASP C CA 1
ATOM 2468 C C . ASP C 1 49 ? -19.12800 11.69300 -12.08200 1.000 37.55717 49 ASP C C 1
ATOM 2469 O O . ASP C 1 49 ? -19.43600 12.87600 -12.24400 1.000 36.56668 49 ASP C O 1
ATOM 2474 N N . THR C 1 50 ? -18.40000 11.27300 -11.04600 1.000 36.67773 50 THR C N 1
ATOM 2475 C CA . THR C 1 50 ? -17.79800 12.21600 -10.11000 1.000 37.04719 50 THR C CA 1
ATOM 2476 C C . THR C 1 50 ? -16.35200 12.55800 -10.45000 1.000 42.98587 50 THR C C 1
ATOM 2477 O O . THR C 1 50 ? -15.81900 13.53300 -9.90600 1.000 41.09480 50 THR C O 1
ATOM 2481 N N . GLY C 1 51 ? -15.70200 11.78200 -11.31700 1.000 42.35998 51 GLY C N 1
ATOM 2482 C CA . GLY C 1 51 ? -14.27900 11.94900 -11.52100 1.000 39.32540 51 GLY C CA 1
ATOM 2483 C C . GLY C 1 51 ? -13.43100 11.59800 -10.32200 1.000 45.13408 51 GLY C C 1
ATOM 2484 O O . GLY C 1 51 ? -12.24500 11.94500 -10.29600 1.000 42.97492 51 GLY C O 1
ATOM 2485 N N . VAL C 1 52 ? -13.99800 10.92400 -9.32100 1.000 38.36392 52 VAL C N 1
ATOM 2486 C CA . VAL C 1 52 ? -13.28300 10.57700 -8.10100 1.000 38.42602 52 VAL C CA 1
ATOM 2487 C C . VAL C 1 52 ? -13.22600 9.06300 -7.99300 1.000 39.03692 52 VAL C C 1
ATOM 2488 O O . VAL C 1 52 ? -14.26400 8.39200 -7.98300 1.000 39.20720 52 VAL C O 1
ATOM 2492 N N . ALA C 1 53 ? -12.01700 8.53300 -7.94300 1.000 41.06547 53 ALA C N 1
ATOM 2493 C CA . ALA C 1 53 ? -11.76400 7.14500 -7.60700 1.000 38.73554 53 ALA C CA 1
ATOM 2494 C C . ALA C 1 53 ? -11.02400 7.14100 -6.28600 1.000 42.56473 53 ALA C C 1
ATOM 2495 O O . ALA C 1 53 ? -10.20100 8.02600 -6.03000 1.000 41.22578 53 ALA C O 1
ATOM 2497 N N . VAL C 1 54 ? -11.35300 6.18000 -5.42400 1.000 39.99515 54 VAL C N 1
ATOM 2498 C CA . VAL C 1 54 ? -10.81800 6.17300 -4.07400 1.000 38.17198 54 VAL C CA 1
ATOM 2499 C C . VAL C 1 54 ? -10.29100 4.79300 -3.74500 1.000 39.26250 54 VAL C C 1
ATOM 2500 O O . VAL C 1 54 ? -10.77100 3.77300 -4.25000 1.000 40.49045 54 VAL C O 1
ATOM 2504 N N . GLU C 1 55 ? -9.28800 4.78200 -2.89200 1.000 43.55505 55 GLU C N 1
ATOM 2505 C CA . GLU C 1 55 ? -8.77100 3.59300 -2.24700 1.000 40.46209 55 GLU C CA 1
ATOM 2506 C C . GLU C 1 55 ? -9.20000 3.72600 -0.79200 1.000 43.68026 55 GLU C C 1
ATOM 2507 O O . GLU C 1 55 ? -8.55000 4.42200 -0.00600 1.000 44.62129 55 GLU C O 1
ATOM 2513 N N . ILE C 1 56 ? -10.31000 3.09200 -0.43800 1.000 40.70940 56 ILE C N 1
ATOM 2514 C CA . ILE C 1 56 ? -10.76600 3.12800 0.94900 1.000 40.54018 56 ILE C CA 1
ATOM 2515 C C . ILE C 1 56 ? -10.04300 2.02400 1.70900 1.000 40.00238 56 ILE C C 1
ATOM 2516 O O . ILE C 1 56 ? -9.84200 0.93400 1.16000 1.000 42.85754 56 ILE C O 1
ATOM 2521 N N . PRO C 1 57 ? -9.60300 2.27600 2.94300 1.000 37.98879 57 PRO C N 1
ATOM 2522 C CA . PRO C 1 57 ? -8.88400 1.24800 3.70200 1.000 39.60259 57 PRO C CA 1
ATOM 2523 C C . PRO C 1 57 ? -9.71700 -0.00600 3.90700 1.000 47.99120 57 PRO C C 1
ATOM 2524 O O . PRO C 1 57 ? -10.94300 0.04900 4.05700 1.000 43.79834 57 PRO C O 1
ATOM 2528 N N . ARG C 1 58 ? -9.02200 -1.14500 3.93000 1.000 49.66754 58 ARG C N 1
ATOM 2529 C CA . ARG C 1 58 ? -9.63100 -2.41100 4.31900 1.000 49.37321 58 ARG C CA 1
ATOM 2530 C C . ARG C 1 58 ? -10.31400 -2.27400 5.67300 1.000 41.43072 58 ARG C C 1
ATOM 2531 O O . ARG C 1 58 ? -9.75200 -1.71200 6.61300 1.000 42.55708 58 ARG C O 1
ATOM 2539 N N . GLY C 1 59 ? -11.53100 -2.80700 5.77100 1.000 45.40229 59 GLY C N 1
ATOM 2540 C CA . GLY C 1 59 ? -12.31500 -2.69700 6.98400 1.000 39.59545 59 GLY C CA 1
ATOM 2541 C C . GLY C 1 59 ? -13.29500 -1.54700 6.98700 1.000 38.10646 59 GLY C C 1
ATOM 2542 O O . GLY C 1 59 ? -14.08900 -1.42200 7.93900 1.000 34.86836 59 GLY C O 1
ATOM 2543 N N . TRP C 1 60 ? -13.24500 -0.70200 5.96700 1.000 35.06780 60 TRP C N 1
ATOM 2544 C CA . TRP C 1 60 ? -14.10300 0.45500 5.79300 1.000 34.65542 60 TRP C CA 1
ATOM 2545 C C . TRP C 1 60 ? -14.78900 0.35900 4.43500 1.000 36.66971 60 TRP C C 1
ATOM 2546 O O . TRP C 1 60 ? -14.43300 -0.46100 3.58400 1.000 34.96571 60 TRP C O 1
ATOM 2557 N N . PHE C 1 61 ? -15.80900 1.19500 4.24900 1.000 32.68148 61 PHE C N 1
ATOM 2558 C CA . PHE C 1 61 ? -16.47700 1.31800 2.96700 1.000 30.91274 61 PHE C CA 1
ATOM 2559 C C . PHE C 1 61 ? -16.97600 2.74200 2.83900 1.000 31.22704 61 PHE C C 1
ATOM 2560 O O . PHE C 1 61 ? -16.99100 3.50700 3.80100 1.000 30.16487 61 PHE C O 1
ATOM 2568 N N . GLY C 1 62 ? -17.40700 3.09000 1.63300 1.000 31.02755 62 GLY C N 1
ATOM 2569 C CA . GLY C 1 62 ? -17.94800 4.40300 1.35500 1.000 33.07310 62 GLY C CA 1
ATOM 2570 C C . GLY C 1 62 ? -19.46500 4.32300 1.20400 1.000 34.15380 62 GLY C C 1
ATOM 2571 O O . GLY C 1 62 ? -19.97400 3.48200 0.46300 1.000 30.72751 62 GLY C O 1
ATOM 2572 N N . LEU C 1 63 ? -20.15100 5.20300 1.93100 1.000 31.47869 63 LEU C N 1
ATOM 2573 C CA . LEU C 1 63 ? -21.58800 5.42800 1.77800 1.000 31.00614 63 LEU C CA 1
ATOM 2574 C C . LEU C 1 63 ? -21.81500 6.73900 1.02800 1.000 28.79929 63 LEU C C 1
ATOM 2575 O O . LEU C 1 63 ? -21.33500 7.79400 1.46400 1.000 30.24045 63 LEU C O 1
ATOM 2580 N N . VAL C 1 64 ? -22.55800 6.68200 -0.08000 1.000 28.60711 64 VAL C N 1
ATOM 2581 C CA . VAL C 1 64 ? -22.87000 7.85800 -0.88800 1.000 26.94198 64 VAL C CA 1
ATOM 2582 C C . VAL C 1 64 ? -24.34400 8.18800 -0.70700 1.000 29.75677 64 VAL C C 1
ATOM 2583 O O . VAL C 1 64 ? -25.21100 7.37000 -1.03700 1.000 27.37527 64 VAL C O 1
ATOM 2587 N N . VAL C 1 65 ? -24.63500 9.38600 -0.20100 1.000 25.53078 65 VAL C N 1
ATOM 2588 C CA . VAL C 1 65 ? -26.01200 9.82700 0.00300 1.000 25.44588 65 VAL C CA 1
ATOM 2589 C C . VAL C 1 65 ? -26.14900 11.23900 -0.54900 1.000 27.22400 65 VAL C C 1
ATOM 2590 O O . VAL C 1 65 ? -25.14800 11.95300 -0.70100 1.000 29.03209 65 VAL C O 1
ATOM 2594 N N . PRO C 1 66 ? -27.36900 11.67400 -0.87000 1.000 30.68049 66 PRO C N 1
ATOM 2595 C CA . PRO C 1 66 ? -27.54500 13.04100 -1.37500 1.000 29.09380 66 PRO C CA 1
ATOM 2596 C C . PRO C 1 66 ? -27.10100 14.09600 -0.36700 1.000 36.44768 66 PRO C C 1
ATOM 2597 O O . PRO C 1 66 ? -27.20300 13.91700 0.84900 1.000 33.16385 66 PRO C O 1
ATOM 2601 N N . ARG C 1 67 ? -26.62400 15.22700 -0.88700 1.000 31.71668 67 ARG C N 1
ATOM 2602 C CA . ARG C 1 67 ? -26.55300 16.42500 -0.05900 1.000 33.36530 67 ARG C CA 1
ATOM 2603 C C . ARG C 1 67 ? -27.96200 16.88700 0.26600 1.000 35.45359 67 ARG C C 1
ATOM 2604 O O . ARG C 1 67 ? -28.90000 16.63800 -0.49300 1.000 30.64533 67 ARG C O 1
ATOM 2612 N N . SER C 1 68 ? -28.11200 17.59900 1.39100 1.000 27.94710 68 SER C N 1
ATOM 2613 C CA . SER C 1 68 ? -29.44200 18.07700 1.74700 1.000 30.41026 68 SER C CA 1
ATOM 2614 C C . SER C 1 68 ? -30.01200 18.97600 0.66300 1.000 32.98980 68 SER C C 1
ATOM 2615 O O . SER C 1 68 ? -31.23100 19.01800 0.46300 1.000 36.16787 68 SER C O 1
ATOM 2618 N N . SER C 1 69 ? -29.14200 19.68400 -0.05900 1.000 36.11780 69 SER C N 1
ATOM 2619 C CA . SER C 1 69 ? -29.58700 20.54700 -1.14300 1.000 37.46963 69 SER C CA 1
ATOM 2620 C C . SER C 1 69 ? -30.25100 19.75200 -2.26400 1.000 39.82613 69 SER C C 1
ATOM 2621 O O . SER C 1 69 ? -31.12300 20.27900 -2.95700 1.000 39.97990 69 SER C O 1
ATOM 2624 N N . LEU C 1 70 ? -29.87200 18.48400 -2.45200 1.000 36.49665 70 LEU C N 1
ATOM 2625 C CA . LEU C 1 70 ? -30.57500 17.65500 -3.43200 1.000 37.52036 70 LEU C CA 1
ATOM 2626 C C . LEU C 1 70 ? -32.05100 17.50100 -3.08500 1.000 37.85369 70 LEU C C 1
ATOM 2627 O O . LEU C 1 70 ? -32.88200 17.33300 -3.97800 1.000 38.79811 70 LEU C O 1
ATOM 2632 N N . GLY C 1 71 ? -32.40100 17.56300 -1.79600 1.000 42.48139 71 GLY C N 1
ATOM 2633 C CA . GLY C 1 71 ? -33.78100 17.33100 -1.40400 1.000 34.38322 71 GLY C CA 1
ATOM 2634 C C . GLY C 1 71 ? -34.72600 18.38400 -1.94200 1.000 43.71709 71 GLY C C 1
ATOM 2635 O O . GLY C 1 71 ? -35.83800 18.06900 -2.38700 1.000 42.24891 71 GLY C O 1
ATOM 2636 N N . LYS C 1 72 ? -34.30000 19.65200 -1.91300 1.000 39.54157 72 LYS C N 1
ATOM 2637 C CA . LYS C 1 72 ? -35.11300 20.70800 -2.50300 1.000 42.12661 72 LYS C CA 1
ATOM 2638 C C . LYS C 1 72 ? -35.27300 20.51800 -4.00900 1.000 42.73539 72 LYS C C 1
ATOM 2639 O O . LYS C 1 72 ? -36.30700 20.89500 -4.57300 1.000 46.01957 72 LYS C O 1
ATOM 2645 N N . ARG C 1 73 ? -34.28300 19.92200 -4.67900 1.000 40.23250 73 ARG C N 1
ATOM 2646 C CA . ARG C 1 73 ? -34.38600 19.68400 -6.11900 1.000 38.40152 73 ARG C CA 1
ATOM 2647 C C . ARG C 1 73 ? -35.21600 18.45700 -6.46500 1.000 35.90461 73 ARG C C 1
ATOM 2648 O O . ARG C 1 73 ? -35.41700 18.19000 -7.65500 1.000 38.44649 73 ARG C O 1
ATOM 2656 N N . HIS C 1 74 ? -35.70100 17.71900 -5.46700 1.000 34.61401 74 HIS C N 1
ATOM 2657 C CA . HIS C 1 74 ? -36.40900 16.45500 -5.67500 1.000 34.75068 74 HIS C CA 1
ATOM 2658 C C . HIS C 1 74 ? -35.61700 15.52400 -6.58900 1.000 33.96789 74 HIS C C 1
ATOM 2659 O O . HIS C 1 74 ? -36.15900 14.90000 -7.50700 1.000 33.65605 74 HIS C O 1
ATOM 2666 N N . LEU C 1 75 ? -34.31600 15.44000 -6.33800 1.000 30.01127 75 LEU C N 1
ATOM 2667 C CA . LEU C 1 75 ? -33.46000 14.43300 -6.94100 1.000 29.56254 75 LEU C CA 1
ATOM 2668 C C . LEU C 1 75 ? -33.05600 13.42600 -5.87300 1.000 34.71557 75 LEU C C 1
ATOM 2669 O O . LEU C 1 75 ? -32.80400 13.79500 -4.72200 1.000 30.51839 75 LEU C O 1
ATOM 2674 N N . MET C 1 76 ? -32.98300 12.15800 -6.25900 1.000 30.46725 76 MET C N 1
ATOM 2675 C CA . MET C 1 76 ? -32.48200 11.11400 -5.38000 1.000 31.16587 76 MET C CA 1
ATOM 2676 C C . MET C 1 76 ? -31.50100 10.24400 -6.15200 1.000 31.38268 76 MET C C 1
ATOM 2677 O O . MET C 1 76 ? -31.49600 10.22600 -7.38700 1.000 27.78756 76 MET C O 1
ATOM 2682 N N . ILE C 1 77 ? -30.66000 9.51800 -5.41900 1.000 29.15623 77 ILE C N 1
ATOM 2683 C CA . ILE C 1 77 ? -29.88800 8.45700 -6.04700 1.000 28.79546 77 ILE C CA 1
ATOM 2684 C C . ILE C 1 77 ? -30.84200 7.32800 -6.41300 1.000 33.03500 77 ILE C C 1
ATOM 2685 O O . ILE C 1 77 ? -31.61500 6.86600 -5.56700 1.000 29.54506 77 ILE C O 1
ATOM 2690 N N . ALA C 1 78 ? -30.81500 6.90100 -7.68500 1.000 26.17961 78 ALA C N 1
ATOM 2691 C CA . ALA C 1 78 ? -31.77000 5.89900 -8.15700 1.000 27.49528 78 ALA C CA 1
ATOM 2692 C C . ALA C 1 78 ? -31.75500 4.64200 -7.29500 1.000 31.06452 78 ALA C C 1
ATOM 2693 O O . ALA C 1 78 ? -32.81100 4.06500 -7.00700 1.000 28.87954 78 ALA C O 1
ATOM 2695 N N . ASN C 1 79 ? -30.57300 4.19800 -6.87900 1.000 28.31273 79 ASN C N 1
ATOM 2696 C CA . ASN C 1 79 ? -30.43600 3.04900 -5.99400 1.000 28.80844 79 ASN C CA 1
ATOM 2697 C C . ASN C 1 79 ? -30.36400 3.46000 -4.52400 1.000 29.59977 79 ASN C C 1
ATOM 2698 O O . ASN C 1 79 ? -29.81200 2.71200 -3.70800 1.000 26.92451 79 ASN C O 1
ATOM 2703 N N . THR C 1 80 ? -30.90600 4.63800 -4.19200 1.000 28.38927 80 THR C N 1
ATOM 2704 C CA . THR C 1 80 ? -31.07800 5.15500 -2.83000 1.000 29.51108 80 THR C CA 1
ATOM 2705 C C . THR C 1 80 ? -29.75700 5.56400 -2.16800 1.000 29.36225 80 THR C C 1
ATOM 2706 O O . THR C 1 80 ? -29.62300 6.70400 -1.71300 1.000 30.55473 80 THR C O 1
ATOM 2710 N N . ALA C 1 81 ? -28.77400 4.67000 -2.10100 1.000 28.82174 81 ALA C N 1
ATOM 2711 C CA . ALA C 1 81 ? -27.49900 5.00400 -1.47900 1.000 27.57415 81 ALA C CA 1
ATOM 2712 C C . ALA C 1 81 ? -26.41200 4.15600 -2.11200 1.000 30.67347 81 ALA C C 1
ATOM 2713 O O . ALA C 1 81 ? -26.58000 2.94200 -2.27100 1.000 30.72478 81 ALA C O 1
ATOM 2715 N N . GLY C 1 82 ? -25.30600 4.79700 -2.48000 1.000 29.31572 82 GLY C N 1
ATOM 2716 C CA . GLY C 1 82 ? -24.19700 4.07300 -3.05100 1.000 29.18569 82 GLY C CA 1
ATOM 2717 C C . GLY C 1 82 ? -23.36400 3.44100 -1.95900 1.000 32.08809 82 GLY C C 1
ATOM 2718 O O . GLY C 1 82 ? -23.18100 4.00800 -0.88600 1.000 30.74805 82 GLY C O 1
ATOM 2719 N N . VAL C 1 83 ? -22.84700 2.24700 -2.25200 1.000 30.22085 83 VAL C N 1
ATOM 2720 C CA . VAL C 1 83 ? -21.98900 1.49800 -1.34600 1.000 32.43645 83 VAL C CA 1
ATOM 2721 C C . VAL C 1 83 ? -20.69200 1.22900 -2.09500 1.000 37.67740 83 VAL C C 1
ATOM 2722 O O . VAL C 1 83 ? -20.67600 0.46700 -3.07400 1.000 35.51479 83 VAL C O 1
ATOM 2726 N N . ILE C 1 84 ? -19.61200 1.86100 -1.64900 1.000 35.13687 84 ILE C N 1
ATOM 2727 C CA . ILE C 1 84 ? -18.32000 1.80800 -2.32500 1.000 36.48598 84 ILE C CA 1
ATOM 2728 C C . ILE C 1 84 ? -17.42100 0.88000 -1.52000 1.000 33.12396 84 ILE C C 1
ATOM 2729 O O . ILE C 1 84 ? -16.97700 1.23400 -0.42600 1.000 34.51908 84 ILE C O 1
ATOM 2734 N N . ASP C 1 85 ? -17.15200 -0.31100 -2.05500 1.000 34.23651 85 ASP C N 1
ATOM 2735 C CA . ASP C 1 85 ? -16.28200 -1.25500 -1.37200 1.000 37.30151 85 ASP C CA 1
ATOM 2736 C C . ASP C 1 85 ? -14.83400 -0.78300 -1.43700 1.000 36.15351 85 ASP C C 1
ATOM 2737 O O . ASP C 1 85 ? -14.44300 0.00200 -2.30900 1.000 37.93337 85 ASP C O 1
ATOM 2742 N N . SER C 1 86 ? -14.03200 -1.27700 -0.48900 1.000 35.37740 86 SER C N 1
ATOM 2743 C CA . SER C 1 86 ? -12.63600 -0.87400 -0.40000 1.000 40.97247 86 SER C CA 1
ATOM 2744 C C . SER C 1 86 ? -11.78000 -1.46900 -1.51200 1.000 45.11754 86 SER C C 1
ATOM 2745 O O . SER C 1 86 ? -10.64500 -1.02200 -1.70100 1.000 48.97295 86 SER C O 1
ATOM 2748 N N . ASP C 1 87 ? -12.29400 -2.44100 -2.25800 1.000 45.16615 87 ASP C N 1
ATOM 2749 C CA . ASP C 1 87 ? -11.60200 -2.96000 -3.42900 1.000 51.19905 87 ASP C CA 1
ATOM 2750 C C . ASP C 1 87 ? -12.05500 -2.29900 -4.73000 1.000 44.81739 87 ASP C C 1
ATOM 2751 O O . ASP C 1 87 ? -11.54800 -2.65800 -5.79600 1.000 47.55580 87 ASP C O 1
ATOM 2756 N N . TYR C 1 88 ? -12.98400 -1.34200 -4.67600 1.000 41.97549 88 TYR C N 1
ATOM 2757 C CA . TYR C 1 88 ? -13.44100 -0.65200 -5.87800 1.000 41.35591 88 TYR C CA 1
ATOM 2758 C C . TYR C 1 88 ? -12.43100 0.39800 -6.31600 1.000 44.44230 88 TYR C C 1
ATOM 2759 O O . TYR C 1 88 ? -11.91900 1.16300 -5.50000 1.000 41.77977 88 TYR C O 1
ATOM 2768 N N . ARG C 1 89 ? -12.16100 0.44900 -7.62200 1.000 45.87270 89 ARG C N 1
ATOM 2769 C CA . ARG C 1 89 ? -11.10500 1.30900 -8.13100 1.000 44.50553 89 ARG C CA 1
ATOM 2770 C C . ARG C 1 89 ? -11.54500 2.20000 -9.28300 1.000 43.45241 89 ARG C C 1
ATOM 2771 O O . ARG C 1 89 ? -10.75900 3.04700 -9.71700 1.000 44.28954 89 ARG C O 1
ATOM 2779 N N . GLY C 1 90 ? -12.77200 2.05900 -9.77400 1.000 40.23250 90 GLY C N 1
ATOM 2780 C CA . GLY C 1 90 ? -13.29100 2.97700 -10.76100 1.000 43.96172 90 GLY C CA 1
ATOM 2781 C C . GLY C 1 90 ? -13.68300 4.28900 -10.12200 1.000 42.87461 90 GLY C C 1
ATOM 2782 O O . GLY C 1 90 ? -13.51900 4.50200 -8.92100 1.000 43.96857 90 GLY C O 1
ATOM 2783 N N . THR C 1 91 ? -14.21700 5.19100 -10.93900 1.000 40.19646 91 THR C N 1
ATOM 2784 C CA . THR C 1 91 ? -14.71300 6.43300 -10.37100 1.000 44.92686 91 THR C CA 1
ATOM 2785 C C . THR C 1 91 ? -16.11400 6.21500 -9.81200 1.000 40.22340 91 THR C C 1
ATOM 2786 O O . THR C 1 91 ? -16.88200 5.37800 -10.29700 1.000 36.41350 91 THR C O 1
ATOM 2790 N N . ILE C 1 92 ? -16.42500 6.95600 -8.75200 1.000 39.60059 92 ILE C N 1
ATOM 2791 C CA . ILE C 1 92 ? -17.75400 6.89600 -8.16700 1.000 36.22461 92 ILE C CA 1
ATOM 2792 C C . ILE C 1 92 ? -18.73800 7.55500 -9.12100 1.000 37.13398 92 ILE C C 1
ATOM 2793 O O . ILE C 1 92 ? -18.48700 8.65000 -9.64300 1.000 39.91730 92 ILE C O 1
ATOM 2798 N N . LYS C 1 93 ? -19.84900 6.87700 -9.38000 1.000 29.66657 93 LYS C N 1
ATOM 2799 C CA . LYS C 1 93 ? -20.94900 7.42700 -10.14700 1.000 34.30650 93 LYS C CA 1
ATOM 2800 C C . LYS C 1 93 ? -22.12100 7.71000 -9.22100 1.000 40.14706 93 LYS C C 1
ATOM 2801 O O . LYS C 1 93 ? -22.32600 7.01400 -8.22100 1.000 39.31048 93 LYS C O 1
ATOM 2807 N N . MET C 1 94 ? -22.87100 8.75400 -9.56000 1.000 34.55120 94 MET C N 1
ATOM 2808 C CA . MET C 1 94 ? -24.14200 9.09400 -8.93100 1.000 36.81345 94 MET C CA 1
ATOM 2809 C C . MET C 1 94 ? -25.22800 8.98000 -9.99000 1.000 36.71381 94 MET C C 1
ATOM 2810 O O . MET C 1 94 ? -25.31800 9.82700 -10.88400 1.000 34.54264 94 MET C O 1
ATOM 2815 N N . ASN C 1 95 ? -26.05300 7.94200 -9.90000 1.000 33.85205 95 ASN C N 1
ATOM 2816 C CA . ASN C 1 95 ? -27.18400 7.80000 -10.81400 1.000 35.73735 95 ASN C CA 1
ATOM 2817 C C . ASN C 1 95 ? -28.38300 8.52000 -10.20000 1.000 34.23148 95 ASN C C 1
ATOM 2818 O O . ASN C 1 95 ? -29.08600 7.97100 -9.34200 1.000 37.92379 95 ASN C O 1
ATOM 2823 N N . LEU C 1 96 ? -28.62100 9.75400 -10.63300 1.000 31.17964 96 LEU C N 1
ATOM 2824 C CA . LEU C 1 96 ? -29.60500 10.62300 -9.99900 1.000 30.20132 96 LEU C CA 1
ATOM 2825 C C . LEU C 1 96 ? -30.92600 10.52600 -10.74000 1.000 36.10354 96 LEU C C 1
ATOM 2826 O O . LEU C 1 96 ? -30.95600 10.57900 -11.97200 1.000 36.43584 96 LEU C O 1
ATOM 2831 N N . TYR C 1 97 ? -32.01000 10.40100 -9.99100 1.000 33.10935 97 TYR C N 1
ATOM 2832 C CA . TYR C 1 97 ? -33.34500 10.25300 -10.53900 1.000 31.40818 97 TYR C CA 1
ATOM 2833 C C . TYR C 1 97 ? -34.18200 11.44500 -10.10500 1.000 35.37390 97 TYR C C 1
ATOM 2834 O O . TYR C 1 97 ? -34.11500 11.86600 -8.94800 1.000 30.69701 97 TYR C O 1
ATOM 2843 N N . ASN C 1 98 ? -34.98000 11.98200 -11.02100 1.000 32.50665 98 ASN C N 1
ATOM 2844 C CA . ASN C 1 98 ? -35.79200 13.16300 -10.74000 1.000 31.62913 98 ASN C CA 1
ATOM 2845 C C . ASN C 1 98 ? -37.19200 12.69900 -10.35500 1.000 35.35765 98 ASN C C 1
ATOM 2846 O O . ASN C 1 98 ? -38.01900 12.39800 -11.21900 1.000 33.64252 98 ASN C O 1
ATOM 2851 N N . TYR C 1 99 ? -37.47500 12.67300 -9.05100 1.000 31.98451 99 TYR C N 1
ATOM 2852 C CA . TYR C 1 99 ? -38.79800 12.28100 -8.58400 1.000 34.09625 99 TYR C CA 1
ATOM 2853 C C . TYR C 1 99 ? -39.76900 13.45100 -8.48800 1.000 30.62293 99 TYR C C 1
ATOM 2854 O O . TYR C 1 99 ? -40.94700 13.23700 -8.17800 1.000 30.26188 99 TYR C O 1
ATOM 2863 N N . GLY C 1 100 ? -39.32400 14.66700 -8.78700 1.000 33.05919 100 GLY C N 1
ATOM 2864 C CA . GLY C 1 100 ? -40.17800 15.83300 -8.73600 1.000 36.21269 100 GLY C CA 1
ATOM 2865 C C . GLY C 1 100 ? -40.83600 16.11800 -10.07600 1.000 42.89519 100 GLY C C 1
ATOM 2866 O O . GLY C 1 100 ? -40.76500 15.33100 -11.02300 1.000 37.32251 100 GLY C O 1
ATOM 2867 N N . SER C 1 101 ? -41.46900 17.29000 -10.15200 1.000 40.06092 101 SER C N 1
ATOM 2868 C CA . SER C 1 101 ? -42.33000 17.63700 -11.28000 1.000 45.64638 101 SER C CA 1
ATOM 2869 C C . SER C 1 101 ? -41.68900 18.60600 -12.26600 1.000 46.29229 101 SER C C 1
ATOM 2870 O O . SER C 1 101 ? -42.23400 18.80300 -13.35700 1.000 48.40323 101 SER C O 1
ATOM 2873 N N A GLU C 1 102 ? -40.56600 19.22500 -11.91900 0.440 45.74631 102 GLU C N 1
ATOM 2874 N N B GLU C 1 102 ? -40.54600 19.19300 -11.92300 0.560 45.85931 102 GLU C N 1
ATOM 2875 C CA A GLU C 1 102 ? -39.90300 20.16500 -12.80800 0.440 47.04884 102 GLU C CA 1
ATOM 2876 C CA B GLU C 1 102 ? -39.87800 20.16800 -12.76800 0.560 47.02712 102 GLU C CA 1
ATOM 2877 C C A GLU C 1 102 ? -38.52800 19.64300 -13.19600 0.440 46.65174 102 GLU C C 1
ATOM 2878 C C B GLU C 1 102 ? -38.51200 19.64500 -13.18800 0.560 46.63703 102 GLU C C 1
ATOM 2879 O O A GLU C 1 102 ? -37.89700 18.88400 -12.45500 0.440 45.75175 102 GLU C O 1
ATOM 2880 O O B GLU C 1 102 ? -37.86800 18.88400 -12.45900 0.560 45.81325 102 GLU C O 1
ATOM 2891 N N . MET C 1 103 ? -38.07300 20.05300 -14.37500 1.000 43.31946 103 MET C N 1
ATOM 2892 C CA . MET C 1 103 ? -36.76400 19.64400 -14.85000 1.000 44.18890 103 MET C CA 1
ATOM 2893 C C . MET C 1 103 ? -35.68400 20.26100 -13.97100 1.000 47.94862 103 MET C C 1
ATOM 2894 O O . MET C 1 103 ? -35.81700 21.39400 -13.49800 1.000 48.29887 103 MET C O 1
ATOM 2899 N N . GLN C 1 104 ? -34.61800 19.50300 -13.73100 1.000 42.33806 104 GLN C N 1
ATOM 2900 C CA . GLN C 1 104 ? -33.49500 19.98400 -12.94800 1.000 43.96942 104 GLN C CA 1
ATOM 2901 C C . GLN C 1 104 ? -32.27500 20.05700 -13.85000 1.000 43.68404 104 GLN C C 1
ATOM 2902 O O . GLN C 1 104 ? -31.95100 19.08700 -14.54200 1.000 43.89999 104 GLN C O 1
ATOM 2908 N N . THR C 1 105 ? -31.60900 21.20500 -13.83700 1.000 40.82691 105 THR C N 1
ATOM 2909 C CA . THR C 1 105 ? -30.38900 21.41700 -14.59800 1.000 44.29686 105 THR C CA 1
ATOM 2910 C C . THR C 1 105 ? -29.22600 21.54400 -13.62600 1.000 41.28424 105 THR C C 1
ATOM 2911 O O . THR C 1 105 ? -29.30900 22.29300 -12.64700 1.000 41.31504 105 THR C O 1
ATOM 2915 N N . LEU C 1 106 ? -28.15600 20.80300 -13.88500 1.000 43.84326 106 LEU C N 1
ATOM 2916 C CA . LEU C 1 106 ? -26.98500 20.78100 -13.02500 1.000 40.77305 106 LEU C CA 1
ATOM 2917 C C . LEU C 1 106 ? -25.78700 21.37200 -13.75400 1.000 49.81939 106 LEU C C 1
ATOM 2918 O O . LEU C 1 106 ? -25.62100 21.18100 -14.96200 1.000 47.33788 106 LEU C O 1
ATOM 2923 N N . GLU C 1 107 ? -24.95800 22.07700 -13.00000 1.000 42.68300 107 GLU C N 1
ATOM 2924 C CA . GLU C 1 107 ? -23.71300 22.66400 -13.46600 1.000 46.89454 107 GLU C CA 1
ATOM 2925 C C . GLU C 1 107 ? -22.56200 21.68100 -13.32300 1.000 44.03493 107 GLU C C 1
ATOM 2926 O O . GLU C 1 107 ? -22.52700 20.86900 -12.39700 1.000 42.10683 107 GLU C O 1
ATOM 2932 N N . ASN C 1 108 ? -21.58800 21.79000 -14.21900 1.000 41.77219 108 ASN C N 1
ATOM 2933 C CA . ASN C 1 108 ? -20.33800 21.06900 -14.03800 1.000 42.04646 108 ASN C CA 1
ATOM 2934 C C . ASN C 1 108 ? -19.72700 21.41500 -12.68300 1.000 37.09125 108 ASN C C 1
ATOM 2935 O O . ASN C 1 108 ? -19.72500 22.57400 -12.27000 1.000 39.40040 108 ASN C O 1
ATOM 2940 N N . PHE C 1 109 ? -19.23000 20.38600 -11.99000 1.000 37.79761 109 PHE C N 1
ATOM 2941 C CA . PHE C 1 109 ? -18.58600 20.43400 -10.67400 1.000 40.73504 109 PHE C CA 1
ATOM 2942 C C . PHE C 1 109 ? -19.53000 20.84800 -9.54700 1.000 36.03516 109 PHE C C 1
ATOM 2943 O O . PHE C 1 109 ? -19.06700 21.13000 -8.43100 1.000 38.10648 109 PHE C O 1
ATOM 2951 N N . GLU C 1 110 ? -20.83700 20.86700 -9.78700 1.000 34.17190 110 GLU C N 1
ATOM 2952 C CA . GLU C 1 110 ? -21.78300 21.16200 -8.71900 1.000 33.67538 110 GLU C CA 1
ATOM 2953 C C . GLU C 1 110 ? -21.74900 20.06400 -7.65700 1.000 36.22374 110 GLU C C 1
ATOM 2954 O O . GLU C 1 110 ? -21.65000 18.87700 -7.97700 1.000 35.13354 110 GLU C O 1
ATOM 2960 N N . ARG C 1 111 ? -21.82300 20.46400 -6.38100 1.000 31.27428 111 ARG C N 1
ATOM 2961 C CA . ARG C 1 111 ? -21.82300 19.50200 -5.28200 1.000 32.83245 111 ARG C CA 1
ATOM 2962 C C . ARG C 1 111 ? -23.18600 18.82000 -5.18600 1.000 31.21480 111 ARG C C 1
ATOM 2963 O O . ARG C 1 111 ? -24.21200 19.49200 -5.02000 1.000 31.70324 111 ARG C O 1
ATOM 2971 N N . LEU C 1 112 ? -23.20000 17.48800 -5.23200 1.000 30.32632 112 LEU C N 1
ATOM 2972 C CA . LEU C 1 112 ? -24.47000 16.76000 -5.29600 1.000 31.22303 112 LEU C CA 1
ATOM 2973 C C . LEU C 1 112 ? -24.67600 15.74000 -4.18500 1.000 29.49960 112 LEU C C 1
ATOM 2974 O O . LEU C 1 112 ? -25.77800 15.65000 -3.63700 1.000 27.86717 112 LEU C O 1
ATOM 2979 N N . CYS C 1 113 ? -23.66200 14.94300 -3.85800 1.000 27.64756 113 CYS C N 1
ATOM 2980 C CA . CYS C 1 113 ? -23.77600 13.89900 -2.84900 1.000 30.32869 113 CYS C CA 1
ATOM 2981 C C . CYS C 1 113 ? -22.63700 14.00700 -1.84900 1.000 31.31141 113 CYS C C 1
ATOM 2982 O O . CYS C 1 113 ? -21.61400 14.64500 -2.10100 1.000 34.17637 113 CYS C O 1
ATOM 2985 N N . GLN C 1 114 ? -22.83400 13.37500 -0.70100 1.000 31.66485 114 GLN C N 1
ATOM 2986 C CA . GLN C 1 114 ? -21.81400 13.24200 0.32600 1.000 33.85211 114 GLN C CA 1
ATOM 2987 C C . GLN C 1 114 ? -21.20100 11.85600 0.22000 1.000 31.11072 114 GLN C C 1
ATOM 2988 O O . GLN C 1 114 ? -21.91800 10.87200 0.00500 1.000 31.83303 114 GLN C O 1
ATOM 2994 N N . LEU C 1 115 ? -19.88400 11.77600 0.38700 1.000 30.23830 115 LEU C N 1
ATOM 2995 C CA . LEU C 1 115 ? -19.19300 10.50800 0.59600 1.000 29.03014 115 LEU C CA 1
ATOM 2996 C C . LEU C 1 115 ? -18.79400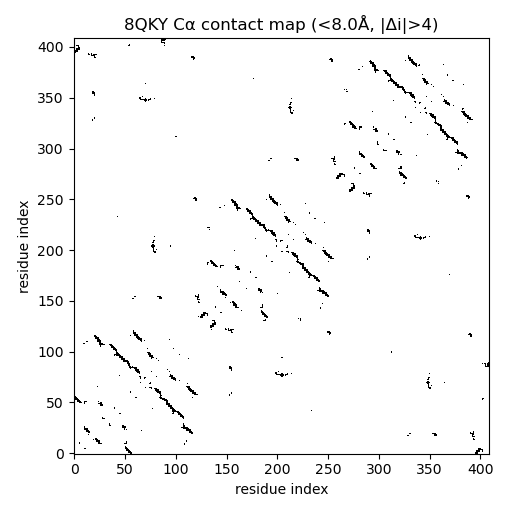 10.40600 2.06400 1.000 31.35835 115 LEU C C 1
ATOM 2997 O O . LEU C 1 115 ? -17.99700 11.21500 2.54700 1.000 30.46689 115 LEU C O 1
ATOM 3002 N N . VAL C 1 116 ? -19.33700 9.40700 2.76400 1.000 26.64907 116 VAL C N 1
ATOM 3003 C CA . VAL C 1 116 ? -19.00700 9.12000 4.15500 1.000 28.58802 116 VAL C CA 1
ATOM 3004 C C . VAL C 1 116 ? -18.29800 7.77700 4.18800 1.000 30.40984 116 VAL C C 1
ATOM 3005 O O . VAL C 1 116 ? -18.75000 6.82200 3.54700 1.000 35.33568 116 VAL C O 1
ATOM 3009 N N . VAL C 1 117 ? -17.19800 7.68700 4.92600 1.000 30.38303 117 VAL C N 1
ATOM 3010 C CA . VAL C 1 117 ? -16.44400 6.44200 4.99600 1.000 31.09757 117 VAL C CA 1
ATOM 3011 C C . VAL C 1 117 ? -16.62300 5.86500 6.39500 1.000 32.06528 117 VAL C C 1
ATOM 3012 O O . VAL C 1 117 ? -16.33700 6.53800 7.39600 1.000 29.76881 117 VAL C O 1
ATOM 3016 N N . LEU C 1 118 ? -17.10300 4.62500 6.46900 1.000 32.44793 118 LEU C N 1
ATOM 3017 C CA . LEU C 1 118 ? -17.50800 3.98500 7.71100 1.000 32.04200 118 LEU C CA 1
ATOM 3018 C C . LEU C 1 118 ? -16.91600 2.58900 7.81600 1.000 31.42601 118 LEU C C 1
ATOM 3019 O O . LEU C 1 118 ? -16.57500 1.97200 6.80000 1.000 33.50865 118 LEU C O 1
ATOM 3024 N N . PRO C 1 119 ? -16.79700 2.05000 9.02500 1.000 34.25453 119 PRO C N 1
ATOM 3025 C CA . PRO C 1 119 ? -16.33000 0.67000 9.17100 1.000 30.76345 119 PRO C CA 1
ATOM 3026 C C . PRO C 1 119 ? -17.47200 -0.30800 8.95000 1.000 35.81737 119 PRO C C 1
ATOM 3027 O O . PRO C 1 119 ? -18.64500 0.01800 9.12800 1.000 30.56799 119 PRO C O 1
ATOM 3031 N N . HIS C 1 120 ? -17.10800 -1.53200 8.55900 1.000 35.90523 120 HIS C N 1
ATOM 3032 C CA . HIS C 1 120 ? -18.08000 -2.60800 8.39900 1.000 34.33858 120 HIS C CA 1
ATOM 3033 C C . HIS C 1 120 ? -17.52300 -3.90900 8.96600 1.000 35.58794 120 HIS C C 1
ATOM 3034 O O . HIS C 1 120 ? -16.30800 -4.11300 9.02800 1.000 37.68615 120 HIS C O 1
ATOM 3041 N N . TYR C 1 121 ? -18.42600 -4.77800 9.40200 1.000 33.17249 121 TYR C N 1
ATOM 3042 C CA . TYR C 1 121 ? -18.05000 -6.12300 9.80800 1.000 33.34193 121 TYR C CA 1
ATOM 3043 C C . TYR C 1 121 ? -17.60000 -6.92300 8.59200 1.000 34.49064 121 TYR C C 1
ATOM 3044 O O . TYR C 1 121 ? -18.07200 -6.70800 7.47500 1.000 32.34655 121 TYR C O 1
ATOM 3053 N N . SER C 1 122 ? -16.66400 -7.84300 8.81000 1.000 33.72539 122 SER C N 1
ATOM 3054 C CA . SER C 1 122 ? -16.20300 -8.71300 7.73400 1.000 35.05285 122 SER C CA 1
ATOM 3055 C C . SER C 1 122 ? -17.33500 -9.63200 7.29600 1.000 34.71234 122 SER C C 1
ATOM 3056 O O . SER C 1 122 ? -17.87800 -10.38200 8.11000 1.000 38.17870 122 SER C O 1
ATOM 3059 N N . THR C 1 123 ? -17.70500 -9.57400 6.01500 1.000 37.08116 123 THR C N 1
ATOM 3060 C CA . THR C 1 123 ? -18.83500 -10.37600 5.57500 1.000 35.87063 123 THR C CA 1
ATOM 3061 C C . THR C 1 123 ? -18.49400 -11.85300 5.47600 1.000 39.12766 123 THR C C 1
ATOM 3062 O O . THR C 1 123 ? -19.39200 -12.66600 5.24600 1.000 41.74109 123 THR C O 1
ATOM 3066 N N . HIS C 1 124 ? -17.23400 -12.22100 5.64000 1.000 38.84451 124 HIS C N 1
ATOM 3067 C CA . HIS C 1 124 ? -16.88600 -13.63200 5.66900 1.000 41.62871 124 HIS C CA 1
ATOM 3068 C C . HIS C 1 124 ? -16.93900 -14.21300 7.07300 1.000 39.46679 124 HIS C C 1
ATOM 3069 O O . HIS C 1 124 ? -16.89900 -15.43800 7.21300 1.000 44.97281 124 HIS C O 1
ATOM 3076 N N . ASN C 1 125 ? -17.06700 -13.37700 8.11100 1.000 38.09385 125 ASN C N 1
ATOM 3077 C CA . ASN C 1 125 ? -17.04200 -13.85700 9.49700 1.000 39.56839 125 ASN C CA 1
ATOM 3078 C C . ASN C 1 125 ? -18.47000 -14.12800 9.97000 1.000 39.67104 125 ASN C C 1
ATOM 3079 O O . ASN C 1 125 ? -19.06100 -13.40500 10.77600 1.000 40.28388 125 ASN C O 1
ATOM 3084 N N . PHE C 1 126 ? -19.02300 -15.21200 9.44100 1.000 38.85314 126 PHE C N 1
ATOM 3085 C CA . PHE C 1 126 ? -20.37700 -15.62800 9.74800 1.000 40.99395 126 PHE C CA 1
ATOM 3086 C C . PHE C 1 126 ? -20.39100 -17.13100 9.96300 1.000 42.54603 126 PHE C C 1
ATOM 3087 O O . PHE C 1 126 ? -19.44700 -17.84100 9.61700 1.000 41.86271 126 PHE C O 1
ATOM 3095 N N . LYS C 1 127 ? -21.50600 -17.61100 10.50000 1.000 43.38527 127 LYS C N 1
ATOM 3096 C CA . LYS C 1 127 ? -21.72900 -19.03400 10.69700 1.000 41.07470 127 LYS C CA 1
ATOM 3097 C C . LYS C 1 127 ? -23.21400 -19.29300 10.49800 1.000 37.61549 127 LYS C C 1
ATOM 3098 O O . LYS C 1 127 ? -24.04300 -18.57100 11.05500 1.000 38.70601 127 LYS C O 1
ATOM 3104 N N . ILE C 1 128 ? -23.54600 -20.29000 9.68500 1.000 38.96611 128 ILE C N 1
ATOM 3105 C CA . ILE C 1 128 ? -24.93200 -20.72100 9.51900 1.000 38.73677 128 ILE C CA 1
ATOM 3106 C C . ILE C 1 128 ? -25.29600 -21.61700 10.69000 1.000 45.07207 128 ILE C C 1
ATOM 3107 O O . ILE C 1 128 ? -24.54300 -22.53700 11.02500 1.000 45.55123 128 ILE C O 1
ATOM 3112 N N . VAL C 1 129 ? -26.44900 -21.35600 11.31400 1.000 41.70483 129 VAL C N 1
ATOM 3113 C CA . VAL C 1 129 ? -26.88200 -22.09700 12.49000 1.000 41.34331 129 VAL C CA 1
ATOM 3114 C C . VAL C 1 129 ? -28.33000 -22.50400 12.27500 1.000 46.52825 129 VAL C C 1
ATOM 3115 O O . VAL C 1 129 ? -29.03600 -21.94500 11.43400 1.000 42.87260 129 VAL C O 1
ATOM 3119 N N . ASP C 1 130 ? -28.77200 -23.49100 13.05800 1.000 42.11965 130 ASP C N 1
ATOM 3120 C CA . ASP C 1 130 ? -30.16200 -23.92900 12.98700 1.000 46.96821 130 ASP C CA 1
ATOM 3121 C C . ASP C 1 130 ? -31.08600 -23.04900 13.81600 1.000 48.46523 130 ASP C C 1
ATOM 3122 O O . ASP C 1 130 ? -32.27200 -22.93300 13.49300 1.000 53.20106 130 ASP C O 1
ATOM 3127 N N . GLU C 1 131 ? -30.58100 -22.45600 14.89600 1.000 41.26267 131 GLU C N 1
ATOM 3128 C CA . GLU C 1 131 ? -31.36400 -21.53500 15.70700 1.000 49.75963 131 GLU C CA 1
ATOM 3129 C C . GLU C 1 131 ? -30.45100 -20.44200 16.23500 1.000 44.58784 131 GLU C C 1
ATOM 3130 O O . GLU C 1 131 ? -29.26300 -20.66600 16.48100 1.000 43.45613 131 GLU C O 1
ATOM 3136 N N . LEU C 1 132 ? -31.01700 -19.25400 16.39200 1.000 41.96588 132 LEU C N 1
ATOM 3137 C CA . LEU C 1 132 ? -30.30900 -18.12600 16.97300 1.000 44.20666 132 LEU C CA 1
ATOM 3138 C C . LEU C 1 132 ? -30.67400 -18.01800 18.44900 1.000 47.48032 132 LEU C C 1
ATOM 3139 O O . LEU C 1 132 ? -31.70700 -18.52700 18.89100 1.000 48.79594 132 LEU C O 1
ATOM 3144 N N A GLU C 1 133 ? -29.80000 -17.36900 19.21600 0.460 50.13874 133 GLU C N 1
ATOM 3145 N N B GLU C 1 133 ? -29.82700 -17.32300 19.20500 0.540 50.14627 133 GLU C N 1
ATOM 3146 C CA A GLU C 1 133 ? -30.11300 -17.12600 20.61800 0.460 50.93715 133 GLU C CA 1
ATOM 3147 C CA B GLU C 1 133 ? -30.08700 -17.12800 20.62800 0.540 50.94804 133 GLU C CA 1
ATOM 3148 C C A GLU C 1 133 ? -31.30900 -16.19100 20.71200 0.460 50.11256 133 GLU C C 1
ATOM 3149 C C B GLU C 1 133 ? -31.21200 -16.11500 20.82600 0.540 50.06174 133 GLU C C 1
ATOM 3150 O O A GLU C 1 133 ? -31.45000 -15.25000 19.92800 0.460 49.29037 133 GLU C O 1
ATOM 3151 O O B GLU C 1 133 ? -31.19000 -15.02600 20.24700 0.540 49.51453 133 GLU C O 1
ATOM 3162 N N . GLU C 1 134 ? -32.18900 -16.47300 21.65900 1.000 55.76248 134 GLU C N 1
ATOM 3163 C CA . GLU C 1 134 ? -33.41600 -15.69900 21.79700 1.000 56.35102 134 GLU C CA 1
ATOM 3164 C C . GLU C 1 134 ? -33.18800 -14.39400 22.55300 1.000 51.95942 134 GLU C C 1
ATOM 3165 O O . GLU C 1 134 ? -32.25400 -14.25900 23.35200 1.000 57.97752 134 GLU C O 1
ATOM 3171 N N . THR C 1 135 ? -34.06700 -13.42500 22.28600 1.000 52.34752 135 THR C N 1
ATOM 3172 C CA . THR C 1 135 ? -34.03800 -12.11200 22.92100 1.000 63.98448 135 THR C CA 1
ATOM 3173 C C . THR C 1 135 ? -35.47000 -11.67100 23.21100 1.000 63.49904 135 THR C C 1
ATOM 3174 O O . THR C 1 135 ? -36.43100 -12.21900 22.65800 1.000 58.82535 135 THR C O 1
ATOM 3178 N N . ILE C 1 136 ? -35.60400 -10.65000 24.06800 1.000 57.47386 136 ILE C N 1
ATOM 3179 C CA . ILE C 1 136 ? -36.93200 -10.14100 24.41500 1.000 61.54384 136 ILE C CA 1
ATOM 3180 C C . ILE C 1 136 ? -37.61500 -9.53100 23.19200 1.000 65.49936 136 ILE C C 1
ATOM 3181 O O . ILE C 1 136 ? -38.81000 -9.75800 22.95300 1.000 67.57556 136 ILE C O 1
ATOM 3186 N N . ARG C 1 137 ? -36.87500 -8.74500 22.40100 1.000 63.02653 137 ARG C N 1
ATOM 3187 C CA . ARG C 1 137 ? -37.45300 -8.18600 21.18200 1.000 60.67864 137 ARG C CA 1
ATOM 3188 C C . ARG C 1 137 ? -37.82000 -9.28800 20.19800 1.000 62.75325 137 ARG C C 1
ATOM 3189 O O . ARG C 1 137 ? -38.87100 -9.22100 19.54600 1.000 62.05497 137 ARG C O 1
ATOM 3197 N N . GLY C 1 138 ? -36.96500 -10.31200 20.08700 1.000 61.03097 138 GLY C N 1
ATOM 3198 C CA . GLY C 1 138 ? -37.22400 -11.51700 19.31600 1.000 56.66177 138 GLY C CA 1
ATOM 3199 C C . GLY C 1 138 ? -37.75800 -11.29300 17.91600 1.000 62.21114 138 GLY C C 1
ATOM 3200 O O . GLY C 1 138 ? -37.05600 -10.74000 17.06000 1.000 50.69870 138 GLY C O 1
ATOM 3201 N N . GLU C 1 139 ? -39.00300 -11.73500 17.70000 1.000 69.09583 139 GLU C N 1
ATOM 3202 C CA . GLU C 1 139 ? -39.79800 -11.56800 16.47100 1.000 64.73241 139 GLU C CA 1
ATOM 3203 C C . GLU C 1 139 ? -39.56100 -12.73100 15.51300 1.000 62.92398 139 GLU C C 1
ATOM 3204 O O . GLU C 1 139 ? -40.09000 -12.74600 14.40600 1.000 68.30490 139 GLU C O 1
#

InterPro domains:
  IPR008181 Deoxyuridine triphosphate nucleotidohydrolase [PTHR11241] (5-147)
  IPR008181 Deoxyuridine triphosphate nucleotidohydrolase [TIGR00576] (3-147)
  IPR029054 dUTPase-like [PF00692] (12-146)
  IPR033704 dUTPase, trimeric [cd07557] (21-117)
  IPR036157 dUTPase-like superfamily [G3DSA:2.70.40.10] (1-147)
  IPR036157 dUTPase-like superfamily [SSF51283] (5-146)

Sequence (409 aa):
MIKIKLTHPDCMPKIGSEDAAGMDLRAFFGTNPAADLRAIAPGKSLMIDTGVAVEIPRGWFGLVVPRSSLGKRHLMIANTAGVIDSDYRGTIKMNLYNYGSEMQTLENFERLCQLVVLPHYSTHNFKIVDELEEMIKIKLTHPDCMPKIGSEDAAGMDLRAFFGTNPAADLRAIAPGKSLMIDTGVAVEIPRGWFGLVVPRSSLGKRHLMIANTAGVIDSDYRGTIKMNLYNYGSEMMQTLENFERLCQLVVLPHYSTHNFKIVDELEETIMIKIKLTHPDCMPKIGSEEDAAGMDLRAFFGTNPAADLRAIAPGKSLMIDTGVAVEIPRGWFGLVVPRSSLGKRHLMIANTAGVIDSDYRGTIKMNLYNYGSEEMQTLENFERLCQLVVLPHYSTHNFKIVDELEEETIRGE

Foldseek 3Di:
DKDKQAQDVLLPWADDDPPDQFTFQFFAQDPDPVQFKDKAAAQGKDKTFSRIFMQADPQKWKKKWWDPVVVVQQKGQPVRIDIGDNPDGDTDIGTIHRNDHDMDMGGHSHGTITIGMGGDDDPVPDDDDPDDDD/DKDKAAQDVLLPWADDDPPDQWTFFFFAPDDDDPCQKDKAAAQGKDKTFRRIWIQADPQKWKKKWWDPVCVVQQKTQPVRIDIGHNPDGDTDIGTIHRNDHGMDMGGHSDGTITIGMGGDDDPVPDDDDDDDDDDD/DKDKAFPDVLLPWADDDPPDQWTFFFFAQDDDPVSFKDKAAAQGKDKTFRRIFIQADPQKWKKKFWDPVVVVQQKGQPVRIDIGDNPGGDTDIGTIHRNDHGMDMDGHGHGTITIGMGGDDDPVPDDDDPDDDADPVRD

Solvent-accessible surface area: 16938 Å² total; per-residue (Å²): 102,2,64,0,72,36,81,49,103,82,0,49,2,96,42,36,54,139,12,12,0,7,2,14,0,46,0,28,30,19,110,88,118,77,1,88,99,83,64,3,33,52,38,131,51,50,119,2,41,0,0,0,3,1,29,4,33,157,30,60,0,0,5,2,2,2,58,62,45,0,0,112,52,39,0,3,4,0,15,3,7,14,23,18,18,3,10,28,33,8,29,1,98,0,22,0,15,0,31,12,101,128,112,29,64,0,106,25,46,42,82,0,0,29,1,1,5,0,20,11,30,45,3,86,64,60,106,98,31,139,118,9,99,154,85,0,71,0,60,39,84,39,102,76,0,49,3,95,33,37,55,96,13,11,0,9,2,16,0,49,0,27,25,21,96,132,33,113,53,61,92,76,62,3,31,52,37,127,51,56,119,2,42,0,0,0,6,1,9,6,32,153,30,61,0,0,6,2,2,0,54,83,32,0,0,143,40,40,0,3,5,0,17,2,6,14,26,17,42,3,68,80,40,35,28,0,96,1,26,0,14,0,33,14,97,124,104,32,61,0,94,18,38,47,75,0,0,29,1,1,4,0,17,14,33,48,5,71,60,52,110,89,28,130,128,25,114,157,60,168,103,1,56,0,62,33,78,52,105,82,0,43,3,103,41,37,53,100,29,10,0,8,2,17,0,45,0,25,34,18,103,78,133,75,5,79,70,122,36,2,32,59,39,126,48,50,97,2,37,0,0,0,4,1,28,4,36,136,34,62,0,0,5,3,4,1,52,83,44,1,1,154,39,47,0,3,4,0,13,2,6,12,22,18,38,3,50,78,64,33,29,2,93,1,11,0,14,0,34,13,105,128,98,26,63,0,108,31,50,53,87,1,0,32,1,0,5,0,21,14,33,51,5,73,61,51,115,75,28,130,124,21,88,156,38,192,102,12,146